Protein AF-A0A2R6DQL2-F1 (afdb_monomer)

pLDDT: mean 88.83, std 14.72, range [30.62, 98.75]

Foldseek 3Di:
DWDADPQKTKDKDKDFACDQAKDKKKKFKADPVRHTAWIDIDIDGHGDMDIDITMHRDDPVCQQHWDWMWIDIPVDIDIDIDGHHNPQQPDWAKDKDFPDKPAAAEAQAKIKTKMKIWGCGQAKDKKKKFKAWQVGDTQFIDIDIDGHGDMDMDITINNHNPVDAQVDFTKIKIDIPHYIDIDTHWHDWDKEFPDWDWAADPLGKIKIAFTKIFTEHQDWDKWKKFKAAQVRHTQFIDIPPTAGHGGMDTGHPDMTMDNPHDQAWGWMWTDTPHYIDIDIYAHQDAADPLLPDEFDADPVRATEDAEPNCLLNQQPHDNDVVGSQVSLQGHHEYPAAYEALNQCNYPVRQGRDAQFDDDPPDGRARFEEYHDVLHEHENGEGNAQVAQQWENHSHWPCQCVDPPAAQQPTYEHENYEYYAYAIHYAAQWAHHGSGDGHEYANYEAAHEIEYQAQQYDDHGSHYPRYDPVHNYYYPYDYYHHYHDDDPPPDDPDDDDDDDDDPDPDDDDDD

Mean predicted aligned error: 13.58 Å

Radius of gyration: 42.31 Å; Cα contacts (8 Å, |Δi|>4): 1375; chains: 1; bounding box: 76×93×131 Å

Sequence (510 aa):
SVDFEDDTATLNVDVENVGNASGTQDIGLFNFDGALVDVSEVTLDPGETDTVTLAWAPDEEYAGETDTVKVASADDSDPATVDVNDSIALESSFEMEITSVDDPVEEGEPLNVYARIENTGGIEDTQLIALYDVDGNVVDVREVTLEANETTTRNLIWSDPADLDPEADNEIAVRSEDDGDTQSVDIASQLLVRAFEAERDADGTVTVENVKVENVGDEELKQDIELLDYDGSKVDSFPTGKIEPGETKTFTNENLEWSDSPERTGNITVTSEDDALEQRILVERDGPECDTVSYDIDSDDYRKVETVDQLQCIEFADATHDTRKKSLQQDYRLYNDIDAYGTQFWNDGDGFVPIGAQEQNEEYEFAGDFDGQGNKIEGLHIDRMDESFVGIFASTNYFDAGQNGDVGAGSTVGSVRLVDIDVRGKTVVGGLVAAAGGTVENASVDGYVESEYQQVGGLVGHGHDADLNNRLVSRATVIGSYPACADNESSAGHRTTRARTYRCTGLPGS

Structure (mmCIF, N/CA/C/O backbone):
data_AF-A0A2R6DQL2-F1
#
_entry.id   AF-A0A2R6DQL2-F1
#
loop_
_atom_site.group_PDB
_atom_site.id
_atom_site.type_symbol
_atom_site.label_atom_id
_atom_site.label_alt_id
_atom_site.label_comp_id
_atom_site.label_asym_id
_atom_site.label_entity_id
_atom_site.label_seq_id
_atom_site.pdbx_PDB_ins_code
_atom_site.Cartn_x
_atom_site.Cartn_y
_atom_site.Cartn_z
_atom_site.occupancy
_atom_site.B_iso_or_equiv
_atom_site.auth_seq_id
_atom_site.auth_comp_id
_atom_site.auth_asym_id
_atom_site.auth_atom_id
_atom_site.pdbx_PDB_model_num
ATOM 1 N N . SER A 1 1 ? -26.541 -36.269 62.896 1.00 64.94 1 SER A N 1
ATOM 2 C CA . SER A 1 1 ? -26.450 -34.796 62.740 1.00 64.94 1 SER A CA 1
ATOM 3 C C . SER A 1 1 ? -26.695 -34.440 61.287 1.00 64.94 1 SER A C 1
ATOM 5 O O . SER A 1 1 ? -26.439 -35.291 60.444 1.00 64.94 1 SER A O 1
ATOM 7 N N . VAL A 1 2 ? -27.195 -33.234 61.012 1.00 74.19 2 VAL A N 1
ATOM 8 C CA . VAL A 1 2 ? -27.396 -32.714 59.649 1.00 74.19 2 VAL A CA 1
ATOM 9 C C . VAL A 1 2 ? -26.292 -31.702 59.359 1.00 74.19 2 VAL A C 1
ATOM 11 O O . VAL A 1 2 ? -26.009 -30.870 60.223 1.00 74.19 2 VAL A O 1
ATOM 14 N N . ASP A 1 3 ? -25.687 -31.802 58.184 1.00 72.69 3 ASP A N 1
ATOM 15 C CA . ASP A 1 3 ? -24.786 -30.806 57.606 1.00 72.69 3 ASP A CA 1
ATOM 16 C C . ASP A 1 3 ? -25.301 -30.427 56.214 1.00 72.69 3 ASP A C 1
ATOM 18 O O . ASP A 1 3 ? -25.855 -31.286 55.529 1.00 72.69 3 ASP A O 1
ATOM 22 N N . PHE A 1 4 ? -25.175 -29.165 55.818 1.00 69.56 4 PHE A N 1
ATOM 23 C CA . PHE A 1 4 ? -25.673 -28.680 54.529 1.00 69.56 4 PHE A CA 1
ATOM 24 C C . PHE A 1 4 ? -24.547 -27.911 53.839 1.00 69.56 4 PHE A C 1
ATOM 26 O O . PHE A 1 4 ? -24.203 -26.803 54.247 1.00 69.56 4 PHE A O 1
ATOM 33 N N . GLU A 1 5 ? -23.959 -28.532 52.820 1.00 65.00 5 GLU A N 1
ATOM 34 C CA . GLU A 1 5 ? -22.890 -27.982 51.983 1.00 65.00 5 GLU A CA 1
ATOM 35 C C . GLU A 1 5 ? -23.239 -28.287 50.518 1.00 65.00 5 GLU A C 1
ATOM 37 O O . GLU A 1 5 ? -23.815 -29.339 50.239 1.00 65.00 5 GLU A O 1
ATOM 42 N N . ASP A 1 6 ? -22.920 -27.367 49.601 1.00 64.94 6 ASP A N 1
ATOM 43 C CA . ASP A 1 6 ? -23.110 -27.523 48.147 1.00 64.94 6 ASP A CA 1
ATOM 44 C C . ASP A 1 6 ? -24.506 -28.066 47.756 1.00 64.94 6 ASP A C 1
ATOM 46 O O . ASP A 1 6 ? -24.636 -29.099 47.096 1.00 64.94 6 ASP A O 1
ATOM 50 N N . ASP A 1 7 ? -25.563 -27.406 48.246 1.00 70.44 7 ASP A N 1
ATOM 51 C CA . ASP A 1 7 ? -26.977 -27.744 47.995 1.00 70.44 7 ASP A CA 1
ATOM 52 C C . ASP A 1 7 ? -27.387 -29.184 48.358 1.00 70.44 7 ASP A C 1
ATOM 54 O O . ASP A 1 7 ? -28.417 -29.691 47.915 1.00 70.44 7 ASP A O 1
ATOM 58 N N . THR A 1 8 ? -26.604 -29.854 49.210 1.00 78.50 8 THR A N 1
ATOM 59 C CA . THR A 1 8 ? -26.847 -31.234 49.637 1.00 78.50 8 THR A CA 1
ATOM 60 C C . THR A 1 8 ? -26.937 -31.333 51.159 1.00 78.50 8 THR A C 1
ATOM 62 O O . THR A 1 8 ? -25.986 -31.056 51.893 1.00 78.50 8 THR A O 1
ATOM 65 N N . ALA A 1 9 ? -28.073 -31.827 51.654 1.00 83.00 9 ALA A N 1
ATOM 66 C CA . ALA A 1 9 ? -28.243 -32.198 53.052 1.00 83.00 9 ALA A CA 1
ATOM 67 C C . ALA A 1 9 ? -27.594 -33.562 53.318 1.00 83.00 9 ALA A C 1
ATOM 69 O O . ALA A 1 9 ? -28.063 -34.595 52.838 1.00 83.00 9 ALA A O 1
ATOM 70 N N . THR A 1 10 ? -26.549 -33.582 54.138 1.00 87.81 10 THR A N 1
ATOM 71 C CA . THR A 1 10 ? -25.862 -34.800 54.573 1.00 87.81 10 THR A CA 1
ATOM 72 C C . THR A 1 10 ? -26.253 -35.154 56.006 1.00 87.81 10 THR A C 1
ATOM 74 O O . THR A 1 10 ? -26.094 -34.362 56.936 1.00 87.81 10 THR A O 1
ATOM 77 N N . LEU A 1 11 ? -26.748 -36.375 56.210 1.00 90.12 11 LEU A N 1
ATOM 78 C CA . LEU A 1 11 ? -27.202 -36.886 57.498 1.00 90.12 11 LEU A CA 1
ATOM 79 C C . LEU A 1 11 ? -26.314 -38.029 57.974 1.00 90.12 11 LEU A C 1
ATOM 81 O O . LEU A 1 11 ? -26.286 -39.099 57.375 1.00 90.12 11 LEU A O 1
ATOM 85 N N . ASN A 1 12 ? -25.646 -37.821 59.109 1.00 90.25 12 ASN A N 1
ATOM 86 C CA . ASN A 1 12 ? -24.955 -38.889 59.830 1.00 90.25 12 ASN A CA 1
ATOM 87 C C . ASN A 1 12 ? -25.911 -39.527 60.845 1.00 90.25 12 ASN A C 1
ATOM 89 O O . ASN A 1 12 ? -26.375 -38.848 61.772 1.00 90.25 12 ASN A O 1
ATOM 93 N N . VAL A 1 13 ? -26.199 -40.812 60.645 1.00 91.81 13 VAL A N 1
ATOM 94 C CA . VAL A 1 13 ? -27.198 -41.612 61.358 1.00 91.81 13 VAL A CA 1
ATOM 95 C C . VAL A 1 13 ? -26.495 -42.709 62.144 1.00 91.81 13 VAL A C 1
ATOM 97 O O . VAL A 1 13 ? -25.896 -43.603 61.554 1.00 91.81 13 VAL A O 1
ATOM 100 N N . ASP A 1 14 ? -26.602 -42.664 63.468 1.00 92.44 14 ASP A N 1
ATOM 101 C CA . ASP A 1 14 ? -26.101 -43.726 64.339 1.00 92.44 14 ASP A CA 1
ATOM 102 C C . ASP A 1 14 ? -27.149 -44.842 64.462 1.00 92.44 14 ASP A C 1
ATOM 104 O O . ASP A 1 14 ? -28.300 -44.596 64.823 1.00 92.44 14 ASP A O 1
ATOM 108 N N . VAL A 1 15 ? -26.751 -46.079 64.174 1.00 91.81 15 VAL A N 1
ATOM 109 C CA . VAL A 1 15 ? -27.605 -47.272 64.169 1.00 91.81 15 VAL A CA 1
ATOM 110 C C . VAL A 1 15 ? -27.082 -48.263 65.206 1.00 91.81 15 VAL A C 1
ATOM 112 O O . VAL A 1 15 ? -25.906 -48.611 65.181 1.00 91.81 15 VAL A O 1
ATOM 115 N N . GLU A 1 16 ? -27.945 -48.747 66.104 1.00 92.50 16 GLU A N 1
ATOM 116 C CA . GLU A 1 16 ? -27.607 -49.739 67.140 1.00 92.50 16 GLU A CA 1
ATOM 117 C C . GLU A 1 16 ? -28.452 -51.011 66.994 1.00 92.50 16 GLU A C 1
ATOM 119 O O . GLU A 1 16 ? -29.683 -50.951 66.946 1.00 92.50 16 GLU A O 1
ATOM 124 N N . ASN A 1 17 ? -27.818 -52.189 67.025 1.00 91.44 17 ASN A N 1
ATOM 125 C CA . ASN A 1 17 ? -28.547 -53.451 67.153 1.00 91.44 17 ASN A CA 1
ATOM 126 C C . ASN A 1 17 ? -28.790 -53.802 68.628 1.00 91.44 17 ASN A C 1
ATOM 128 O O . ASN A 1 17 ? -27.975 -54.449 69.285 1.00 91.44 17 ASN A O 1
ATOM 132 N N . VAL A 1 18 ? -29.974 -53.455 69.132 1.00 90.00 18 VAL A N 1
ATOM 133 C CA . VAL A 1 18 ? -30.426 -53.782 70.501 1.00 90.00 18 VAL A CA 1
ATOM 134 C C . VAL A 1 18 ? -30.937 -55.226 70.667 1.00 90.00 18 VAL A C 1
ATOM 136 O O . VAL A 1 18 ? -31.420 -55.617 71.736 1.00 90.00 18 VAL A O 1
ATOM 139 N N . GLY A 1 19 ? -30.885 -56.029 69.603 1.00 85.75 19 GLY A N 1
ATOM 140 C CA . GLY A 1 19 ? -31.308 -57.422 69.572 1.00 85.75 19 GLY A CA 1
ATOM 141 C C . GLY A 1 19 ? -30.265 -58.398 70.126 1.00 85.75 19 GLY A C 1
ATOM 142 O O . GLY A 1 19 ? -29.132 -58.056 70.439 1.00 85.75 19 GLY A O 1
ATOM 143 N N . ASN A 1 20 ? -30.656 -59.673 70.233 1.00 89.06 20 ASN A N 1
ATOM 144 C CA . ASN A 1 20 ? -29.775 -60.760 70.697 1.00 89.06 20 ASN A CA 1
ATOM 145 C C . ASN A 1 20 ? -29.201 -61.612 69.547 1.00 89.06 20 ASN A C 1
ATOM 147 O O . ASN A 1 20 ? -28.631 -62.676 69.797 1.00 89.06 20 ASN A O 1
ATOM 151 N N . ALA A 1 21 ? -29.402 -61.198 68.295 1.00 88.44 21 ALA A N 1
ATOM 152 C CA . ALA A 1 21 ? -28.870 -61.853 67.103 1.00 88.44 21 ALA A CA 1
ATOM 153 C C . ALA A 1 21 ? -28.366 -60.804 66.103 1.00 88.44 21 ALA A C 1
ATOM 155 O O . ALA A 1 21 ? -28.844 -59.673 66.115 1.00 88.44 21 ALA A O 1
ATOM 156 N N . SER A 1 22 ? -27.413 -61.199 65.258 1.00 90.62 22 SER A N 1
ATOM 157 C CA . SER A 1 22 ? -26.947 -60.375 64.139 1.00 90.62 22 SER A CA 1
ATOM 158 C C . SER A 1 22 ? -28.109 -60.082 63.188 1.00 90.62 22 SER A C 1
ATOM 160 O O . SER A 1 22 ? -28.931 -60.974 62.936 1.00 90.62 22 SER A O 1
ATOM 162 N N . GLY A 1 23 ? -28.200 -58.847 62.704 1.00 90.31 23 GLY A N 1
ATOM 163 C CA . GLY A 1 23 ? -29.295 -58.376 61.861 1.00 90.31 23 GLY A CA 1
ATOM 164 C C . GLY A 1 23 ? -28.791 -57.480 60.740 1.00 90.31 23 GLY A C 1
ATOM 165 O O . GLY A 1 23 ? -27.868 -56.699 60.949 1.00 90.31 23 GLY A O 1
ATOM 166 N N . THR A 1 24 ? -29.416 -57.604 59.570 1.00 93.06 24 THR A N 1
ATOM 167 C CA . THR A 1 24 ? -29.177 -56.759 58.392 1.00 93.06 24 THR A CA 1
ATOM 168 C C . THR A 1 24 ? -30.452 -55.989 58.074 1.00 93.06 24 THR A C 1
ATOM 170 O O . THR A 1 24 ? -31.517 -56.612 58.002 1.00 93.06 24 THR A O 1
ATOM 173 N N . GLN A 1 25 ? -30.360 -54.667 57.914 1.00 92.00 25 GLN A N 1
ATOM 174 C CA . GLN A 1 25 ? -31.495 -53.800 57.585 1.00 92.00 25 GLN A CA 1
ATOM 175 C C . GLN A 1 25 ? -31.101 -52.641 56.671 1.00 92.00 25 GLN A C 1
ATOM 177 O O . GLN A 1 25 ? -30.009 -52.093 56.797 1.00 92.00 25 GLN A O 1
ATOM 182 N N . ASP A 1 26 ? -32.041 -52.241 55.817 1.00 95.38 26 ASP A N 1
ATOM 183 C CA . ASP A 1 26 ? -31.976 -50.995 55.059 1.00 95.38 26 ASP A CA 1
ATOM 184 C C . ASP A 1 26 ? -32.360 -49.811 55.953 1.00 95.38 26 ASP A C 1
ATOM 186 O O . ASP A 1 26 ? -33.381 -49.843 56.649 1.00 95.38 26 ASP A O 1
ATOM 190 N N . ILE A 1 27 ? -31.552 -48.758 55.894 1.00 95.25 27 ILE A N 1
ATOM 191 C CA . ILE A 1 27 ? -31.772 -47.465 56.532 1.00 95.25 27 ILE A CA 1
ATOM 192 C C . ILE A 1 27 ? -32.086 -46.468 55.421 1.00 95.25 27 ILE A C 1
ATOM 194 O O . ILE A 1 27 ? -31.217 -46.138 54.617 1.00 95.25 27 ILE A O 1
ATOM 198 N N . GLY A 1 28 ? -33.343 -46.036 55.342 1.00 94.31 28 GLY A N 1
ATOM 199 C CA . GLY A 1 28 ? -33.826 -45.108 54.321 1.00 94.31 28 GLY A CA 1
ATOM 200 C C . GLY A 1 28 ? -33.950 -43.679 54.840 1.00 94.31 28 GLY A C 1
ATOM 201 O O . GLY A 1 28 ? -34.434 -43.471 55.954 1.00 94.31 28 GLY A O 1
ATOM 202 N N . LEU A 1 29 ? -33.572 -42.707 54.011 1.00 95.31 29 LEU A N 1
ATOM 203 C CA . LEU A 1 29 ? -33.836 -41.281 54.185 1.00 95.31 29 LEU A CA 1
ATOM 204 C C . LEU A 1 29 ? -35.049 -40.881 53.340 1.00 95.31 29 LEU A C 1
ATOM 206 O O . LEU A 1 29 ? -35.104 -41.168 52.144 1.00 95.31 29 LEU A O 1
ATOM 210 N N . PHE A 1 30 ? -36.011 -40.208 53.962 1.00 94.19 30 PHE A N 1
ATOM 211 C CA . PHE A 1 30 ? -37.232 -39.726 53.329 1.00 94.19 30 PHE A CA 1
ATOM 212 C C . PHE A 1 30 ? -37.318 -38.199 53.423 1.00 94.19 30 PHE A C 1
ATOM 214 O O . PHE A 1 30 ? -37.118 -37.649 54.510 1.00 94.19 30 PHE A O 1
ATOM 221 N N . ASN A 1 31 ? -37.628 -37.539 52.303 1.00 91.56 31 ASN A N 1
ATOM 222 C CA . ASN A 1 31 ? -37.746 -36.078 52.201 1.00 91.56 31 ASN A CA 1
ATOM 223 C C . ASN A 1 31 ? -39.050 -35.531 52.828 1.00 91.56 31 ASN A C 1
ATOM 225 O O . ASN A 1 31 ? -39.802 -36.279 53.458 1.00 91.56 31 ASN A O 1
ATOM 229 N N . PHE A 1 32 ? -39.325 -34.234 52.643 1.00 91.62 32 PHE A N 1
ATOM 230 C CA . PHE A 1 32 ? -40.487 -33.532 53.214 1.00 91.62 32 PHE A CA 1
ATOM 231 C C . PHE A 1 32 ? -41.841 -34.113 52.772 1.00 91.62 32 PHE A C 1
ATOM 233 O O . PHE A 1 32 ? -42.763 -34.224 53.581 1.00 91.62 32 PHE A O 1
ATOM 240 N N . ASP A 1 33 ? -41.937 -34.619 51.541 1.00 90.81 33 ASP A N 1
ATOM 241 C CA . ASP A 1 33 ? -43.136 -35.311 51.042 1.00 90.81 33 ASP A CA 1
ATOM 242 C C . ASP A 1 33 ? -43.205 -36.798 51.426 1.00 90.81 33 ASP A C 1
ATOM 244 O O . ASP A 1 33 ? -44.161 -37.511 51.096 1.00 90.81 33 ASP A O 1
ATOM 248 N N . GLY A 1 34 ? -42.196 -37.298 52.142 1.00 89.69 34 GLY A N 1
ATOM 249 C CA . GLY A 1 34 ? -42.084 -38.698 52.531 1.00 89.69 34 GLY A CA 1
ATOM 250 C C . GLY A 1 34 ? -41.673 -39.627 51.386 1.00 89.69 34 GLY A C 1
ATOM 251 O O . GLY A 1 34 ? -41.903 -40.837 51.477 1.00 89.69 34 GLY A O 1
ATOM 252 N N . ALA A 1 35 ? -41.079 -39.097 50.315 1.00 91.88 35 ALA A N 1
ATOM 253 C CA . ALA A 1 35 ? -40.453 -39.887 49.262 1.00 91.88 35 ALA A CA 1
ATOM 254 C C . ALA A 1 35 ? -39.075 -40.384 49.721 1.00 91.88 35 ALA A C 1
ATOM 256 O O . ALA A 1 35 ? -38.335 -39.656 50.375 1.00 91.88 35 ALA A O 1
ATOM 257 N N . LEU A 1 36 ? -38.732 -41.632 49.388 1.00 93.69 36 LEU A N 1
ATOM 258 C CA 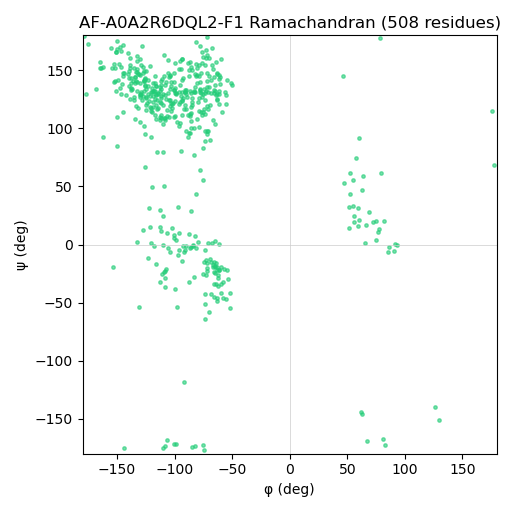. LEU A 1 36 ? -37.410 -42.199 49.667 1.00 93.69 36 LEU A CA 1
ATOM 259 C C . LEU A 1 36 ? -36.379 -41.555 48.730 1.00 93.69 36 LEU A C 1
ATOM 261 O O . LEU A 1 36 ? -36.504 -41.706 47.514 1.00 93.69 36 LEU A O 1
ATOM 265 N N . VAL A 1 37 ? -35.378 -40.881 49.294 1.00 92.69 37 VAL A N 1
ATOM 266 C CA . VAL 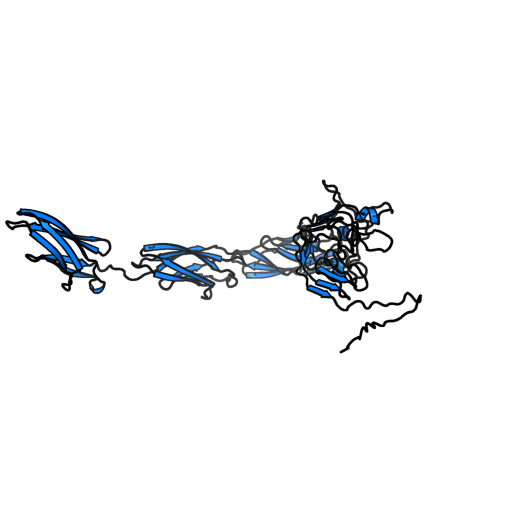A 1 37 ? -34.347 -40.139 48.544 1.00 92.69 37 VAL A CA 1
ATOM 267 C C . VAL A 1 37 ? -32.962 -40.772 48.629 1.00 92.69 37 VAL A C 1
ATOM 269 O O . VAL A 1 37 ? -32.184 -40.631 47.694 1.00 92.69 37 VAL A O 1
ATOM 272 N N . ASP A 1 38 ? -32.684 -41.535 49.688 1.00 95.44 38 ASP A N 1
ATOM 273 C CA . ASP A 1 38 ? -31.446 -42.307 49.822 1.00 95.44 38 ASP A CA 1
ATOM 274 C C . ASP A 1 38 ? -31.657 -43.545 50.706 1.00 95.44 38 ASP A C 1
ATOM 276 O O . ASP A 1 38 ? -32.581 -43.586 51.524 1.00 95.44 38 ASP A O 1
ATOM 280 N N . VAL A 1 39 ? -30.835 -44.581 50.534 1.00 95.44 39 VAL A N 1
ATOM 281 C CA . VAL A 1 39 ? -30.914 -45.829 51.302 1.00 95.44 39 VAL A CA 1
ATOM 282 C C . VAL A 1 39 ? -29.557 -46.517 51.414 1.00 95.44 39 VAL A C 1
ATOM 284 O O . VAL A 1 39 ? -28.809 -46.615 50.444 1.00 95.44 39 VAL A O 1
ATOM 287 N N . SER A 1 40 ? -29.270 -47.075 52.589 1.00 94.44 40 SER A N 1
ATOM 288 C CA . SER A 1 40 ? -28.049 -47.843 52.842 1.00 94.44 40 SER A CA 1
ATOM 289 C C . SER A 1 40 ? -28.329 -49.081 53.696 1.00 94.44 40 SER A C 1
ATOM 291 O O . SER A 1 40 ? -29.074 -49.007 54.671 1.00 94.44 40 SER A O 1
ATOM 293 N N . GLU A 1 41 ? -27.741 -50.225 53.341 1.00 94.31 41 GLU A N 1
ATOM 294 C CA . GLU A 1 41 ? -27.888 -51.488 54.077 1.00 94.31 41 GLU A CA 1
ATOM 295 C C . GLU A 1 41 ? -26.794 -51.615 55.148 1.00 94.31 41 GLU A C 1
ATOM 297 O O . GLU A 1 41 ? -25.602 -51.501 54.854 1.00 94.31 41 GLU A O 1
ATOM 302 N N . VAL A 1 42 ? -27.184 -51.917 56.387 1.00 93.50 42 VAL A N 1
ATOM 303 C CA . VAL A 1 42 ? -26.268 -52.088 57.524 1.00 93.50 42 VAL A CA 1
ATOM 304 C C . VAL A 1 42 ? -26.452 -53.467 58.136 1.00 93.50 42 VAL A C 1
ATOM 306 O O . VAL A 1 42 ? -27.578 -53.917 58.345 1.00 93.50 42 VAL A O 1
ATOM 309 N N . THR A 1 43 ? -25.346 -54.142 58.457 1.00 93.56 43 THR A N 1
ATOM 310 C CA . THR A 1 43 ? -25.345 -55.404 59.212 1.00 93.56 43 THR A CA 1
ATOM 311 C C . THR A 1 43 ? -24.585 -55.232 60.517 1.00 93.56 43 THR A C 1
ATOM 313 O O . THR A 1 43 ? -23.405 -54.904 60.479 1.00 93.56 43 THR A O 1
ATOM 316 N N . LEU A 1 44 ? -25.240 -55.501 61.648 1.00 93.62 44 LEU A N 1
ATOM 317 C CA . LEU A 1 44 ? -24.670 -55.325 62.989 1.00 93.62 44 LEU A CA 1
ATOM 318 C C . LEU A 1 44 ? -24.860 -56.575 63.846 1.00 93.62 44 LEU A C 1
ATOM 320 O O . LEU A 1 44 ? -25.943 -57.173 63.865 1.00 93.62 44 LEU A O 1
ATOM 324 N N . ASP A 1 45 ? -23.836 -56.938 64.614 1.00 93.62 45 ASP A N 1
ATOM 325 C CA . ASP A 1 45 ? -23.927 -57.967 65.650 1.00 93.62 45 ASP A CA 1
ATOM 326 C C . ASP A 1 45 ? -24.653 -57.456 66.920 1.00 93.62 45 ASP A C 1
ATOM 328 O O . ASP A 1 45 ? -24.871 -56.255 67.084 1.00 93.62 45 ASP A O 1
ATOM 332 N N . PRO A 1 46 ? -25.079 -58.347 67.843 1.00 93.81 46 PRO A N 1
ATOM 333 C CA . PRO A 1 46 ? -25.786 -57.948 69.065 1.00 93.81 46 PRO A CA 1
ATOM 334 C C . PRO A 1 46 ? -25.014 -56.923 69.907 1.00 93.81 46 PRO A C 1
ATOM 336 O O . PRO A 1 46 ? -23.927 -57.224 70.407 1.00 93.81 46 PRO A O 1
ATOM 339 N N . GLY A 1 47 ? -25.613 -55.753 70.132 1.00 88.75 47 GLY A N 1
ATOM 340 C CA . GLY A 1 47 ? -25.033 -54.646 70.895 1.00 88.75 47 GLY A CA 1
ATOM 341 C C . GLY A 1 47 ? -23.975 -53.827 70.147 1.00 88.75 47 GLY A C 1
ATOM 342 O O . GLY A 1 47 ? -23.271 -53.048 70.787 1.00 88.75 47 GLY A O 1
ATOM 343 N N . GLU A 1 48 ? -23.817 -54.028 68.837 1.00 94.62 48 GLU A N 1
ATOM 344 C CA . GLU A 1 48 ? -22.946 -53.221 67.981 1.00 94.62 48 GLU A CA 1
ATOM 345 C C . GLU A 1 48 ? -23.663 -51.953 67.492 1.00 94.62 48 GLU A C 1
ATOM 347 O O . GLU A 1 48 ? -24.886 -51.936 67.327 1.00 94.62 48 GLU A O 1
ATOM 352 N N . THR A 1 49 ? -22.877 -50.900 67.263 1.00 92.62 49 THR A N 1
ATOM 353 C CA . THR A 1 49 ? -23.316 -49.608 66.728 1.00 92.62 49 THR A CA 1
ATOM 354 C C . THR A 1 49 ? -22.473 -49.233 65.515 1.00 92.62 49 THR A C 1
ATOM 356 O O . THR A 1 49 ? -21.254 -49.402 65.576 1.00 92.62 49 THR A O 1
ATOM 359 N N . ASP A 1 50 ? -23.079 -48.654 64.486 1.00 93.94 50 ASP A N 1
ATOM 360 C CA . ASP A 1 50 ? -22.377 -48.090 63.326 1.00 93.94 50 ASP A CA 1
ATOM 361 C C . ASP A 1 50 ? -23.010 -46.761 62.900 1.00 93.94 50 ASP A C 1
ATOM 363 O O . ASP A 1 50 ? -24.154 -46.479 63.256 1.00 93.94 50 ASP A O 1
ATOM 367 N N . THR A 1 51 ? -22.272 -45.943 62.155 1.00 92.38 51 THR A N 1
ATOM 368 C CA . THR A 1 51 ? -22.750 -44.650 61.654 1.00 92.38 51 THR A CA 1
ATOM 369 C C . THR A 1 51 ? -22.822 -44.691 60.135 1.00 92.38 51 THR A C 1
ATOM 371 O O . THR A 1 51 ? -21.821 -44.932 59.462 1.00 92.38 51 THR A O 1
ATOM 374 N N . VAL A 1 52 ? -23.997 -44.401 59.586 1.00 92.50 52 VAL A N 1
ATOM 375 C CA . VAL A 1 52 ? -24.228 -44.306 58.143 1.00 92.50 52 VAL A CA 1
ATOM 376 C C . VAL A 1 52 ? -24.411 -42.856 57.740 1.00 92.50 52 VAL A C 1
ATOM 378 O O . VAL A 1 52 ? -25.091 -42.097 58.427 1.00 92.50 52 VAL A O 1
ATOM 381 N N . THR A 1 53 ? -23.844 -42.486 56.599 1.00 91.94 53 THR A N 1
ATOM 382 C CA . THR A 1 53 ? -24.082 -41.192 55.966 1.00 91.94 53 THR A CA 1
ATOM 383 C C . THR A 1 53 ? -25.100 -41.362 54.842 1.00 91.94 53 THR A C 1
ATOM 385 O O . THR A 1 53 ? -24.885 -42.183 53.953 1.00 91.94 53 THR A O 1
ATOM 388 N N . LEU A 1 54 ? -26.194 -40.606 54.901 1.00 91.94 54 LEU A N 1
ATOM 389 C CA . LEU A 1 54 ? -27.217 -40.519 53.856 1.00 91.94 54 LEU A CA 1
ATOM 390 C C . LEU A 1 54 ? -27.258 -39.088 53.318 1.00 91.94 54 LEU A C 1
ATOM 392 O O . LEU A 1 54 ? -27.055 -38.149 54.090 1.00 91.94 54 LEU A O 1
ATOM 396 N N . ALA A 1 55 ? -27.519 -38.913 52.027 1.00 90.62 55 ALA A N 1
ATOM 397 C CA . ALA A 1 55 ? -27.512 -37.607 51.374 1.00 90.62 55 ALA A CA 1
ATOM 398 C C . ALA A 1 55 ? -28.827 -37.323 50.643 1.00 90.62 55 ALA A C 1
ATOM 400 O O . ALA A 1 55 ? -29.415 -38.203 50.020 1.00 90.62 55 ALA A O 1
ATOM 401 N N . TRP A 1 56 ? -29.281 -36.075 50.693 1.00 89.50 56 TRP A N 1
ATOM 402 C CA . TRP A 1 56 ? -30.437 -35.603 49.940 1.00 89.50 56 TRP A CA 1
ATOM 403 C C . TRP A 1 56 ? -30.140 -34.249 49.301 1.00 89.50 56 TRP A C 1
ATOM 405 O O . TRP A 1 56 ? -29.801 -33.301 50.004 1.00 89.50 56 TRP A O 1
ATOM 415 N N . ALA A 1 57 ? -30.300 -34.168 47.981 1.00 86.06 57 ALA A N 1
ATOM 416 C CA . ALA A 1 57 ? -30.332 -32.913 47.238 1.00 86.06 57 ALA A CA 1
ATOM 417 C C . ALA A 1 57 ? -31.809 -32.494 47.058 1.00 86.06 57 ALA A C 1
ATOM 419 O O . ALA A 1 57 ? -32.522 -33.172 46.309 1.00 86.06 57 ALA A O 1
ATOM 420 N N . PRO A 1 58 ? -32.316 -31.492 47.805 1.00 79.62 58 PRO A N 1
ATOM 421 C CA . PRO A 1 58 ? -33.689 -31.005 47.676 1.00 79.62 58 PRO A CA 1
ATOM 422 C C . PRO A 1 58 ? -33.946 -30.351 46.313 1.00 79.62 58 PRO A C 1
ATOM 424 O O . PRO A 1 58 ? -33.088 -29.659 45.776 1.00 79.62 58 PRO A O 1
ATOM 427 N N . ASP A 1 59 ? -35.155 -30.547 45.785 1.00 73.25 59 ASP A N 1
ATOM 428 C CA 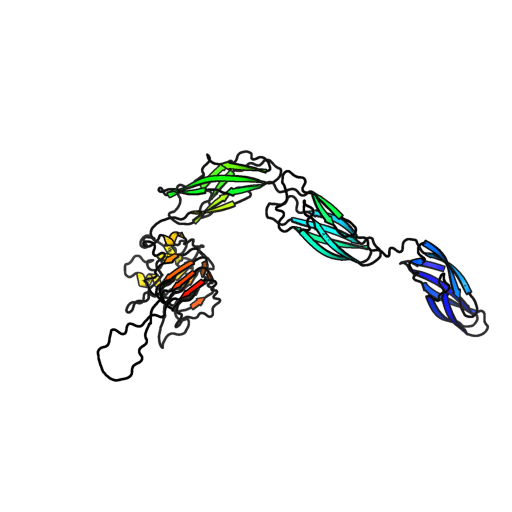. ASP A 1 59 ? -35.651 -29.836 44.603 1.00 73.25 59 ASP A CA 1
ATOM 429 C C . ASP A 1 59 ? -36.048 -28.378 44.948 1.00 73.25 59 ASP A C 1
ATOM 431 O O . ASP A 1 59 ? -36.311 -28.054 46.109 1.00 73.25 59 ASP A O 1
ATOM 435 N N . GLU A 1 60 ? -36.146 -27.506 43.933 1.00 66.81 60 GLU A N 1
ATOM 436 C CA . GLU A 1 60 ? -36.459 -26.061 44.054 1.00 66.81 60 GLU A CA 1
ATOM 437 C C . GLU A 1 60 ? -37.749 -25.766 44.835 1.00 66.81 60 GLU A C 1
ATOM 439 O O . GLU A 1 60 ? -37.863 -24.737 45.496 1.00 66.81 60 GLU A O 1
ATOM 444 N N . GLU A 1 61 ? -38.725 -26.678 44.799 1.00 73.81 61 GLU A N 1
ATOM 445 C CA . GLU A 1 61 ? -39.994 -26.495 45.511 1.00 73.81 61 GLU A CA 1
ATOM 446 C C . GLU A 1 61 ? -39.832 -26.413 47.034 1.00 73.81 61 GLU A C 1
ATOM 448 O O . GLU A 1 61 ? -40.715 -25.882 47.701 1.00 73.81 61 GLU A O 1
ATOM 453 N N . TYR A 1 62 ? -38.701 -26.888 47.561 1.00 76.50 62 TYR A N 1
ATOM 454 C CA . TYR A 1 62 ? -38.369 -26.831 48.979 1.00 76.50 62 TYR A CA 1
ATOM 455 C C . TYR A 1 62 ? -37.434 -25.659 49.331 1.00 76.50 62 TYR A C 1
ATOM 457 O O . TYR A 1 62 ? -37.006 -25.563 50.480 1.00 76.50 62 TYR A O 1
ATOM 465 N N . ALA A 1 63 ? -37.082 -24.773 48.388 1.00 72.75 63 ALA A N 1
ATOM 466 C CA . ALA A 1 63 ? -36.220 -23.620 48.659 1.00 72.75 63 ALA A CA 1
ATOM 467 C C . ALA A 1 63 ? -36.860 -22.676 49.694 1.00 72.75 63 ALA A C 1
ATOM 469 O O . ALA A 1 63 ? -38.027 -22.296 49.577 1.00 72.75 63 ALA A O 1
ATOM 470 N N . GLY A 1 64 ? -36.101 -22.320 50.734 1.00 72.81 64 GLY A N 1
ATOM 471 C CA . GLY A 1 64 ? -36.601 -21.512 51.850 1.00 72.81 64 GLY A CA 1
ATOM 472 C C . GLY A 1 64 ? -37.512 -22.265 52.822 1.00 72.81 64 GLY A C 1
ATOM 473 O O . GLY A 1 64 ? -38.052 -21.662 53.758 1.00 72.81 64 GLY A O 1
ATOM 474 N N . GLU A 1 65 ? -37.713 -23.571 52.624 1.00 81.50 65 GLU A N 1
ATOM 475 C CA . GLU A 1 65 ? -38.518 -24.396 53.512 1.00 81.50 65 GLU A CA 1
ATOM 476 C C . GLU A 1 65 ? -37.669 -25.026 54.622 1.00 81.50 65 GLU A C 1
ATOM 478 O O . GLU A 1 65 ? -36.642 -25.671 54.401 1.00 81.50 65 GLU A O 1
ATOM 483 N N . THR A 1 66 ? -38.162 -24.900 55.853 1.00 85.88 66 THR A N 1
ATOM 484 C CA . THR A 1 66 ? -37.673 -25.672 56.993 1.00 85.88 66 THR A CA 1
ATOM 4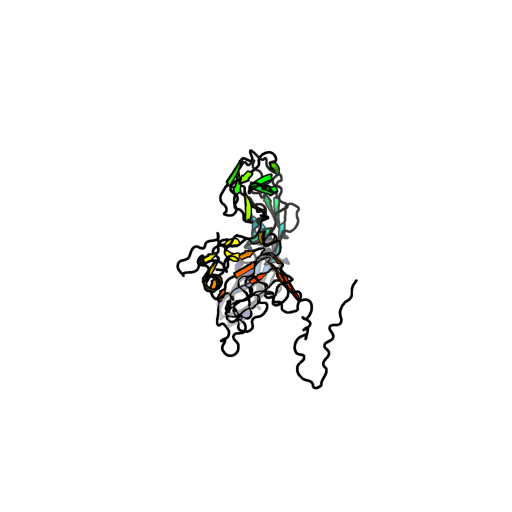85 C C . THR A 1 66 ? -38.711 -26.731 57.348 1.00 85.88 66 THR A C 1
ATOM 487 O O . THR A 1 66 ? -39.773 -26.401 57.890 1.00 85.88 66 THR A O 1
ATOM 490 N N . ASP A 1 67 ? -38.404 -28.006 57.117 1.00 89.25 67 ASP A N 1
ATOM 491 C CA . ASP A 1 67 ? -39.279 -29.110 57.520 1.00 89.25 67 ASP A CA 1
ATOM 492 C C . ASP A 1 67 ? -38.479 -30.344 57.982 1.00 89.25 67 ASP A C 1
ATOM 494 O O . ASP A 1 67 ? -37.266 -30.314 58.210 1.00 89.25 67 ASP A O 1
ATOM 498 N N . THR A 1 68 ? -39.187 -31.431 58.265 1.00 89.88 68 THR A N 1
ATOM 499 C CA . THR A 1 68 ? -38.666 -32.621 58.922 1.00 89.88 68 THR A CA 1
ATOM 500 C C . THR A 1 68 ? -38.434 -33.720 57.899 1.00 89.88 68 THR A C 1
ATOM 502 O O . THR A 1 68 ? -39.385 -34.280 57.357 1.00 89.88 68 THR A O 1
ATOM 505 N N . VAL A 1 69 ? -37.174 -34.100 57.700 1.00 91.06 69 VAL A N 1
ATOM 506 C CA . VAL A 1 69 ? -36.837 -35.359 57.030 1.00 91.06 69 VAL A CA 1
ATOM 507 C C . VAL A 1 69 ? -36.930 -36.511 58.020 1.00 91.06 69 VAL A C 1
ATOM 509 O O . VAL A 1 69 ? -36.801 -36.344 59.239 1.00 91.06 69 VAL A O 1
ATOM 512 N N . LYS A 1 70 ? -37.150 -37.713 57.501 1.00 93.81 70 LYS A N 1
ATOM 513 C CA . LYS A 1 70 ? -37.272 -38.916 58.320 1.00 93.81 70 LYS A CA 1
ATOM 514 C C . LYS A 1 70 ? -36.221 -39.930 57.915 1.00 93.81 70 LYS A C 1
ATOM 516 O O . LYS A 1 70 ? -36.165 -40.317 56.755 1.00 93.81 70 LYS A O 1
ATOM 521 N N . VAL A 1 71 ? -35.466 -40.431 58.886 1.00 93.62 71 VAL A N 1
ATOM 522 C CA . VAL A 1 71 ? -34.645 -41.629 58.707 1.00 93.62 71 VAL A CA 1
ATOM 523 C C . VAL A 1 71 ? -35.383 -42.813 59.319 1.00 93.62 71 VAL A C 1
ATOM 525 O O . VAL A 1 71 ? -35.931 -42.708 60.417 1.00 93.62 71 VAL A O 1
ATOM 528 N N . ALA A 1 72 ? -35.466 -43.936 58.610 1.00 93.31 72 ALA A N 1
ATOM 529 C CA . ALA A 1 72 ? -36.193 -45.104 59.094 1.00 93.31 72 ALA A CA 1
ATOM 530 C C . ALA A 1 72 ? -35.550 -46.425 58.678 1.00 93.31 72 ALA A C 1
ATOM 532 O O . ALA A 1 72 ? -35.059 -46.566 57.560 1.00 93.31 72 ALA A O 1
ATOM 533 N N . SER A 1 73 ? -35.649 -47.409 59.567 1.00 92.81 73 SER A N 1
ATOM 534 C CA . SER A 1 73 ? -35.467 -48.824 59.261 1.00 92.81 73 SER A CA 1
ATOM 535 C C . SER A 1 73 ? -36.817 -49.553 59.304 1.00 92.81 73 SER A C 1
ATOM 537 O O . SER A 1 73 ? -37.881 -48.946 59.457 1.00 92.81 73 SER A O 1
ATOM 539 N N . ALA A 1 74 ? -36.796 -50.882 59.175 1.00 88.88 74 ALA A N 1
ATOM 540 C CA . ALA A 1 74 ? -37.991 -51.700 59.375 1.00 88.88 74 ALA A CA 1
ATOM 541 C C . ALA A 1 74 ? -38.512 -51.670 60.828 1.00 88.88 74 ALA A C 1
ATOM 543 O O . ALA A 1 74 ? -39.698 -51.935 61.047 1.00 88.88 74 ALA A O 1
ATOM 544 N N . ASP A 1 75 ? -37.643 -51.363 61.796 1.00 90.00 75 ASP A N 1
ATOM 545 C CA . ASP A 1 75 ? -37.929 -51.494 63.228 1.00 90.00 75 ASP A CA 1
ATOM 546 C C . ASP A 1 75 ? -38.111 -50.154 63.951 1.00 90.00 75 ASP A C 1
ATOM 548 O O . ASP A 1 75 ? -38.856 -50.101 64.933 1.00 90.00 75 ASP A O 1
ATOM 552 N N . ASP A 1 76 ? -37.466 -49.083 63.483 1.00 92.44 76 ASP A N 1
ATOM 553 C CA . ASP A 1 76 ? -37.520 -47.769 64.128 1.00 92.44 76 ASP A CA 1
ATOM 554 C C . ASP A 1 76 ? -37.452 -46.620 63.114 1.00 92.44 76 ASP A C 1
ATOM 556 O O . ASP A 1 76 ? -37.127 -46.805 61.939 1.00 92.44 76 ASP A O 1
ATOM 560 N N . SER A 1 77 ? -37.776 -45.411 63.562 1.00 92.31 77 SER A N 1
ATOM 561 C CA . SER A 1 77 ? -37.575 -44.204 62.776 1.00 92.31 77 SER A CA 1
ATOM 562 C C . SER A 1 77 ? -37.300 -42.988 63.638 1.00 92.31 77 SER A C 1
ATOM 564 O O . SER A 1 77 ? -38.002 -42.778 64.628 1.00 92.31 77 SER A O 1
ATOM 566 N N . ASP A 1 78 ? -36.394 -42.136 63.174 1.00 92.94 78 ASP A N 1
ATOM 567 C CA . ASP A 1 78 ? -36.000 -40.907 63.850 1.00 92.94 78 ASP A CA 1
ATOM 568 C C . ASP A 1 78 ? -36.167 -39.697 62.908 1.00 92.94 78 ASP A C 1
ATOM 570 O O . ASP A 1 78 ? -35.696 -39.730 61.763 1.00 92.94 78 ASP A O 1
ATOM 574 N N . PRO A 1 79 ? -36.898 -38.647 63.322 1.00 92.12 79 PRO A N 1
ATOM 575 C CA . PRO A 1 79 ? -37.012 -37.415 62.553 1.00 92.12 79 PRO A CA 1
ATOM 576 C C . PRO A 1 79 ? -35.817 -36.475 62.772 1.00 92.12 79 PRO A C 1
ATOM 578 O O . PRO A 1 79 ? -35.313 -36.338 63.886 1.00 92.12 79 PRO A O 1
ATOM 581 N N . ALA A 1 80 ? -35.441 -35.730 61.734 1.00 88.62 80 ALA A N 1
ATOM 582 C CA . ALA A 1 80 ? -34.483 -34.631 61.813 1.00 88.62 80 ALA A CA 1
ATOM 583 C C . ALA A 1 80 ? -35.028 -33.401 61.079 1.00 88.62 80 ALA A C 1
ATOM 585 O O . ALA A 1 80 ? -35.631 -33.522 60.019 1.00 88.62 80 ALA A O 1
ATOM 586 N N . THR A 1 81 ? -34.829 -32.208 61.636 1.00 85.69 81 THR A N 1
ATOM 587 C CA . THR A 1 81 ? -35.184 -30.957 60.950 1.00 85.69 81 THR A CA 1
ATOM 588 C C . THR A 1 81 ? -34.061 -30.560 60.000 1.00 85.69 81 THR A C 1
ATOM 590 O O . THR A 1 81 ? -32.900 -30.535 60.413 1.00 85.69 81 THR A O 1
ATOM 593 N N . VAL A 1 82 ? -34.419 -30.246 58.757 1.00 83.94 82 VAL A N 1
ATOM 594 C CA . VAL A 1 82 ? -33.525 -29.721 57.720 1.00 83.94 82 VAL A CA 1
ATOM 595 C C . VAL A 1 82 ? -34.054 -28.352 57.309 1.00 83.94 82 VAL A C 1
ATOM 597 O O . VAL A 1 82 ? -35.260 -28.175 57.151 1.00 83.94 82 VAL A O 1
ATOM 600 N N . ASP A 1 83 ? -33.149 -27.387 57.191 1.00 81.19 83 ASP A N 1
ATOM 601 C CA . ASP A 1 83 ? -33.439 -26.037 56.714 1.00 81.19 83 ASP A CA 1
ATOM 602 C C . ASP A 1 83 ? -32.838 -25.902 55.315 1.00 81.19 83 ASP A C 1
ATOM 604 O O . ASP A 1 83 ? -31.613 -25.940 55.175 1.00 81.19 83 ASP A O 1
ATOM 608 N N . VAL A 1 84 ? -33.686 -25.847 54.288 1.00 76.81 84 VAL A N 1
ATOM 609 C CA . VAL A 1 84 ? -33.245 -25.691 52.900 1.00 76.81 84 VAL A CA 1
ATOM 610 C C . VAL A 1 84 ? -33.109 -24.197 52.640 1.00 76.81 84 VAL A C 1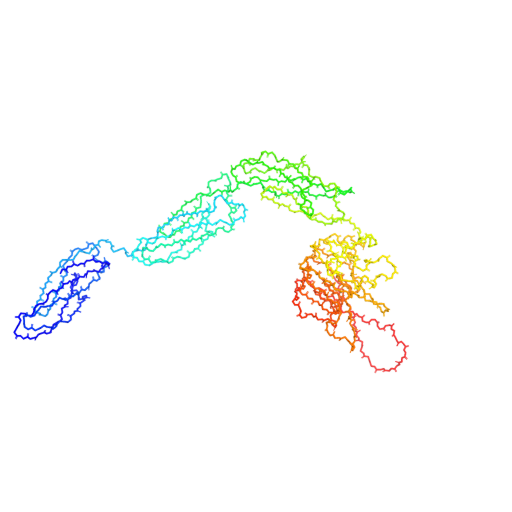
ATOM 612 O O . VAL A 1 84 ? -34.091 -23.458 52.635 1.00 76.81 84 VAL A O 1
ATOM 615 N N . ASN A 1 85 ? -31.872 -23.733 52.476 1.00 65.19 85 ASN A N 1
ATOM 616 C CA . ASN A 1 85 ? -31.580 -22.310 52.337 1.00 65.19 85 ASN A CA 1
ATOM 617 C C . ASN A 1 85 ? -32.292 -21.705 51.105 1.00 65.19 85 ASN A C 1
ATOM 619 O O . ASN A 1 85 ? -32.357 -22.336 50.054 1.00 65.19 85 ASN A O 1
ATOM 623 N N . ASP A 1 86 ? -32.746 -20.452 51.210 1.00 55.41 86 ASP A N 1
ATOM 624 C CA . ASP A 1 86 ? -33.403 -19.654 50.147 1.00 55.41 86 ASP A CA 1
ATOM 625 C C . ASP A 1 86 ? -32.499 -19.400 48.912 1.00 55.41 86 ASP A C 1
ATOM 627 O O . ASP A 1 86 ? -32.876 -18.681 47.992 1.00 55.41 86 ASP A O 1
ATOM 631 N N . SER A 1 87 ? -31.261 -19.904 48.910 1.00 53.72 87 SER A N 1
ATOM 632 C CA . SER A 1 87 ? -30.187 -19.527 47.980 1.00 53.72 87 SER A CA 1
ATOM 633 C C . SER A 1 87 ? -29.773 -20.634 47.010 1.00 53.72 87 SER A C 1
ATOM 635 O O . SER A 1 87 ? -28.619 -20.648 46.591 1.00 53.72 87 SER A O 1
ATOM 637 N N . ILE A 1 88 ? -30.681 -21.535 46.623 1.00 54.41 88 ILE A N 1
ATOM 638 C CA . ILE A 1 88 ? -30.436 -22.375 45.442 1.00 54.41 88 ILE A CA 1
ATOM 639 C C . ILE A 1 88 ? -30.603 -21.465 44.212 1.00 54.41 88 ILE A C 1
ATOM 641 O O . ILE A 1 88 ? -31.708 -21.273 43.709 1.00 54.41 88 ILE A O 1
ATOM 645 N N . ALA A 1 89 ? -29.523 -20.812 43.776 1.00 54.09 89 ALA A N 1
ATOM 646 C CA . ALA A 1 89 ? -29.531 -19.942 42.602 1.00 54.09 89 ALA A CA 1
ATOM 647 C C . ALA A 1 89 ? -29.560 -20.799 41.323 1.00 54.09 89 ALA A C 1
ATOM 649 O O . ALA A 1 89 ? -28.528 -21.074 40.730 1.00 54.09 89 ALA A O 1
ATOM 650 N N . LEU A 1 90 ? -30.739 -21.256 40.896 1.00 61.78 90 LEU A N 1
ATOM 651 C CA . LEU A 1 90 ? -30.891 -22.064 39.672 1.00 61.78 90 LEU A CA 1
ATOM 652 C C . LEU A 1 90 ? -30.946 -21.239 38.380 1.00 61.78 90 LEU A C 1
ATOM 654 O O . LEU A 1 90 ? -31.225 -21.788 37.318 1.00 61.78 90 LEU A O 1
ATOM 658 N N . GLU A 1 91 ? -30.712 -19.933 38.459 1.00 78.00 91 GLU A N 1
ATOM 659 C CA . GLU A 1 91 ? -30.621 -19.060 37.291 1.00 78.00 91 GLU A CA 1
ATOM 660 C C . GLU A 1 91 ? -29.153 -18.710 37.036 1.00 78.00 91 GLU A C 1
ATOM 662 O O . GLU A 1 91 ? -28.358 -18.574 37.973 1.00 78.00 91 GLU A O 1
ATOM 667 N N . SER A 1 92 ? -28.791 -18.602 35.762 1.00 87.62 92 SER A N 1
ATOM 668 C CA . SER A 1 92 ? -27.605 -17.872 35.335 1.00 87.62 92 SER A CA 1
ATOM 669 C C . SER A 1 92 ? -27.859 -16.374 35.496 1.00 87.62 92 SER A C 1
ATOM 671 O O . SER A 1 92 ? -28.992 -15.908 35.387 1.00 87.62 92 SER A O 1
ATOM 673 N N . SER A 1 93 ? -26.807 -15.622 35.802 1.00 90.94 93 SER A N 1
ATOM 674 C CA . SER A 1 93 ? -26.866 -14.162 35.878 1.00 90.94 93 SER A CA 1
ATOM 675 C C . SER A 1 93 ? -25.499 -13.620 35.505 1.00 90.94 93 SER A C 1
ATOM 677 O O . SER A 1 93 ? -24.538 -13.804 36.249 1.00 90.94 93 SER A O 1
ATOM 679 N N . PHE A 1 94 ? -25.390 -12.994 34.342 1.00 94.75 94 PHE A N 1
ATOM 680 C CA . PHE A 1 94 ? -24.130 -12.477 33.826 1.00 94.75 94 PHE A CA 1
ATOM 681 C C . PHE A 1 94 ? -23.958 -11.021 34.255 1.00 94.75 94 PHE A C 1
ATOM 683 O O . PHE A 1 94 ? -24.720 -10.166 33.826 1.00 94.75 94 PHE A O 1
ATOM 690 N N . GLU A 1 95 ? -22.937 -10.736 35.059 1.00 96.44 95 GLU A N 1
ATOM 691 C CA . GLU A 1 95 ? -22.459 -9.374 35.317 1.00 96.44 95 GLU A CA 1
ATOM 692 C C . GLU A 1 95 ? -21.316 -9.037 34.357 1.00 96.44 95 GLU A C 1
ATOM 694 O O . GLU A 1 95 ? -20.462 -9.887 34.055 1.00 96.44 95 GLU A O 1
ATOM 699 N N . MET A 1 96 ? -21.281 -7.793 33.879 1.00 96.19 96 MET A N 1
ATOM 700 C CA . MET A 1 96 ? -20.276 -7.343 32.921 1.00 96.19 96 MET A CA 1
ATOM 701 C C . MET A 1 96 ? -19.608 -6.030 33.314 1.00 96.19 96 MET A C 1
ATOM 703 O O . MET A 1 96 ? -20.221 -5.136 33.880 1.00 96.19 96 MET A O 1
ATOM 707 N N . GLU A 1 97 ? -18.332 -5.906 32.955 1.00 97.62 97 GLU A N 1
ATOM 708 C CA . GLU A 1 97 ? -17.533 -4.702 33.187 1.00 97.62 97 GLU A CA 1
ATOM 709 C C . GLU A 1 97 ? -16.531 -4.517 32.041 1.00 97.62 97 GLU A C 1
ATOM 711 O O . GLU A 1 97 ? -15.779 -5.439 31.699 1.00 97.62 97 GLU A O 1
ATOM 716 N N . ILE A 1 98 ? -16.481 -3.327 31.450 1.00 97.88 98 ILE A N 1
ATOM 717 C CA . ILE A 1 98 ? -15.432 -2.938 30.511 1.00 97.88 98 ILE A CA 1
ATOM 718 C C . ILE A 1 98 ? -14.157 -2.686 31.321 1.00 97.88 98 ILE A C 1
ATOM 720 O O . ILE A 1 98 ? -14.045 -1.754 32.109 1.00 97.88 98 ILE A O 1
ATOM 724 N N . THR A 1 99 ? -13.160 -3.543 31.121 1.00 97.44 99 THR A N 1
ATOM 725 C CA . THR A 1 99 ? -11.887 -3.482 31.857 1.00 97.44 99 THR A CA 1
ATOM 726 C C . THR A 1 99 ? -10.856 -2.566 31.211 1.00 97.44 99 THR A C 1
ATOM 728 O O . THR A 1 99 ? -10.032 -1.979 31.914 1.00 97.44 99 THR A O 1
ATOM 731 N N . SER A 1 100 ? -10.867 -2.464 29.881 1.00 96.19 100 SER A N 1
ATOM 732 C CA . SER A 1 100 ? -10.013 -1.549 29.125 1.00 96.19 100 SER A CA 1
ATOM 733 C C . SER A 1 100 ? -10.515 -1.375 27.697 1.00 96.19 100 SER A C 1
ATOM 735 O O . SER A 1 100 ? -11.080 -2.307 27.120 1.00 96.19 100 SER A O 1
ATOM 737 N N . VAL A 1 101 ? -10.220 -0.216 27.121 1.00 96.38 101 VAL A N 1
ATOM 738 C CA . VAL A 1 101 ? -10.474 0.136 25.722 1.00 96.38 101 VAL A CA 1
ATOM 739 C C . VAL A 1 101 ? -9.200 0.759 25.149 1.00 96.38 101 VAL A C 1
ATOM 741 O O . VAL A 1 101 ? -8.434 1.366 25.904 1.00 96.38 101 VAL A O 1
ATOM 744 N N . ASP A 1 102 ? -8.949 0.574 23.855 1.00 93.88 102 ASP A N 1
ATOM 745 C CA . ASP A 1 102 ? -7.895 1.307 23.147 1.00 93.88 102 ASP A CA 1
ATOM 746 C C . ASP A 1 102 ? -8.335 2.771 22.981 1.00 93.88 102 ASP A C 1
ATOM 748 O O . ASP A 1 102 ? -9.140 3.090 22.115 1.00 93.88 102 ASP A O 1
ATOM 752 N N . ASP A 1 103 ? -7.859 3.640 23.871 1.00 92.19 103 ASP A N 1
ATOM 753 C CA . ASP A 1 103 ? -8.317 5.025 24.003 1.00 92.19 103 ASP A CA 1
ATOM 754 C C . ASP A 1 103 ? -7.115 5.968 24.243 1.00 92.19 103 ASP A C 1
ATOM 756 O O . ASP A 1 103 ? -6.328 5.723 25.175 1.00 92.19 103 ASP A O 1
ATOM 760 N N . PRO A 1 104 ? -6.921 7.023 23.427 1.00 92.31 104 PRO A N 1
ATOM 761 C CA . PRO A 1 104 ? -7.728 7.386 22.257 1.00 92.31 104 PRO A CA 1
ATOM 762 C C . PRO A 1 104 ? -7.450 6.502 21.028 1.00 92.31 104 PRO A C 1
ATOM 764 O O . PRO A 1 104 ? -6.362 5.933 20.903 1.00 92.31 104 PRO A O 1
ATOM 767 N N . VAL A 1 105 ? -8.419 6.411 20.109 1.00 93.31 105 VAL A N 1
ATOM 768 C CA . VAL A 1 105 ? -8.320 5.626 18.860 1.00 93.31 105 VAL A CA 1
ATOM 769 C C . VAL A 1 105 ? -7.988 6.507 17.652 1.00 93.31 105 VAL A C 1
ATOM 771 O O . VAL A 1 105 ? -8.567 7.577 17.479 1.00 93.31 105 VAL A O 1
ATOM 774 N N . GLU A 1 106 ? -7.045 6.070 16.817 1.00 90.19 106 GLU A N 1
ATOM 775 C CA . GLU A 1 106 ? -6.686 6.753 15.565 1.00 90.19 106 GLU A CA 1
ATOM 776 C C . GLU A 1 106 ? -7.732 6.487 14.470 1.00 90.19 106 GLU A C 1
ATOM 778 O O . GLU A 1 106 ? -8.343 5.415 14.418 1.00 90.19 106 GLU A O 1
ATOM 783 N N . GLU A 1 107 ? -7.954 7.454 13.575 1.00 84.88 107 GLU A N 1
ATOM 784 C CA . GLU A 1 107 ? -8.934 7.279 12.498 1.00 84.88 107 GLU A CA 1
ATOM 785 C C . GLU A 1 107 ? -8.523 6.135 11.558 1.00 84.88 107 GLU A C 1
ATOM 787 O O . GLU A 1 107 ? -7.408 6.091 11.043 1.00 84.88 107 GLU A O 1
ATOM 792 N N . GLY A 1 108 ? -9.455 5.217 11.291 1.00 83.81 108 GLY A N 1
ATOM 793 C CA . GLY A 1 108 ? -9.233 4.068 10.411 1.00 83.81 108 GLY A CA 1
ATOM 794 C C . GLY A 1 108 ? -8.593 2.856 11.095 1.00 83.81 108 GLY A C 1
ATOM 795 O O . GLY A 1 108 ? -8.542 1.786 10.484 1.00 83.81 108 GLY A O 1
ATOM 796 N N . GLU A 1 109 ? -8.171 2.980 12.357 1.00 90.88 109 GLU A N 1
ATOM 797 C CA . GLU A 1 109 ? -7.711 1.850 13.161 1.00 90.88 109 GLU A CA 1
ATOM 798 C C . GLU A 1 109 ? -8.885 1.163 13.888 1.00 90.88 109 GLU A C 1
ATOM 800 O O . GLU A 1 109 ? -9.851 1.811 14.302 1.00 90.88 109 GLU A O 1
ATOM 805 N N . PRO A 1 110 ? -8.844 -0.171 14.054 1.00 94.75 110 PRO A N 1
ATOM 806 C CA . PRO A 1 110 ? -9.883 -0.895 14.770 1.00 94.75 110 PRO A CA 1
ATOM 807 C C . PRO A 1 110 ? -9.814 -0.630 16.281 1.00 94.75 110 PRO A C 1
ATOM 809 O O . PRO A 1 110 ? -8.741 -0.661 16.883 1.00 94.75 110 PRO A O 1
ATOM 812 N N . LEU A 1 111 ? -10.975 -0.494 16.920 1.00 96.19 111 LEU A N 1
ATOM 813 C CA . LEU A 1 111 ? -11.098 -0.301 18.366 1.00 96.19 111 LEU A CA 1
ATOM 814 C C . LEU A 1 111 ? -11.231 -1.650 19.093 1.00 96.19 111 LEU A C 1
ATOM 816 O O . LEU A 1 111 ? -12.192 -2.392 18.852 1.00 96.19 111 LEU A O 1
ATOM 820 N N . ASN A 1 112 ? -10.306 -1.966 20.009 1.00 97.06 112 ASN A N 1
ATOM 821 C CA . ASN A 1 112 ? -10.411 -3.144 20.881 1.00 97.06 112 ASN A CA 1
ATOM 822 C C . ASN A 1 112 ? -11.060 -2.789 22.226 1.00 97.06 112 ASN A C 1
ATOM 824 O O . ASN A 1 112 ? -10.636 -1.862 22.916 1.00 97.06 112 ASN A O 1
ATOM 828 N N . VAL A 1 113 ? -12.052 -3.585 22.630 1.00 97.94 113 VAL A N 1
ATOM 829 C CA . VAL A 1 113 ? -12.809 -3.421 23.877 1.00 97.94 113 VAL A CA 1
ATOM 830 C C . VAL A 1 113 ? -12.734 -4.715 24.680 1.00 97.94 113 VAL A C 1
ATOM 832 O O . VAL A 1 113 ? -13.240 -5.760 24.265 1.00 97.94 113 VAL A O 1
ATOM 835 N N . TYR A 1 114 ? -12.113 -4.654 25.856 1.00 97.88 114 TYR A N 1
ATOM 836 C CA . TYR A 1 114 ? -11.934 -5.808 26.732 1.00 97.88 114 TYR A CA 1
ATOM 837 C C . TYR A 1 114 ? -12.977 -5.801 27.844 1.00 97.88 114 TYR A C 1
ATOM 839 O O . TYR A 1 114 ? -12.892 -4.999 28.774 1.00 97.88 114 TYR A O 1
ATOM 847 N N . ALA A 1 115 ? -13.917 -6.742 27.791 1.00 97.81 115 ALA A N 1
ATOM 848 C CA . ALA A 1 115 ? -14.959 -6.903 28.800 1.00 97.81 115 ALA A CA 1
ATOM 849 C C . ALA A 1 115 ? -14.686 -8.122 29.690 1.00 97.81 115 ALA A C 1
ATOM 851 O O . ALA A 1 115 ? -14.421 -9.224 29.192 1.00 97.81 115 ALA A O 1
ATOM 852 N N . ARG A 1 116 ? -14.751 -7.930 31.010 1.00 97.88 116 ARG A N 1
ATOM 853 C CA . ARG A 1 116 ? -14.854 -8.999 32.005 1.00 97.88 116 ARG A CA 1
ATOM 854 C C . ARG A 1 116 ? -16.319 -9.406 32.111 1.00 97.88 116 ARG A C 1
ATOM 856 O O . ARG A 1 116 ? -17.186 -8.554 32.248 1.00 97.88 116 ARG A O 1
ATOM 863 N N . ILE A 1 117 ? -16.564 -10.707 32.049 1.00 97.94 117 ILE A N 1
ATOM 864 C CA . ILE A 1 117 ? -17.885 -11.323 32.141 1.00 97.94 117 ILE A CA 1
ATOM 865 C C . ILE A 1 117 ? -17.833 -12.351 33.269 1.00 97.94 117 ILE A C 1
ATOM 867 O O . ILE A 1 117 ? -16.942 -13.206 33.272 1.00 97.94 117 ILE A O 1
ATOM 871 N N . GLU A 1 118 ? -18.755 -12.268 34.220 1.00 96.56 118 GLU A N 1
ATOM 872 C CA . GLU A 1 118 ? -18.869 -13.180 35.360 1.00 96.56 118 GLU A CA 1
ATOM 873 C C . GLU A 1 118 ? -20.290 -13.731 35.456 1.00 96.56 118 GLU A C 1
ATOM 875 O O . GLU A 1 118 ? -21.243 -12.963 35.479 1.00 96.56 118 GLU A O 1
ATOM 880 N N . ASN A 1 119 ? -20.436 -15.054 35.538 1.00 93.94 119 ASN A N 1
ATOM 881 C CA . ASN A 1 119 ? -21.718 -15.671 35.863 1.00 93.94 119 ASN A CA 1
ATOM 882 C C . ASN A 1 119 ? -21.857 -15.737 37.390 1.00 93.94 119 ASN A C 1
ATOM 884 O O . ASN A 1 119 ? -21.282 -16.617 38.025 1.00 93.94 119 ASN A O 1
ATOM 888 N N . THR A 1 120 ? -22.599 -14.806 37.984 1.00 91.00 120 THR A N 1
ATOM 889 C CA . THR A 1 120 ? -22.896 -14.769 39.427 1.00 91.00 120 THR A CA 1
ATOM 890 C C . THR A 1 120 ? -24.052 -15.698 39.819 1.00 91.00 120 THR A C 1
ATOM 892 O O . THR A 1 120 ? -24.364 -15.839 41.004 1.00 91.00 120 THR A O 1
ATOM 895 N N . GLY A 1 121 ? -24.671 -16.349 38.829 1.00 83.69 121 GLY A N 1
ATOM 896 C CA . GLY A 1 121 ? -25.685 -17.383 38.990 1.00 83.69 121 GLY A CA 1
ATOM 897 C C . GLY A 1 121 ? -25.118 -18.753 39.376 1.00 83.69 121 GLY A C 1
ATOM 898 O O . GLY A 1 121 ? -23.906 -18.985 39.372 1.00 83.69 121 GLY A O 1
ATOM 899 N N . GLY A 1 122 ? -26.007 -19.684 39.729 1.00 79.31 122 GLY A N 1
ATOM 900 C CA . GLY A 1 122 ? -25.632 -21.013 40.231 1.00 79.31 122 GLY A CA 1
ATOM 901 C C . GLY A 1 122 ? -25.709 -22.145 39.202 1.00 79.31 122 GLY A C 1
ATOM 902 O O . GLY A 1 122 ? -25.472 -23.296 39.566 1.00 79.31 122 GLY A O 1
ATOM 903 N N . ILE A 1 123 ? -25.984 -21.850 37.925 1.00 83.31 123 ILE A N 1
ATOM 904 C CA . ILE A 1 123 ? -25.965 -22.835 36.826 1.00 83.31 123 ILE A CA 1
ATOM 905 C C . ILE A 1 123 ? -25.122 -22.364 35.634 1.00 83.31 123 ILE A C 1
ATOM 907 O O . ILE A 1 123 ? -24.956 -21.164 35.422 1.00 83.31 123 ILE A O 1
ATOM 911 N N . GLU A 1 124 ? -24.608 -23.317 34.849 1.00 90.56 124 GLU A N 1
ATOM 912 C CA . GLU A 1 124 ? -23.970 -23.049 33.553 1.00 90.56 124 GLU A CA 1
ATOM 913 C C . GLU A 1 124 ? -24.985 -22.483 32.557 1.00 90.56 124 GLU A C 1
ATOM 915 O O . GLU A 1 124 ? -26.097 -23.003 32.430 1.00 90.56 124 GLU A O 1
ATOM 920 N N . ASP A 1 125 ? -24.578 -21.465 31.805 1.00 93.62 125 ASP A N 1
ATOM 921 C CA . ASP A 1 125 ? -25.365 -20.939 30.695 1.00 93.62 125 ASP A CA 1
ATOM 922 C C . ASP A 1 125 ? -24.468 -20.328 29.611 1.00 93.62 125 ASP A C 1
ATOM 924 O O . ASP A 1 125 ? -23.263 -20.128 29.792 1.00 93.62 125 ASP A O 1
ATOM 928 N N . THR A 1 126 ? -25.052 -20.084 28.441 1.00 95.88 126 THR A N 1
ATOM 929 C CA . THR A 1 126 ? -24.392 -19.507 27.274 1.00 95.88 126 THR A CA 1
ATOM 930 C C . THR A 1 126 ? -25.133 -18.267 26.804 1.00 95.88 126 THR A C 1
ATOM 932 O O . THR A 1 126 ? -26.275 -18.365 26.364 1.00 95.88 126 THR A O 1
ATOM 935 N N . GLN A 1 127 ? -24.451 -17.121 26.801 1.00 96.44 127 GLN A N 1
ATOM 936 C CA . GLN A 1 127 ? -25.025 -15.852 26.355 1.00 96.44 127 GLN A CA 1
ATOM 937 C C . GLN A 1 127 ? -24.249 -15.223 25.200 1.00 96.44 127 GLN A C 1
ATOM 939 O O . GLN A 1 127 ? -23.045 -15.439 25.019 1.00 96.44 127 GLN A O 1
ATOM 944 N N . LEU A 1 128 ? -24.963 -14.422 24.404 1.00 97.44 128 LEU A N 1
ATOM 945 C CA . LEU A 1 128 ? -24.366 -13.561 23.391 1.00 97.44 128 LEU A CA 1
ATOM 946 C C . LEU A 1 128 ? -23.939 -12.243 24.032 1.00 97.44 128 LEU A C 1
ATOM 948 O O . LEU A 1 128 ? -24.761 -11.510 24.573 1.00 97.44 128 LEU A O 1
ATOM 952 N N . ILE A 1 129 ? -22.656 -11.932 23.911 1.00 97.50 129 ILE A N 1
ATOM 953 C CA . ILE A 1 129 ? -22.054 -10.677 24.340 1.00 97.50 129 ILE A CA 1
ATOM 954 C C . ILE A 1 129 ? -21.843 -9.823 23.097 1.00 97.50 129 ILE A C 1
ATOM 956 O O . ILE A 1 129 ? -21.107 -10.225 22.193 1.00 97.50 129 ILE A O 1
ATOM 960 N N . ALA A 1 130 ? -22.501 -8.673 23.032 1.00 98.06 130 ALA A N 1
ATOM 961 C CA . ALA A 1 130 ? -22.467 -7.782 21.880 1.00 98.06 130 ALA A CA 1
ATOM 962 C C . ALA A 1 130 ? -21.830 -6.435 22.235 1.00 98.06 130 ALA A C 1
ATOM 964 O O . ALA A 1 130 ? -22.145 -5.851 23.271 1.00 98.06 130 ALA A O 1
ATOM 965 N N . LEU A 1 131 ? -20.962 -5.946 21.350 1.00 98.06 131 LEU A N 1
ATOM 966 C CA . LEU A 1 131 ? -20.458 -4.575 21.348 1.00 98.06 131 LEU A CA 1
ATOM 967 C C . LEU A 1 131 ? -21.378 -3.718 20.477 1.00 98.06 131 LEU A C 1
ATOM 969 O O . LEU A 1 131 ? -21.691 -4.097 19.345 1.00 98.06 131 LEU A O 1
ATOM 973 N N . TYR A 1 132 ? -21.789 -2.577 21.013 1.00 97.06 132 TYR A N 1
ATOM 974 C CA . TYR A 1 132 ? -22.640 -1.596 20.359 1.00 97.06 132 TYR A CA 1
ATOM 975 C C . TYR A 1 132 ? -21.850 -0.318 20.076 1.00 97.06 132 TYR A C 1
ATOM 977 O O . TYR A 1 132 ? -21.101 0.141 20.942 1.00 97.06 132 TYR A O 1
ATOM 985 N N . ASP A 1 133 ? -22.041 0.238 18.881 1.00 95.75 133 ASP A N 1
ATOM 986 C CA . ASP A 1 133 ? -21.541 1.561 18.503 1.00 95.75 133 ASP A CA 1
ATOM 987 C C . ASP A 1 133 ? -22.313 2.698 19.204 1.00 95.75 133 ASP A C 1
ATOM 989 O O . ASP A 1 133 ? -23.279 2.468 19.942 1.00 95.75 133 ASP A O 1
ATOM 993 N N . VAL A 1 134 ? -21.890 3.936 18.932 1.00 93.88 134 VAL A N 1
ATOM 994 C CA . VAL A 1 134 ? -22.475 5.175 19.475 1.00 93.88 134 VAL A CA 1
ATOM 995 C C . VAL A 1 134 ? -23.936 5.406 19.055 1.00 93.88 134 VAL A C 1
ATOM 997 O O . VAL A 1 134 ? -24.686 6.094 19.750 1.00 93.88 134 VAL A O 1
ATOM 1000 N N . ASP A 1 135 ? -24.375 4.794 17.952 1.00 93.00 135 ASP A N 1
ATOM 1001 C CA . ASP A 1 135 ? -25.753 4.843 17.449 1.00 93.00 135 ASP A CA 1
ATOM 1002 C C . ASP A 1 135 ? -26.623 3.684 17.986 1.00 93.00 135 ASP A C 1
ATOM 1004 O O . ASP A 1 135 ? -27.845 3.647 17.777 1.00 93.00 135 ASP A O 1
ATOM 1008 N N . GLY A 1 136 ? -26.021 2.738 18.712 1.00 93.25 136 GLY A N 1
ATOM 1009 C CA . GLY A 1 136 ? -26.669 1.556 19.265 1.00 93.25 136 GLY A CA 1
ATOM 1010 C C . GLY A 1 136 ? -26.831 0.394 18.281 1.00 93.25 136 GLY A C 1
ATOM 1011 O O . GLY A 1 136 ? -27.677 -0.478 18.518 1.00 93.25 136 GLY A O 1
ATOM 1012 N N . ASN A 1 137 ? -26.061 0.342 17.192 1.00 94.88 137 ASN A N 1
ATOM 1013 C CA . ASN A 1 137 ? -25.970 -0.834 16.327 1.00 94.88 137 ASN A CA 1
ATOM 1014 C C . ASN A 1 137 ? -24.900 -1.805 16.835 1.00 94.88 137 ASN A C 1
ATOM 1016 O O . ASN A 1 137 ? -23.906 -1.413 17.432 1.00 94.88 137 ASN A O 1
ATOM 1020 N N . VAL A 1 138 ? -25.099 -3.098 16.578 1.00 96.81 138 VAL A N 1
ATOM 1021 C CA . VAL A 1 138 ? -24.140 -4.141 16.967 1.00 96.81 138 VAL A CA 1
ATOM 1022 C C . VAL A 1 138 ? -22.987 -4.191 15.965 1.00 96.81 138 VAL A C 1
ATOM 1024 O O . VAL A 1 138 ? -23.225 -4.449 14.783 1.00 96.81 138 VAL A O 1
ATOM 1027 N N . VAL A 1 139 ? -21.757 -4.025 16.452 1.00 96.94 139 VAL A N 1
ATOM 1028 C CA . VAL A 1 139 ? -20.524 -4.026 15.640 1.00 96.94 139 VAL A CA 1
ATOM 1029 C C . VAL A 1 139 ? -19.648 -5.266 15.848 1.00 96.94 139 VAL A C 1
ATOM 1031 O O . VAL A 1 139 ? -18.925 -5.655 14.934 1.00 96.94 139 VAL A O 1
ATOM 1034 N N . ASP A 1 140 ? -19.763 -5.949 16.992 1.00 98.06 140 ASP A N 1
ATOM 1035 C CA . ASP A 1 140 ? -19.188 -7.286 17.224 1.00 98.06 140 ASP A CA 1
ATOM 1036 C C . ASP A 1 140 ? -20.101 -8.102 18.149 1.00 98.06 140 ASP A C 1
ATOM 1038 O O . ASP A 1 140 ? -20.831 -7.550 18.973 1.00 98.06 140 ASP A O 1
ATOM 1042 N N . VAL A 1 141 ? -20.068 -9.429 18.023 1.00 97.69 141 VAL A N 1
ATOM 1043 C CA . VAL A 1 141 ? -20.829 -10.347 18.875 1.00 97.69 141 VAL A CA 1
ATOM 1044 C C . VAL A 1 141 ? -20.067 -11.645 19.114 1.00 97.69 141 VAL A C 1
ATOM 1046 O O . VAL A 1 141 ? -19.479 -12.233 18.202 1.00 97.69 141 VAL A O 1
ATOM 1049 N N . ARG A 1 142 ? -20.101 -12.133 20.355 1.00 96.62 142 ARG A N 1
ATOM 1050 C CA . ARG A 1 142 ? -19.437 -13.368 20.784 1.00 96.62 142 ARG A CA 1
ATOM 1051 C C . ARG A 1 142 ? -20.367 -14.213 21.634 1.00 96.62 142 ARG A C 1
ATOM 1053 O O . ARG A 1 142 ? -21.044 -13.701 22.510 1.00 96.62 142 ARG A O 1
ATOM 1060 N N . GLU A 1 143 ? -20.347 -15.517 21.409 1.00 97.06 143 GLU A N 1
ATOM 1061 C CA . GLU A 1 143 ? -20.996 -16.483 22.294 1.00 97.06 143 GLU A CA 1
ATOM 1062 C C . GLU A 1 143 ? -20.036 -16.848 23.435 1.00 97.06 143 GLU A C 1
ATOM 1064 O O . GLU A 1 143 ? -18.858 -17.145 23.196 1.00 97.06 143 GLU A O 1
ATOM 1069 N N . VAL A 1 144 ? -20.519 -16.781 24.675 1.00 97.00 144 VAL A N 1
ATOM 1070 C CA . VAL A 1 144 ? -19.739 -17.055 25.884 1.00 97.00 144 VAL A CA 1
ATOM 1071 C C . VAL A 1 144 ? -20.523 -18.008 26.780 1.00 97.00 144 VAL A C 1
ATOM 1073 O O . VAL A 1 144 ? -21.599 -17.665 27.254 1.00 97.00 144 VAL A O 1
ATOM 1076 N N . THR A 1 145 ? -19.956 -19.190 27.018 1.00 96.75 145 THR A N 1
ATOM 1077 C CA . THR A 1 145 ? -20.443 -20.175 27.994 1.00 96.75 145 THR A CA 1
ATOM 1078 C C . THR A 1 145 ? -19.621 -20.060 29.271 1.00 96.75 145 THR A C 1
ATOM 1080 O O . THR A 1 145 ? -18.389 -20.039 29.180 1.00 96.75 145 THR A O 1
ATOM 1083 N N . LEU A 1 146 ? -20.286 -19.969 30.423 1.00 95.12 146 LEU A N 1
ATOM 1084 C CA . LEU A 1 146 ? -19.651 -19.911 31.741 1.00 95.12 146 LEU A CA 1
ATOM 1085 C C . LEU A 1 146 ? -20.394 -20.804 32.729 1.00 95.12 146 LEU A C 1
ATOM 1087 O O . LEU A 1 146 ? -21.618 -20.727 32.844 1.00 95.12 146 LEU A O 1
ATOM 1091 N N . GLU A 1 147 ? -19.633 -21.594 33.480 1.00 93.38 147 GLU A N 1
ATOM 1092 C CA . GLU A 1 147 ? -20.131 -22.336 34.638 1.00 93.38 147 GLU A CA 1
ATOM 1093 C C . GLU A 1 147 ? -20.529 -21.375 35.775 1.00 93.38 147 GLU A C 1
ATOM 1095 O O . GLU A 1 147 ? -20.210 -20.181 35.758 1.00 93.38 147 GLU A O 1
ATOM 1100 N N . ALA A 1 148 ? -21.208 -21.897 36.797 1.00 86.94 148 ALA A N 1
ATOM 1101 C CA . ALA A 1 148 ? -21.567 -21.129 37.987 1.00 86.94 148 ALA A CA 1
ATOM 1102 C C . ALA A 1 148 ? -20.332 -20.498 38.659 1.00 86.94 148 ALA A C 1
ATOM 1104 O O . ALA A 1 148 ? -19.351 -21.190 38.951 1.00 86.94 148 ALA A O 1
ATOM 1105 N N . ASN A 1 149 ? -20.397 -19.200 38.968 1.00 85.31 149 ASN A N 1
ATOM 1106 C CA . ASN A 1 149 ? -19.300 -18.405 39.540 1.00 85.31 149 ASN A CA 1
ATOM 1107 C C . ASN A 1 149 ? -18.022 -18.347 38.673 1.00 85.31 149 ASN A C 1
ATOM 1109 O O . ASN A 1 149 ? -16.947 -17.995 39.172 1.00 85.31 149 ASN A O 1
ATOM 1113 N N . GLU A 1 150 ? -18.089 -18.706 37.386 1.00 93.69 150 GLU A N 1
ATOM 1114 C CA . GLU A 1 150 ? -16.955 -18.571 36.472 1.00 93.69 150 GLU A CA 1
ATOM 1115 C C . GLU A 1 150 ? -16.843 -17.134 35.942 1.00 93.69 150 GLU A C 1
ATOM 1117 O O . GLU A 1 150 ? -17.828 -16.441 35.695 1.00 93.69 150 GLU A O 1
ATOM 1122 N N . THR A 1 151 ? -15.607 -16.673 35.746 1.00 95.19 151 THR A N 1
ATOM 1123 C CA . THR A 1 151 ? -15.292 -15.376 35.142 1.00 95.19 151 THR A CA 1
ATOM 1124 C C . THR A 1 151 ? -14.400 -15.572 33.925 1.00 95.19 151 THR A C 1
ATOM 1126 O O . THR A 1 151 ? -13.439 -16.345 33.958 1.00 95.19 151 THR A O 1
ATOM 1129 N N . THR A 1 152 ? -14.622 -14.786 32.876 1.00 97.56 152 THR A N 1
ATOM 1130 C CA . THR A 1 152 ? -13.722 -14.709 31.728 1.00 97.56 152 THR A CA 1
ATOM 1131 C C . THR A 1 152 ? -13.575 -13.280 31.208 1.00 97.56 152 THR A C 1
ATOM 1133 O O . THR A 1 152 ? -14.367 -12.405 31.535 1.00 97.56 152 THR A O 1
ATOM 1136 N N . THR A 1 153 ? -12.563 -13.034 30.376 1.00 97.31 153 THR A N 1
ATOM 1137 C CA . THR A 1 153 ? -12.402 -11.763 29.652 1.00 97.31 153 THR A CA 1
ATOM 1138 C C . THR A 1 153 ? -12.483 -12.028 28.155 1.00 97.31 153 THR A C 1
ATOM 1140 O O . THR A 1 153 ? -11.941 -13.027 27.660 1.00 97.31 153 THR A O 1
ATOM 1143 N N . ARG A 1 154 ? -13.165 -11.155 27.416 1.00 97.00 154 ARG A N 1
ATOM 1144 C CA . ARG A 1 154 ? -13.264 -11.219 25.954 1.00 97.00 154 ARG A CA 1
ATOM 1145 C C . ARG A 1 154 ? -12.854 -9.890 25.340 1.00 97.00 154 ARG A C 1
ATOM 1147 O O . ARG A 1 154 ? -13.168 -8.843 25.886 1.00 97.00 154 ARG A O 1
ATOM 1154 N N . ASN A 1 155 ? -12.150 -9.977 24.214 1.00 97.75 155 ASN A N 1
ATOM 1155 C CA . ASN A 1 155 ? -11.888 -8.837 23.346 1.00 97.75 155 ASN A CA 1
ATOM 1156 C C . ASN A 1 155 ? -12.972 -8.793 22.263 1.00 97.75 155 ASN A C 1
ATOM 1158 O O . ASN A 1 155 ? -13.163 -9.789 21.556 1.00 97.75 155 ASN A O 1
ATOM 1162 N N . LEU A 1 156 ? -13.659 -7.663 22.165 1.00 97.75 156 LEU A N 1
ATOM 1163 C CA . LEU A 1 156 ? -14.618 -7.327 21.121 1.00 97.75 156 LEU A CA 1
ATOM 1164 C C . LEU A 1 156 ? -13.987 -6.255 20.232 1.00 97.75 156 LEU A C 1
ATOM 1166 O O . LEU A 1 156 ? -13.352 -5.337 20.745 1.00 97.75 156 LEU A O 1
ATOM 1170 N N . ILE A 1 157 ? -14.133 -6.388 18.914 1.00 97.38 157 ILE A N 1
ATOM 1171 C CA . ILE A 1 157 ? -13.418 -5.536 17.955 1.00 97.38 157 ILE A CA 1
ATOM 1172 C C . ILE A 1 157 ? -14.413 -4.786 17.080 1.00 97.38 157 ILE A C 1
ATOM 1174 O O . ILE A 1 157 ? -15.079 -5.392 16.238 1.00 97.38 157 ILE A O 1
ATOM 1178 N N . TRP A 1 158 ? -14.447 -3.462 17.205 1.00 96.06 158 TRP A N 1
ATOM 1179 C CA . TRP A 1 158 ? -15.102 -2.614 16.215 1.00 96.06 158 TRP A CA 1
ATOM 1180 C C . TRP A 1 158 ? -14.105 -2.326 15.090 1.00 96.06 158 TRP A C 1
ATOM 1182 O O . TRP A 1 158 ? -13.126 -1.611 15.270 1.00 96.06 158 TRP A O 1
ATOM 1192 N N . SER A 1 159 ? -14.317 -2.958 13.931 1.00 93.25 159 SER A N 1
ATOM 1193 C CA . SER A 1 159 ? -13.330 -2.965 12.837 1.00 93.25 159 SER A CA 1
ATOM 1194 C C . SER A 1 159 ? -13.182 -1.635 12.093 1.00 93.25 159 SER A C 1
ATOM 1196 O O . SER A 1 159 ? -12.171 -1.448 11.430 1.00 93.25 159 SER A O 1
ATOM 1198 N N . ASP A 1 160 ? -14.197 -0.773 12.145 1.00 91.06 160 ASP A N 1
ATOM 1199 C CA . ASP A 1 160 ? -14.255 0.492 11.407 1.00 91.06 160 ASP A CA 1
ATOM 1200 C C . ASP A 1 160 ? -15.088 1.508 12.208 1.00 91.06 160 ASP A C 1
ATOM 1202 O O . ASP A 1 160 ? -16.308 1.582 12.021 1.00 91.06 160 ASP A O 1
ATOM 1206 N N . PRO A 1 161 ? -14.474 2.219 13.172 1.00 89.31 161 PRO A N 1
ATOM 1207 C CA . PRO A 1 161 ? -15.155 3.177 14.036 1.00 89.31 161 PRO A CA 1
ATOM 1208 C C . PRO A 1 161 ? -15.350 4.553 13.372 1.00 89.31 161 PRO A C 1
ATOM 1210 O O . PRO A 1 161 ? -15.150 5.590 13.995 1.00 89.31 161 PRO A O 1
ATOM 1213 N N . ALA A 1 162 ? -15.766 4.579 12.102 1.00 85.31 162 ALA A N 1
ATOM 1214 C CA . ALA A 1 162 ? -15.956 5.812 11.331 1.00 85.31 162 ALA A CA 1
ATOM 1215 C C . ALA A 1 162 ? -17.089 6.728 11.843 1.00 85.31 162 ALA A C 1
ATOM 1217 O O . ALA A 1 162 ? -17.161 7.887 11.439 1.00 85.31 162 ALA A O 1
ATOM 1218 N N . ASP A 1 163 ? -17.975 6.215 12.702 1.00 84.56 163 ASP A N 1
ATOM 1219 C CA . ASP A 1 163 ? -19.098 6.969 13.278 1.00 84.56 163 ASP A CA 1
ATOM 1220 C C . ASP A 1 163 ? -18.716 7.740 14.555 1.00 84.56 163 ASP A C 1
ATOM 1222 O O . ASP A 1 163 ? -19.552 8.455 15.111 1.00 84.56 163 ASP A O 1
ATOM 1226 N N . LEU A 1 164 ? -17.473 7.603 15.035 1.00 86.81 164 LEU A N 1
ATOM 1227 C CA . LEU A 1 164 ? -16.977 8.405 16.148 1.00 86.81 164 LEU A CA 1
ATOM 1228 C C . LEU A 1 164 ? -16.921 9.885 15.744 1.00 86.81 164 LEU A C 1
ATOM 1230 O O . LEU A 1 164 ? -16.382 10.241 14.696 1.00 86.81 164 LEU A O 1
ATOM 1234 N N . ASP A 1 165 ? -17.449 10.755 16.601 1.00 84.56 165 ASP A N 1
ATOM 1235 C CA . ASP A 1 165 ? -17.440 12.202 16.396 1.00 84.56 165 ASP A CA 1
ATOM 1236 C C . ASP A 1 165 ? -16.480 12.855 17.404 1.00 84.56 165 ASP A C 1
ATOM 1238 O O . ASP A 1 165 ? -16.686 12.722 18.614 1.00 84.56 165 ASP A O 1
ATOM 1242 N N . PRO A 1 166 ? -15.431 13.567 16.951 1.00 79.88 166 PRO A N 1
ATOM 1243 C CA . PRO A 1 166 ? -14.459 14.191 17.847 1.00 79.88 166 PRO A CA 1
ATOM 1244 C C . PRO A 1 166 ? -15.053 15.304 18.724 1.00 79.88 166 PRO A C 1
ATOM 1246 O O . PRO A 1 166 ? -14.452 15.683 19.727 1.00 79.88 166 PRO A O 1
ATOM 1249 N N . GLU A 1 167 ? -16.215 15.856 18.361 1.00 78.75 167 GLU A N 1
ATOM 1250 C CA . GLU A 1 167 ? -16.903 16.888 19.143 1.00 78.75 167 GLU A CA 1
ATOM 1251 C C . GLU A 1 167 ? -17.998 16.318 20.067 1.00 78.75 167 GLU A C 1
ATOM 1253 O O . GLU A 1 167 ? -18.611 17.076 20.835 1.00 78.75 167 GLU A O 1
ATOM 1258 N N . ALA A 1 168 ? -18.270 15.010 20.001 1.00 84.12 168 ALA A N 1
ATOM 1259 C CA . ALA A 1 168 ? -19.320 14.346 20.766 1.00 84.12 168 ALA A CA 1
ATOM 1260 C C . ALA A 1 168 ? -18.768 13.439 21.874 1.00 84.12 168 ALA A C 1
ATOM 1262 O O . ALA A 1 168 ? -17.606 13.056 21.898 1.00 84.12 168 ALA A O 1
ATOM 1263 N N . ASP A 1 169 ? -19.648 13.086 22.811 1.00 86.25 169 ASP A N 1
ATOM 1264 C CA . ASP A 1 169 ? -19.372 12.046 23.800 1.00 86.25 169 ASP A CA 1
ATOM 1265 C C . ASP A 1 169 ? -19.670 10.685 23.160 1.00 86.25 169 ASP A C 1
ATOM 1267 O O . ASP A 1 169 ? -20.836 10.306 23.003 1.00 86.25 169 ASP A O 1
ATOM 1271 N N . ASN A 1 170 ? -18.619 9.995 22.721 1.00 91.75 170 ASN A N 1
ATOM 1272 C CA . ASN A 1 170 ? -18.726 8.720 22.022 1.00 91.75 170 ASN A CA 1
ATOM 1273 C C . ASN A 1 170 ? -18.868 7.559 23.015 1.00 91.75 170 ASN A C 1
ATOM 1275 O O . ASN A 1 170 ? -17.917 6.826 23.291 1.00 91.75 170 ASN A O 1
ATOM 1279 N N . GLU A 1 171 ? -20.066 7.399 23.573 1.00 95.88 171 GLU A N 1
ATOM 1280 C CA . GLU A 1 171 ? -20.378 6.296 24.484 1.00 95.88 171 GLU A CA 1
ATOM 1281 C C . GLU A 1 171 ? -20.596 4.988 23.704 1.00 95.88 171 GLU A C 1
ATOM 1283 O O . GLU A 1 171 ? -21.579 4.836 22.977 1.00 95.88 171 GLU A O 1
ATOM 1288 N N . ILE A 1 172 ? -19.702 4.016 23.895 1.00 96.88 172 ILE A N 1
ATOM 1289 C CA . ILE A 1 172 ? -19.893 2.632 23.444 1.00 96.88 172 ILE A CA 1
ATOM 1290 C C . ILE A 1 172 ? -20.499 1.785 24.564 1.00 96.88 172 ILE A C 1
ATOM 1292 O O . ILE A 1 172 ? -20.391 2.117 25.748 1.00 96.88 172 ILE A O 1
ATOM 1296 N N . ALA A 1 173 ? -21.103 0.651 24.207 1.00 97.38 173 ALA A N 1
ATOM 1297 C CA . ALA A 1 173 ? -21.667 -0.272 25.189 1.00 97.38 173 ALA A CA 1
ATOM 1298 C C . ALA A 1 173 ? -21.329 -1.728 24.881 1.00 97.38 173 ALA A C 1
ATOM 1300 O O . ALA A 1 173 ? -21.429 -2.171 23.739 1.00 97.38 173 ALA A O 1
ATOM 1301 N N . VAL A 1 174 ? -21.034 -2.512 25.914 1.00 97.94 174 VAL A N 1
ATOM 1302 C CA . VAL A 1 174 ? -21.008 -3.976 25.826 1.00 97.94 174 VAL A CA 1
ATOM 1303 C C . VAL A 1 174 ? -22.217 -4.503 26.587 1.00 97.94 174 VAL A C 1
ATOM 1305 O O . VAL A 1 174 ? -22.437 -4.100 27.726 1.00 97.94 174 VAL A O 1
ATOM 1308 N N . ARG A 1 175 ? -23.033 -5.372 25.974 1.00 97.81 175 ARG A N 1
ATOM 1309 C CA . ARG A 1 175 ? -24.247 -5.926 26.615 1.00 97.81 175 ARG A CA 1
ATOM 1310 C C . ARG A 1 175 ? -24.385 -7.435 26.435 1.00 97.81 175 ARG A C 1
ATOM 1312 O O . ARG A 1 175 ? -24.062 -7.957 25.366 1.00 97.81 175 ARG A O 1
ATOM 1319 N N . SER A 1 176 ? -24.907 -8.091 27.465 1.00 96.00 176 SER A N 1
ATOM 1320 C CA . SER A 1 176 ? -25.473 -9.439 27.435 1.00 96.00 176 SER A CA 1
ATOM 1321 C C . SER A 1 176 ? -27.006 -9.367 27.533 1.00 96.00 176 SER A C 1
ATOM 1323 O O . SER A 1 176 ? -27.598 -8.296 27.361 1.00 96.00 176 SER A O 1
ATOM 1325 N N . GLU A 1 177 ? -27.670 -10.505 27.758 1.00 93.94 177 GLU A N 1
ATOM 1326 C CA . GLU A 1 177 ? -29.110 -10.523 28.048 1.00 93.94 177 GLU A CA 1
ATOM 1327 C C . GLU A 1 177 ? -29.424 -9.998 29.462 1.00 93.94 177 GLU A C 1
ATOM 1329 O O . GLU A 1 177 ? -30.504 -9.438 29.671 1.00 93.94 177 GLU A O 1
ATOM 1334 N N . ASP A 1 178 ? -28.466 -10.114 30.388 1.00 93.81 178 ASP A N 1
ATOM 1335 C CA . ASP A 1 178 ? -28.648 -9.813 31.813 1.00 93.81 178 ASP A CA 1
ATOM 1336 C C . ASP A 1 178 ? -28.126 -8.432 32.222 1.00 93.81 178 ASP A C 1
ATOM 1338 O O . ASP A 1 178 ? -28.753 -7.752 33.038 1.00 93.81 178 ASP A O 1
ATOM 1342 N N . ASP A 1 179 ? -26.995 -8.004 31.656 1.00 97.12 179 ASP A N 1
ATOM 1343 C CA . ASP A 1 179 ? -26.270 -6.815 32.101 1.00 97.12 179 ASP A CA 1
ATOM 1344 C C . ASP A 1 179 ? -25.556 -6.100 30.946 1.00 97.12 179 ASP A C 1
ATOM 1346 O O . ASP A 1 179 ? -25.471 -6.580 29.810 1.00 97.12 179 ASP A O 1
ATOM 1350 N N . GLY A 1 180 ? -25.045 -4.906 31.218 1.00 95.69 180 GLY A N 1
ATOM 1351 C CA . GLY A 1 180 ? -24.263 -4.149 30.263 1.00 95.69 180 GLY A CA 1
ATOM 1352 C C . GLY A 1 180 ? -23.493 -3.022 30.915 1.00 95.69 180 GLY A C 1
ATOM 1353 O O . GLY A 1 180 ? -23.936 -2.434 31.896 1.00 95.69 180 GLY A O 1
ATOM 1354 N N . ASP A 1 181 ? -22.371 -2.685 30.301 1.00 98.25 181 ASP A N 1
ATOM 1355 C CA . ASP A 1 181 ? -21.509 -1.601 30.746 1.00 98.25 181 ASP A CA 1
ATOM 1356 C C . ASP A 1 181 ? -21.228 -0.644 29.586 1.00 98.25 181 ASP A C 1
ATOM 1358 O O . ASP A 1 181 ? -21.299 -1.036 28.412 1.00 98.25 181 ASP A O 1
ATOM 1362 N N . THR A 1 182 ? -20.965 0.619 29.910 1.00 97.31 182 THR A N 1
ATOM 1363 C CA . THR A 1 182 ? -20.700 1.677 28.931 1.00 97.31 182 THR A CA 1
ATOM 1364 C C . THR A 1 182 ? -19.391 2.387 29.230 1.00 97.31 182 THR A C 1
ATOM 1366 O O . THR A 1 182 ? -18.962 2.488 30.376 1.00 97.31 182 THR A O 1
ATOM 1369 N N . GLN A 1 183 ? -18.734 2.869 28.182 1.00 96.56 183 GLN A N 1
ATOM 1370 C CA . GLN A 1 183 ? -17.463 3.578 28.281 1.00 96.56 183 GLN A CA 1
ATOM 1371 C C . GLN A 1 183 ? -17.410 4.627 27.168 1.00 96.56 183 GLN A C 1
ATOM 1373 O O . GLN A 1 183 ? -17.744 4.320 26.026 1.00 96.56 183 GLN A O 1
ATOM 1378 N N . SER A 1 184 ? -16.995 5.851 27.491 1.00 94.56 184 SER A N 1
ATOM 1379 C CA . SER A 1 184 ? -16.685 6.866 26.476 1.00 94.56 184 SER A CA 1
ATOM 1380 C C . SER A 1 184 ? -15.302 6.608 25.881 1.00 94.56 184 SER A C 1
ATOM 1382 O O . SER A 1 184 ? -14.403 6.158 26.600 1.00 94.56 184 SER A O 1
ATOM 1384 N N . VAL A 1 185 ? -15.151 6.886 24.588 1.00 94.19 185 VAL A N 1
ATOM 1385 C CA . VAL A 1 185 ? -13.905 6.694 23.832 1.00 94.19 185 VAL A CA 1
ATOM 1386 C C . VAL A 1 185 ? -13.561 7.974 23.084 1.00 94.19 185 VAL A C 1
ATOM 1388 O O . VAL A 1 185 ? -14.408 8.524 22.381 1.00 94.19 185 VAL A O 1
ATOM 1391 N N . ASP A 1 186 ? -12.321 8.432 23.199 1.00 90.69 186 ASP A N 1
ATOM 1392 C CA . ASP A 1 186 ? -11.851 9.627 22.511 1.00 90.69 186 ASP A CA 1
ATOM 1393 C C . ASP A 1 186 ? -11.175 9.259 21.176 1.00 90.69 186 ASP A C 1
ATOM 1395 O O . ASP A 1 186 ? -10.604 8.177 21.002 1.00 90.69 186 ASP A O 1
ATOM 1399 N N . ILE A 1 187 ? -11.234 10.175 20.205 1.00 90.38 187 ILE A N 1
ATOM 1400 C CA . ILE A 1 187 ? -10.497 10.053 18.939 1.00 90.38 187 ILE A CA 1
ATOM 1401 C C . ILE A 1 187 ? -9.144 10.734 19.113 1.00 90.38 187 ILE A C 1
ATOM 1403 O O . ILE A 1 187 ? -9.066 11.861 19.607 1.00 90.38 187 ILE A O 1
ATOM 1407 N N . ALA A 1 188 ? -8.074 10.067 18.691 1.00 91.69 188 ALA A N 1
ATOM 1408 C CA . ALA A 1 188 ? -6.732 10.614 18.775 1.00 91.69 188 ALA A CA 1
ATOM 1409 C C . ALA A 1 188 ? -6.644 11.890 17.934 1.00 91.69 188 ALA A C 1
ATOM 1411 O O . ALA A 1 188 ? -7.065 11.921 16.778 1.00 91.69 188 ALA A O 1
ATOM 1412 N N . SER A 1 189 ? -6.087 12.951 18.521 1.00 93.25 189 SER A N 1
ATOM 1413 C CA . SER A 1 189 ? -5.919 14.202 17.793 1.00 93.25 189 SER A CA 1
ATOM 1414 C C . SER A 1 189 ? -4.828 14.063 16.730 1.00 93.25 189 SER A C 1
ATOM 1416 O O . SER A 1 189 ? -3.670 13.846 17.090 1.00 93.25 189 SER A O 1
ATOM 1418 N N . GLN A 1 190 ? -5.183 14.200 15.447 1.00 94.00 190 GLN A N 1
ATOM 1419 C CA . GLN A 1 190 ? -4.277 14.024 14.299 1.00 94.00 190 GLN A CA 1
ATOM 1420 C C . GLN A 1 190 ? -4.545 15.063 13.199 1.00 94.00 190 GLN A C 1
ATOM 1422 O O . GLN A 1 190 ? -5.687 15.455 12.955 1.00 94.00 190 GLN A O 1
ATOM 1427 N N . LEU A 1 191 ? -3.498 15.493 12.486 1.00 95.75 191 LEU A N 1
ATOM 1428 C CA . LEU A 1 191 ? -3.637 16.303 11.272 1.00 95.75 191 LEU A CA 1
ATOM 1429 C C . LEU A 1 191 ? -3.551 15.433 10.019 1.00 95.75 191 LEU A C 1
ATOM 1431 O O . LEU A 1 191 ? -2.465 15.051 9.596 1.00 95.75 191 LEU A O 1
ATOM 1435 N N . LEU A 1 192 ? -4.688 15.187 9.377 1.00 95.25 192 LEU A N 1
ATOM 1436 C CA . LEU A 1 192 ? -4.789 14.316 8.207 1.00 95.25 192 LEU A CA 1
ATOM 1437 C C . LEU A 1 192 ? -4.739 15.122 6.902 1.00 95.25 192 LEU A C 1
ATOM 1439 O O . LEU A 1 192 ? -5.464 16.110 6.730 1.00 95.25 192 LEU A O 1
ATOM 1443 N N . VAL A 1 193 ? -3.899 14.705 5.954 1.00 97.00 193 VAL A N 1
ATOM 1444 C CA . VAL A 1 193 ? -3.754 15.321 4.629 1.00 97.00 193 VAL A CA 1
ATOM 1445 C C . VAL A 1 193 ? -4.781 14.695 3.689 1.00 97.00 193 VAL A C 1
ATOM 1447 O O . VAL A 1 193 ? -4.573 13.654 3.077 1.00 97.00 193 VAL A O 1
ATOM 1450 N N . ARG A 1 194 ? -5.926 15.358 3.529 1.00 96.00 194 ARG A N 1
ATOM 1451 C CA . ARG A 1 194 ? -7.074 14.797 2.799 1.00 96.00 194 ARG A CA 1
ATOM 1452 C C . ARG A 1 194 ? -7.002 14.957 1.288 1.00 96.00 194 ARG A C 1
ATOM 1454 O O . ARG A 1 194 ? -7.648 14.204 0.564 1.00 96.00 194 ARG A O 1
ATOM 1461 N N . ALA A 1 195 ? -6.321 15.991 0.808 1.00 97.62 195 ALA A N 1
ATOM 1462 C CA . ALA A 1 195 ? -6.155 16.241 -0.618 1.00 97.62 195 ALA A CA 1
ATOM 1463 C C . ALA A 1 195 ? -5.041 17.253 -0.868 1.00 97.62 195 ALA A C 1
ATOM 1465 O O . ALA A 1 195 ? -4.763 18.102 -0.026 1.00 97.62 195 ALA A O 1
ATOM 1466 N N . PHE A 1 196 ? -4.483 17.221 -2.067 1.00 97.56 196 PHE A N 1
ATOM 1467 C CA . PHE A 1 196 ? -3.711 18.307 -2.650 1.00 97.56 196 PHE A CA 1
ATOM 1468 C C . PHE A 1 196 ? -3.776 18.183 -4.172 1.00 97.56 196 PHE A C 1
ATOM 1470 O O . PHE A 1 196 ? -4.258 17.180 -4.703 1.00 97.56 196 PHE A O 1
ATOM 1477 N N . GLU A 1 197 ? -3.311 19.210 -4.868 1.00 96.62 197 GLU A N 1
ATOM 1478 C CA . GLU A 1 197 ? -3.187 19.211 -6.319 1.00 96.62 197 GLU A CA 1
ATOM 1479 C C . GLU A 1 197 ? -1.727 19.463 -6.668 1.00 96.62 197 GLU A C 1
ATOM 1481 O O . GLU A 1 197 ? -1.176 20.503 -6.315 1.00 96.62 197 GLU A O 1
ATOM 1486 N N . ALA A 1 198 ? -1.092 18.503 -7.333 1.00 96.06 198 ALA A N 1
ATOM 1487 C CA . ALA A 1 198 ? 0.281 18.651 -7.787 1.00 96.06 198 ALA A CA 1
ATOM 1488 C C . ALA A 1 198 ? 0.396 18.632 -9.308 1.00 96.06 198 ALA A C 1
ATOM 1490 O O . ALA A 1 198 ? -0.183 17.770 -9.976 1.00 96.06 198 ALA A O 1
ATOM 1491 N N . GLU A 1 199 ? 1.198 19.551 -9.836 1.00 94.25 199 GLU A N 1
ATOM 1492 C CA . GLU A 1 199 ? 1.503 19.673 -11.258 1.00 94.25 199 GLU A CA 1
ATOM 1493 C C . GLU A 1 199 ? 3.005 19.886 -11.462 1.00 94.25 199 GLU A C 1
ATOM 1495 O O . GLU A 1 199 ? 3.699 20.434 -10.605 1.00 94.25 199 GLU A O 1
ATOM 1500 N N . ARG A 1 200 ? 3.521 19.445 -12.614 1.00 93.62 200 ARG A N 1
ATOM 1501 C CA . ARG A 1 200 ? 4.898 19.727 -13.026 1.00 93.62 200 ARG A CA 1
ATOM 1502 C C . ARG A 1 200 ? 4.904 20.802 -14.098 1.00 93.62 200 ARG A C 1
ATOM 1504 O O . ARG A 1 200 ? 4.379 20.606 -15.193 1.00 93.62 200 ARG A O 1
ATOM 1511 N N . ASP A 1 201 ? 5.552 21.910 -13.788 1.00 91.31 201 ASP A N 1
ATOM 1512 C CA . ASP A 1 201 ? 5.732 23.037 -14.679 1.00 91.31 201 ASP A CA 1
ATOM 1513 C C . ASP A 1 201 ? 6.697 22.720 -15.827 1.00 91.31 201 ASP A C 1
ATOM 1515 O O . ASP A 1 201 ? 7.534 21.812 -15.782 1.00 91.31 201 ASP A O 1
ATOM 1519 N N . ALA A 1 202 ? 6.609 23.523 -16.889 1.00 88.25 202 ALA A N 1
ATOM 1520 C CA . ALA A 1 202 ? 7.445 23.369 -18.080 1.00 88.25 202 ALA A CA 1
ATOM 1521 C C . ALA A 1 202 ? 8.944 23.606 -17.819 1.00 88.25 202 ALA A C 1
ATOM 1523 O O . ALA A 1 202 ? 9.773 23.203 -18.634 1.00 88.25 202 ALA A O 1
ATOM 1524 N N . ASP A 1 203 ? 9.298 24.286 -16.727 1.00 89.44 203 ASP A N 1
ATOM 1525 C CA . ASP A 1 203 ? 10.688 24.469 -16.300 1.00 89.44 203 ASP A CA 1
ATOM 1526 C C . ASP A 1 203 ? 11.218 23.310 -15.443 1.00 89.44 203 ASP A C 1
ATOM 1528 O O . ASP A 1 203 ? 12.403 23.287 -15.116 1.00 89.44 203 ASP A O 1
ATOM 1532 N N . GLY A 1 204 ? 10.363 22.328 -15.152 1.00 89.88 204 GLY A N 1
ATOM 1533 C CA . GLY A 1 204 ? 10.679 21.148 -14.368 1.00 89.88 204 GLY A CA 1
ATOM 1534 C C . GLY A 1 204 ? 10.377 21.271 -12.881 1.00 89.88 204 GLY A C 1
ATOM 1535 O O . GLY A 1 204 ? 10.570 20.291 -12.170 1.00 89.88 204 GLY A O 1
ATOM 1536 N N . THR A 1 205 ? 9.869 22.405 -12.409 1.00 94.44 205 THR A N 1
ATOM 1537 C CA . THR A 1 205 ? 9.422 22.548 -11.020 1.00 94.44 205 THR A CA 1
ATOM 1538 C C . THR A 1 205 ? 8.153 21.733 -10.791 1.00 94.44 205 THR A C 1
ATOM 1540 O O . THR A 1 205 ? 7.246 21.759 -11.617 1.00 94.44 205 THR A O 1
ATOM 1543 N N . VAL A 1 206 ? 8.072 20.995 -9.686 1.00 96.38 206 VAL A N 1
ATOM 1544 C CA . VAL A 1 206 ? 6.798 20.440 -9.212 1.00 96.38 206 VAL A CA 1
ATOM 1545 C C . VAL A 1 206 ? 6.197 21.418 -8.215 1.00 96.38 206 VAL A C 1
ATOM 1547 O O . VAL A 1 206 ? 6.842 21.744 -7.219 1.00 96.38 206 VAL A O 1
ATOM 1550 N N . THR A 1 207 ? 4.976 21.864 -8.489 1.00 96.06 207 THR A N 1
ATOM 1551 C CA . THR A 1 207 ? 4.213 22.771 -7.633 1.00 96.06 207 THR A CA 1
ATOM 1552 C C . THR A 1 207 ? 3.044 22.009 -7.024 1.00 96.06 207 THR A C 1
ATOM 1554 O O . THR A 1 207 ? 2.295 21.342 -7.738 1.00 96.06 207 THR A O 1
ATOM 1557 N N . VAL A 1 208 ? 2.888 22.111 -5.705 1.00 97.31 208 VAL A N 1
ATOM 1558 C CA . VAL A 1 208 ? 1.750 21.565 -4.962 1.00 97.31 208 VAL A CA 1
ATOM 1559 C C . VAL A 1 208 ? 0.912 22.707 -4.408 1.00 97.31 208 VAL A C 1
ATOM 1561 O O . VAL A 1 208 ? 1.414 23.565 -3.678 1.00 97.31 208 VAL A O 1
ATOM 1564 N N . GLU A 1 209 ? -0.377 22.681 -4.723 1.00 96.50 209 GLU A N 1
ATOM 1565 C CA . GLU A 1 209 ? -1.365 23.675 -4.322 1.00 96.50 209 GLU A CA 1
ATOM 1566 C C . GLU A 1 209 ? -2.588 23.014 -3.671 1.00 96.50 209 GLU A C 1
ATOM 1568 O O . GLU A 1 209 ? -2.769 21.794 -3.685 1.00 96.50 209 GLU A O 1
ATOM 1573 N N . ASN A 1 210 ? -3.461 23.847 -3.097 1.00 95.94 210 ASN A N 1
ATOM 1574 C CA . ASN A 1 210 ? -4.762 23.441 -2.559 1.00 95.94 210 ASN A CA 1
ATOM 1575 C C . ASN A 1 210 ? -4.681 22.302 -1.527 1.00 95.94 210 ASN A C 1
ATOM 1577 O O . ASN A 1 210 ? -5.614 21.503 -1.408 1.00 95.94 210 ASN A O 1
ATOM 1581 N N . VAL A 1 211 ? -3.596 22.256 -0.743 1.00 97.81 211 VAL A N 1
ATOM 1582 C CA . VAL A 1 211 ? -3.409 21.244 0.301 1.00 97.81 211 VAL A CA 1
ATOM 1583 C C . VAL A 1 211 ? -4.524 21.378 1.333 1.00 97.81 211 VAL A C 1
ATOM 1585 O O . VAL A 1 211 ? -4.708 22.434 1.940 1.00 97.81 211 VAL A O 1
ATOM 1588 N N . LYS A 1 212 ? -5.298 20.316 1.519 1.00 97.94 212 LYS A N 1
ATOM 1589 C CA . LYS A 1 212 ? -6.426 20.233 2.440 1.00 97.94 212 LYS A CA 1
ATOM 1590 C C . LYS A 1 212 ? -6.026 19.378 3.636 1.00 97.94 212 LYS A C 1
ATOM 1592 O O . LYS A 1 212 ? -5.802 18.183 3.480 1.00 97.94 212 LYS A O 1
ATOM 1597 N N . VAL A 1 213 ? -5.986 19.993 4.812 1.00 97.44 213 VAL A N 1
ATOM 1598 C CA . VAL A 1 213 ? -5.627 19.348 6.079 1.00 97.44 213 VAL A CA 1
ATOM 1599 C C . VAL A 1 213 ? -6.815 19.411 7.023 1.00 97.44 213 VAL A C 1
ATOM 1601 O O . VAL A 1 213 ? -7.430 20.469 7.180 1.00 97.44 213 VAL A O 1
ATOM 1604 N N . GLU A 1 214 ? -7.144 18.285 7.632 1.00 95.38 214 GLU A N 1
ATOM 1605 C CA . GLU A 1 214 ? -8.206 18.142 8.621 1.00 95.38 214 GLU A CA 1
ATOM 1606 C C . GLU A 1 214 ? -7.605 17.835 9.986 1.00 95.38 214 GLU A C 1
ATOM 1608 O O . GLU A 1 214 ? -6.713 17.001 10.077 1.00 95.38 214 GLU A O 1
ATOM 1613 N N . ASN A 1 215 ? -8.079 18.517 11.027 1.00 94.56 215 ASN A N 1
ATOM 1614 C CA . ASN A 1 215 ? -7.776 18.144 12.399 1.00 94.56 215 ASN A CA 1
ATOM 1615 C C . ASN A 1 215 ? -8.881 17.240 12.933 1.00 94.56 215 ASN A C 1
ATOM 1617 O O . ASN A 1 215 ? -10.012 17.695 13.125 1.00 94.56 215 ASN A O 1
ATOM 1621 N N . VAL A 1 216 ? -8.543 15.979 13.152 1.00 90.94 216 VAL A N 1
ATOM 1622 C CA . VAL A 1 216 ? -9.415 15.018 13.827 1.00 90.94 216 VAL A CA 1
ATOM 1623 C C . VAL A 1 216 ? -9.045 14.960 15.301 1.00 90.94 216 VAL A C 1
ATOM 1625 O O . VAL A 1 216 ? -7.948 15.370 15.663 1.00 90.94 216 VAL A O 1
ATOM 1628 N N . GLY A 1 217 ? -9.968 14.507 16.146 1.00 87.88 217 GLY A N 1
ATOM 1629 C CA . GLY A 1 217 ? -9.835 14.558 17.604 1.00 87.88 217 GLY A CA 1
ATOM 1630 C C . GLY A 1 217 ? -10.228 15.902 18.224 1.00 87.88 217 GLY A C 1
ATOM 1631 O O . GLY A 1 217 ? -10.790 16.781 17.567 1.00 87.88 217 GLY A O 1
ATOM 1632 N N . ASP A 1 218 ? -9.978 16.031 19.523 1.00 87.38 218 ASP A N 1
ATOM 1633 C CA . ASP A 1 218 ? -10.538 17.054 20.410 1.00 87.38 218 ASP A CA 1
ATOM 1634 C C . ASP A 1 218 ? -9.544 18.165 20.816 1.00 87.38 218 ASP A C 1
ATOM 1636 O O . ASP A 1 218 ? -9.925 19.143 21.474 1.00 87.38 218 ASP A O 1
ATOM 1640 N N . GLU A 1 219 ? -8.278 18.072 20.397 1.00 91.81 219 GLU A N 1
ATOM 1641 C CA . GLU A 1 219 ? -7.242 19.066 20.678 1.00 91.81 219 GLU A CA 1
ATOM 1642 C C . GLU A 1 219 ? -6.979 20.021 19.500 1.00 91.81 219 GLU A C 1
ATOM 1644 O O . GLU A 1 219 ? -7.053 19.676 18.324 1.00 91.81 219 GLU A O 1
ATOM 1649 N N . GLU A 1 220 ? -6.619 21.272 19.809 1.00 94.38 220 GLU A N 1
ATOM 1650 C CA . GLU A 1 220 ? -6.142 22.234 18.807 1.00 94.38 220 GLU A CA 1
ATOM 1651 C C . GLU A 1 220 ? -4.704 21.884 18.390 1.00 94.38 220 GLU A C 1
ATOM 1653 O O . GLU A 1 220 ? -3.768 22.010 19.191 1.00 94.38 220 GLU A O 1
ATOM 1658 N N . LEU A 1 221 ? -4.506 21.531 17.118 1.00 95.88 221 LEU A N 1
ATOM 1659 C CA . LEU A 1 221 ? -3.207 21.113 16.592 1.00 95.88 221 LEU A CA 1
ATOM 1660 C C . LEU A 1 221 ? -2.533 22.169 15.713 1.00 95.88 221 LEU A C 1
ATOM 1662 O O . LEU A 1 221 ? -3.142 23.099 15.180 1.00 95.88 221 LEU A O 1
ATOM 1666 N N . LYS A 1 222 ? -1.213 22.032 15.577 1.00 95.94 222 LYS A N 1
ATOM 1667 C CA . LYS A 1 222 ? -0.385 22.771 14.618 1.00 95.94 222 LYS A CA 1
ATOM 1668 C C . LYS A 1 222 ? 0.811 21.904 14.236 1.00 95.94 222 LYS A C 1
ATOM 1670 O O . LYS A 1 222 ? 1.495 21.407 15.131 1.00 95.94 222 LYS A O 1
ATOM 1675 N N . GLN A 1 223 ? 1.099 21.784 12.949 1.00 96.12 223 GLN A N 1
ATOM 1676 C CA . GLN A 1 223 ? 2.272 21.062 12.453 1.00 96.12 223 GLN A CA 1
ATOM 1677 C C . GLN A 1 223 ? 2.830 21.758 11.211 1.00 96.12 223 GLN A C 1
ATOM 1679 O O . GLN A 1 223 ? 2.236 22.711 10.693 1.00 96.12 223 GLN A O 1
ATOM 1684 N N . ASP A 1 224 ? 3.994 21.306 10.765 1.00 96.62 224 ASP A N 1
ATOM 1685 C CA . ASP A 1 224 ? 4.499 21.645 9.442 1.00 96.62 224 ASP A CA 1
ATOM 1686 C C . ASP A 1 224 ? 3.994 20.587 8.457 1.00 96.62 224 ASP A C 1
ATOM 1688 O O . ASP A 1 224 ? 4.076 19.393 8.732 1.00 96.62 224 ASP A O 1
ATOM 1692 N N . ILE A 1 225 ? 3.472 21.033 7.317 1.00 97.94 225 ILE A N 1
ATOM 1693 C CA . ILE A 1 225 ? 3.211 20.159 6.178 1.00 97.94 225 ILE A CA 1
ATOM 1694 C C . ILE A 1 225 ? 4.466 20.130 5.330 1.00 97.94 225 ILE A C 1
ATOM 1696 O O . ILE A 1 225 ? 4.981 21.187 4.955 1.00 97.94 225 ILE A O 1
ATOM 1700 N N . GLU A 1 226 ? 4.953 18.935 5.032 1.00 98.19 226 GLU A N 1
ATOM 1701 C CA . GLU A 1 226 ? 6.178 18.717 4.276 1.00 98.19 226 GLU A CA 1
ATOM 1702 C C . GLU A 1 226 ? 5.870 18.114 2.905 1.00 98.19 226 GLU A C 1
ATOM 1704 O O . GLU A 1 226 ? 5.011 17.244 2.769 1.00 98.19 226 GLU A O 1
ATOM 1709 N N . LEU A 1 227 ? 6.598 18.574 1.887 1.00 98.06 227 LEU A N 1
ATOM 1710 C CA . LEU A 1 227 ? 6.689 17.912 0.592 1.00 98.06 227 LEU A CA 1
ATOM 1711 C C . LEU A 1 227 ? 7.943 17.041 0.591 1.00 98.06 227 LEU A C 1
ATOM 1713 O O . LEU A 1 227 ? 9.054 17.550 0.790 1.00 98.06 227 LEU A O 1
ATOM 1717 N N . LEU A 1 228 ? 7.763 15.748 0.347 1.00 97.94 228 LEU A N 1
ATOM 1718 C CA . LEU A 1 228 ? 8.834 14.787 0.131 1.00 97.94 228 LEU A CA 1
ATOM 1719 C C . LEU A 1 228 ? 8.953 14.469 -1.363 1.00 97.94 228 LEU A C 1
ATOM 1721 O O . LEU A 1 228 ? 7.950 14.335 -2.071 1.00 97.94 228 LEU A O 1
ATOM 1725 N N . ASP A 1 229 ? 10.192 14.358 -1.832 1.00 95.31 229 ASP A N 1
ATOM 1726 C CA . ASP A 1 229 ? 10.500 13.921 -3.189 1.00 95.31 229 ASP A CA 1
ATOM 1727 C C . ASP A 1 229 ? 10.293 12.410 -3.388 1.00 95.31 229 ASP A C 1
ATOM 1729 O O . ASP A 1 229 ? 9.886 11.678 -2.487 1.00 95.31 229 ASP A O 1
ATOM 1733 N N . TYR A 1 230 ? 10.615 11.936 -4.593 1.00 92.06 230 TYR A N 1
ATOM 1734 C CA . TYR A 1 230 ? 10.474 10.534 -4.996 1.00 92.06 230 TYR A CA 1
ATOM 1735 C C . TYR A 1 230 ? 11.280 9.539 -4.151 1.00 92.06 230 TYR A C 1
ATOM 1737 O O . TYR A 1 230 ? 11.003 8.343 -4.204 1.00 92.06 230 TYR A O 1
ATOM 1745 N N . ASP A 1 231 ? 12.295 10.011 -3.426 1.00 89.25 231 ASP A N 1
ATOM 1746 C CA . ASP A 1 231 ? 13.169 9.186 -2.594 1.00 89.25 231 ASP A CA 1
ATOM 1747 C C . ASP A 1 231 ? 12.862 9.392 -1.092 1.00 89.25 231 ASP A C 1
ATOM 1749 O O . ASP A 1 231 ? 13.605 8.922 -0.225 1.00 89.25 231 ASP A O 1
ATOM 1753 N N . GLY A 1 232 ? 11.766 10.096 -0.772 1.00 93.69 232 GLY A N 1
ATOM 1754 C CA . GLY A 1 232 ? 11.311 10.383 0.589 1.00 93.69 232 GLY A CA 1
ATOM 1755 C C . GLY A 1 232 ? 12.093 11.498 1.287 1.00 93.69 232 GLY A C 1
ATOM 1756 O O . GLY A 1 232 ? 12.001 11.650 2.506 1.00 93.69 232 GLY A O 1
ATOM 1757 N N . SER A 1 233 ? 12.894 12.274 0.554 1.00 95.88 233 SER A N 1
ATOM 1758 C CA . SER A 1 233 ? 13.641 13.395 1.120 1.00 95.88 233 SER A CA 1
ATOM 1759 C C . SER A 1 233 ? 12.787 14.656 1.128 1.00 95.88 233 SER A C 1
ATOM 1761 O O . SER A 1 233 ? 12.192 15.033 0.123 1.00 95.88 233 SER A O 1
ATOM 1763 N N . LYS A 1 234 ? 12.763 15.355 2.265 1.00 97.31 234 LYS A N 1
ATOM 1764 C CA . LYS A 1 234 ? 12.070 16.640 2.393 1.00 97.31 234 LYS A CA 1
ATOM 1765 C C . LYS A 1 234 ? 12.681 17.695 1.469 1.00 97.31 234 LYS A C 1
ATOM 1767 O O . LYS A 1 234 ? 13.871 18.001 1.590 1.00 97.31 234 LYS A O 1
ATOM 1772 N N . VAL A 1 235 ? 11.845 18.308 0.633 1.00 97.38 235 VAL A N 1
ATOM 1773 C CA . VAL A 1 235 ? 12.237 19.372 -0.309 1.00 97.38 235 VAL A CA 1
ATOM 1774 C C . VAL A 1 235 ? 11.634 20.731 0.029 1.00 97.38 235 VAL A C 1
ATOM 1776 O O . VAL A 1 235 ? 12.308 21.743 -0.161 1.00 97.38 235 VAL A O 1
ATOM 1779 N N . ASP A 1 236 ? 10.430 20.766 0.604 1.00 97.88 236 ASP A N 1
ATOM 1780 C CA . ASP A 1 236 ? 9.784 22.005 1.044 1.00 97.88 236 ASP A CA 1
ATOM 1781 C C . ASP A 1 236 ? 8.839 21.761 2.233 1.00 97.88 236 ASP A C 1
ATOM 1783 O O . ASP A 1 236 ? 8.520 20.617 2.564 1.00 97.88 236 ASP A O 1
ATOM 1787 N N . SER A 1 237 ? 8.420 22.825 2.919 1.00 97.50 237 SER A N 1
ATOM 1788 C CA . SER A 1 237 ? 7.388 22.754 3.959 1.00 97.50 237 SER A CA 1
ATOM 1789 C C . SER A 1 237 ? 6.783 24.110 4.298 1.00 97.50 237 SER A C 1
ATOM 1791 O O . SER A 1 237 ? 7.495 25.117 4.293 1.00 97.50 237 SER A O 1
ATOM 1793 N N . PHE A 1 238 ? 5.535 24.118 4.766 1.00 97.19 238 PHE A N 1
ATOM 1794 C CA . PHE A 1 238 ? 4.917 25.290 5.389 1.00 97.19 238 PHE A CA 1
ATOM 1795 C C . PHE A 1 238 ? 4.210 24.927 6.710 1.00 97.19 238 PHE A C 1
ATOM 1797 O O . PHE A 1 238 ? 3.710 23.814 6.857 1.00 97.19 238 PHE A O 1
ATOM 1804 N N . PRO A 1 239 ? 4.119 25.856 7.679 1.00 96.69 239 PRO A N 1
ATOM 1805 C CA . PRO A 1 239 ? 3.377 25.630 8.917 1.00 96.69 239 PRO A CA 1
ATOM 1806 C C . PRO A 1 239 ? 1.866 25.789 8.708 1.00 96.69 239 PRO A C 1
ATOM 1808 O O . PRO A 1 239 ? 1.415 26.816 8.196 1.00 96.69 239 PRO A O 1
ATOM 1811 N N . THR A 1 240 ? 1.053 24.863 9.221 1.00 95.06 240 THR A N 1
ATOM 1812 C CA . THR A 1 240 ? -0.421 24.953 9.154 1.00 95.06 240 THR A CA 1
ATOM 1813 C C . THR A 1 240 ? -0.997 26.136 9.938 1.00 95.06 240 THR A C 1
ATOM 1815 O O . THR A 1 240 ? -2.118 26.591 9.698 1.00 95.06 240 THR A O 1
ATOM 1818 N N . GLY A 1 241 ? -0.258 26.617 10.942 1.00 93.94 241 GLY A N 1
ATOM 1819 C CA . GLY A 1 241 ? -0.848 27.381 12.038 1.00 93.94 241 GLY A CA 1
ATOM 1820 C C . GLY A 1 241 ? -1.761 26.501 12.901 1.00 93.94 241 GLY A C 1
ATOM 1821 O O . GLY A 1 241 ? -1.744 25.281 12.794 1.00 93.94 241 GLY A O 1
ATOM 1822 N N . LYS A 1 242 ? -2.538 27.122 13.791 1.00 95.44 242 LYS A N 1
ATOM 1823 C CA . LYS A 1 242 ? -3.507 26.405 14.634 1.00 95.44 242 LYS A CA 1
ATOM 1824 C C . LYS A 1 242 ? -4.696 25.956 13.793 1.00 95.44 242 LYS A C 1
ATOM 1826 O O . LYS A 1 242 ? -5.239 26.789 13.061 1.00 95.44 242 LYS A O 1
ATOM 1831 N N . ILE A 1 243 ? -5.095 24.701 13.913 1.00 95.50 243 ILE A N 1
ATOM 1832 C CA . ILE A 1 243 ? -6.331 24.141 13.367 1.00 95.50 243 ILE A CA 1
ATOM 1833 C C . ILE A 1 243 ? -7.163 23.686 14.568 1.00 95.50 243 ILE A C 1
ATOM 1835 O O . ILE A 1 243 ? -6.650 22.990 15.440 1.00 95.50 243 ILE A O 1
ATOM 1839 N N . GLU A 1 244 ? -8.398 24.170 14.669 1.00 94.69 244 GLU A N 1
ATOM 1840 C CA . GLU A 1 244 ? -9.292 23.807 15.777 1.00 94.69 244 GLU A CA 1
ATOM 1841 C C . GLU A 1 244 ? -9.786 22.352 15.614 1.00 94.69 244 GLU A C 1
ATOM 1843 O O . GLU A 1 244 ? -9.713 21.819 14.504 1.00 94.69 244 GLU A O 1
ATOM 1848 N N . PRO A 1 245 ? -10.268 21.691 16.679 1.00 91.31 245 PRO A N 1
ATOM 1849 C CA . PRO A 1 245 ? -10.911 20.374 16.584 1.00 91.31 245 PRO A CA 1
ATOM 1850 C C . PRO A 1 245 ? -12.009 20.338 15.511 1.00 91.31 245 PRO A C 1
ATOM 1852 O O . PRO A 1 245 ? -12.755 21.310 15.368 1.00 91.31 245 PRO A O 1
ATOM 1855 N N . GLY A 1 246 ? -12.066 19.265 14.717 1.00 87.94 246 GLY A N 1
ATOM 1856 C CA . GLY A 1 246 ? -13.041 19.084 13.631 1.00 87.94 246 GLY A CA 1
ATOM 1857 C C . GLY A 1 246 ? -12.916 20.076 12.461 1.00 87.94 246 GLY A C 1
ATOM 1858 O O . GLY A 1 246 ? -13.715 20.053 11.520 1.00 87.94 246 GLY A O 1
ATOM 1859 N N . GLU A 1 247 ? -11.938 20.989 12.486 1.00 93.94 247 GLU A N 1
ATOM 1860 C CA . GLU A 1 247 ? -11.749 21.982 11.434 1.00 93.94 247 GLU A CA 1
ATOM 1861 C C . GLU A 1 247 ? -10.948 21.396 10.266 1.00 93.94 247 GLU A C 1
ATOM 1863 O O . GLU A 1 247 ? -9.856 20.850 10.421 1.00 93.94 247 GLU A O 1
ATOM 1868 N N . THR A 1 248 ? -11.445 21.615 9.048 1.00 95.38 248 THR A N 1
ATOM 1869 C CA . THR A 1 248 ? -10.683 21.366 7.823 1.00 95.38 248 THR A CA 1
ATOM 1870 C C . THR A 1 248 ? -10.248 22.673 7.167 1.00 95.38 248 THR A C 1
ATOM 1872 O O . THR A 1 248 ? -11.083 23.518 6.828 1.00 95.38 248 THR A O 1
ATOM 1875 N N . LYS A 1 249 ? -8.945 22.831 6.910 1.00 96.38 249 LYS A N 1
ATOM 1876 C CA . LYS A 1 249 ? -8.375 23.983 6.193 1.00 96.38 249 LYS A CA 1
ATOM 1877 C C . LYS A 1 249 ? -7.847 23.590 4.830 1.00 96.38 249 LYS A C 1
ATOM 1879 O O . LYS A 1 249 ? -7.235 22.545 4.667 1.00 96.38 249 LYS A O 1
ATOM 1884 N N . THR A 1 250 ? -8.031 24.482 3.862 1.00 97.00 250 THR A N 1
ATOM 1885 C CA . THR A 1 250 ? -7.371 24.399 2.557 1.00 97.00 250 THR A CA 1
ATOM 1886 C C . THR A 1 250 ? -6.374 25.541 2.428 1.00 97.00 250 THR A C 1
ATOM 1888 O O . THR A 1 250 ? -6.742 26.716 2.516 1.00 97.00 250 THR A O 1
ATOM 1891 N N . PHE A 1 251 ? -5.113 25.192 2.210 1.00 94.25 251 PHE A N 1
ATOM 1892 C CA . PHE A 1 251 ? -4.007 26.115 2.019 1.00 94.25 251 PHE A CA 1
ATOM 1893 C C . PHE A 1 251 ? -3.879 26.435 0.526 1.00 94.25 251 PHE A C 1
ATOM 1895 O O . PHE A 1 251 ? -3.335 25.660 -0.249 1.00 94.25 251 PHE A O 1
ATOM 1902 N N . THR A 1 252 ? -4.447 27.573 0.111 1.00 88.88 252 THR A N 1
ATOM 1903 C CA . THR A 1 252 ? -4.464 28.014 -1.302 1.00 88.88 252 THR A CA 1
ATOM 1904 C C . THR A 1 252 ? -3.461 29.128 -1.614 1.00 88.88 252 THR A C 1
ATOM 1906 O O . THR A 1 252 ? -3.395 29.591 -2.745 1.00 88.88 252 THR A O 1
ATOM 1909 N N . ASN A 1 253 ? -2.792 29.678 -0.596 1.00 81.25 253 ASN A N 1
ATOM 1910 C CA . ASN A 1 253 ? -1.781 30.736 -0.754 1.00 81.25 253 ASN A CA 1
ATOM 1911 C C . ASN A 1 253 ? -0.395 30.288 -0.271 1.00 81.25 253 ASN A C 1
ATOM 1913 O O . ASN A 1 253 ? 0.537 31.088 -0.306 1.00 81.25 253 ASN A O 1
ATOM 1917 N N . GLU A 1 254 ? -0.296 29.058 0.227 1.00 83.50 254 GLU A N 1
ATOM 1918 C CA . GLU A 1 254 ? 0.946 28.418 0.636 1.00 83.50 254 GLU A CA 1
ATOM 1919 C C . GLU A 1 254 ? 1.146 27.278 -0.361 1.00 83.50 254 GLU A C 1
ATOM 1921 O O . GLU A 1 254 ? 0.358 26.332 -0.374 1.00 83.50 254 GLU A O 1
ATOM 1926 N N . ASN A 1 255 ? 2.135 27.426 -1.234 1.00 87.50 255 ASN A N 1
ATOM 1927 C CA . ASN A 1 255 ? 2.486 26.416 -2.222 1.00 87.50 255 ASN A CA 1
ATOM 1928 C C . ASN A 1 255 ? 3.756 25.717 -1.746 1.00 87.50 255 ASN A C 1
ATOM 1930 O O . ASN A 1 255 ? 4.622 26.369 -1.159 1.00 87.50 255 ASN A O 1
ATOM 1934 N N . LEU A 1 256 ? 3.861 24.419 -2.016 1.00 94.38 256 LEU A N 1
ATOM 1935 C CA . LEU A 1 256 ? 5.115 23.686 -1.857 1.00 94.38 256 LEU A CA 1
ATOM 1936 C C . LEU A 1 256 ? 5.756 23.538 -3.233 1.00 94.38 256 LEU A C 1
ATOM 1938 O O . LEU A 1 256 ? 5.075 23.172 -4.193 1.00 94.38 256 LEU A O 1
ATOM 1942 N N . GLU A 1 257 ? 7.050 23.820 -3.331 1.00 95.56 257 GLU A N 1
ATOM 1943 C CA . GLU A 1 257 ? 7.773 23.791 -4.600 1.00 95.56 257 GLU A CA 1
ATOM 1944 C C . GLU A 1 257 ? 8.992 22.871 -4.539 1.00 95.56 257 GLU A C 1
ATOM 1946 O O . GLU A 1 257 ? 9.845 22.958 -3.655 1.00 95.56 257 GLU A O 1
ATOM 1951 N N . TRP A 1 258 ? 9.137 22.039 -5.566 1.00 96.38 258 TRP A N 1
ATOM 1952 C CA . TRP A 1 258 ? 10.330 21.241 -5.799 1.00 96.38 258 TRP A CA 1
ATOM 1953 C C . TRP A 1 258 ? 10.940 21.578 -7.157 1.00 96.38 258 TRP A C 1
ATOM 1955 O O . TRP A 1 258 ? 10.578 21.027 -8.196 1.00 96.38 258 TRP A O 1
ATOM 1965 N N . SER A 1 259 ? 11.876 22.524 -7.137 1.00 92.56 259 SER A N 1
ATOM 1966 C CA . SER A 1 259 ? 12.512 23.082 -8.342 1.00 92.56 259 SER A CA 1
ATOM 1967 C C . SER A 1 259 ? 13.553 22.168 -8.993 1.00 92.56 259 SER A C 1
ATOM 1969 O O . SER A 1 259 ? 13.767 22.251 -10.198 1.00 92.56 259 SER A O 1
ATOM 1971 N N . ASP A 1 260 ? 14.173 21.271 -8.226 1.00 90.12 260 ASP A N 1
ATOM 1972 C CA . ASP A 1 260 ? 15.208 20.348 -8.709 1.00 90.12 260 ASP A CA 1
ATOM 1973 C C . ASP A 1 260 ? 14.627 18.957 -9.051 1.00 90.12 260 ASP A C 1
ATOM 1975 O O . ASP A 1 260 ? 15.300 17.937 -8.873 1.00 90.12 260 ASP A O 1
ATOM 1979 N N . SER A 1 261 ? 13.370 18.886 -9.515 1.00 91.56 261 SER A N 1
ATOM 1980 C CA . SER A 1 261 ? 12.748 17.595 -9.834 1.00 91.56 261 SER A CA 1
ATOM 1981 C C . SER A 1 261 ? 13.445 16.911 -11.022 1.00 91.56 261 SER A C 1
ATOM 1983 O O . SER A 1 261 ? 13.657 17.534 -12.073 1.00 91.56 261 SER A O 1
ATOM 1985 N N . PRO A 1 262 ? 13.820 15.623 -10.902 1.00 89.56 262 PRO A N 1
ATOM 1986 C CA . PRO A 1 262 ? 14.449 14.895 -11.987 1.00 89.56 262 PRO A CA 1
ATOM 1987 C C . PRO A 1 262 ? 13.456 14.689 -13.134 1.00 89.56 262 PRO A C 1
ATOM 1989 O O . PRO A 1 262 ? 12.244 14.606 -12.940 1.00 89.56 262 PRO A O 1
ATOM 1992 N N . GLU A 1 263 ? 13.973 14.528 -14.351 1.00 88.62 263 GLU A N 1
ATOM 1993 C CA . GLU A 1 263 ? 13.174 14.199 -15.537 1.00 88.62 263 GLU A CA 1
ATOM 1994 C C . GLU A 1 263 ? 12.748 12.716 -15.533 1.00 88.62 263 GLU A C 1
ATOM 1996 O O . GLU A 1 263 ? 13.019 11.957 -16.463 1.00 88.62 263 GLU A O 1
ATOM 2001 N N . ARG A 1 264 ? 12.085 12.268 -14.464 1.00 89.25 264 ARG A N 1
ATOM 2002 C CA . ARG A 1 264 ? 11.475 10.939 -14.353 1.00 89.25 264 ARG A CA 1
ATOM 2003 C C . ARG A 1 264 ? 10.109 11.029 -13.687 1.00 89.25 264 ARG A C 1
ATOM 2005 O O . ARG A 1 264 ? 9.864 11.918 -12.878 1.00 89.25 264 ARG A O 1
ATOM 2012 N N . THR A 1 265 ? 9.245 10.083 -14.033 1.00 93.25 265 THR A N 1
ATOM 2013 C CA . THR A 1 265 ? 7.969 9.890 -13.338 1.00 93.25 265 THR A CA 1
ATOM 2014 C C . THR A 1 265 ? 8.225 9.332 -11.937 1.00 93.25 265 THR A C 1
ATOM 2016 O O . THR A 1 265 ? 9.174 8.566 -11.745 1.00 93.25 265 THR A O 1
ATOM 2019 N N . GLY A 1 266 ? 7.408 9.735 -10.966 1.00 93.25 266 GLY A N 1
ATOM 2020 C CA . GLY A 1 266 ? 7.473 9.229 -9.597 1.00 93.25 266 GLY A CA 1
ATOM 2021 C C . GLY A 1 266 ? 6.356 9.779 -8.717 1.00 93.25 266 GLY A C 1
ATOM 2022 O O . GLY A 1 266 ? 5.606 10.665 -9.133 1.00 93.25 266 GLY A O 1
ATOM 2023 N N . ASN A 1 267 ? 6.248 9.247 -7.502 1.00 94.62 267 ASN A N 1
ATOM 2024 C CA . ASN A 1 267 ? 5.296 9.718 -6.501 1.00 94.62 267 ASN A CA 1
ATOM 2025 C C . ASN A 1 267 ? 5.951 10.770 -5.617 1.00 94.62 267 ASN A C 1
ATOM 2027 O O . ASN A 1 267 ? 6.997 10.507 -5.034 1.00 94.62 267 ASN A O 1
ATOM 2031 N N . ILE A 1 268 ? 5.325 11.935 -5.502 1.00 96.81 268 ILE A N 1
ATOM 2032 C CA . ILE A 1 268 ? 5.608 12.845 -4.394 1.00 96.81 268 ILE A CA 1
ATOM 2033 C C . ILE A 1 268 ? 4.703 12.497 -3.215 1.00 96.81 268 ILE A C 1
ATOM 2035 O O . ILE A 1 268 ? 3.601 11.972 -3.410 1.00 96.81 268 ILE A O 1
ATOM 2039 N N . THR A 1 269 ? 5.135 12.868 -2.015 1.00 98.25 269 THR A N 1
ATOM 2040 C CA . THR A 1 269 ? 4.343 12.702 -0.795 1.00 98.25 269 THR A CA 1
ATOM 2041 C C . THR A 1 269 ? 4.166 14.050 -0.117 1.00 98.25 269 THR A C 1
ATOM 2043 O O . THR A 1 269 ? 5.140 14.762 0.117 1.00 98.25 269 THR A O 1
ATOM 2046 N N . VAL A 1 270 ? 2.929 14.397 0.221 1.00 98.25 270 VAL A N 1
ATOM 2047 C CA . VAL A 1 270 ? 2.621 15.514 1.118 1.00 98.25 270 VAL A CA 1
ATOM 2048 C C . VAL A 1 270 ? 2.256 14.920 2.468 1.00 98.25 270 VAL A C 1
ATOM 2050 O O . VAL A 1 270 ? 1.337 14.107 2.549 1.00 98.25 270 VAL A O 1
ATOM 2053 N N . THR A 1 271 ? 2.984 15.299 3.514 1.00 98.25 271 THR A N 1
ATOM 2054 C CA . THR A 1 271 ? 2.896 14.658 4.832 1.00 98.25 271 THR A CA 1
ATOM 2055 C C . THR A 1 271 ? 2.721 15.677 5.948 1.00 98.25 271 THR A C 1
ATOM 2057 O O . THR A 1 271 ? 3.264 16.783 5.893 1.00 98.25 271 THR A O 1
ATOM 2060 N N . SER A 1 272 ? 1.964 15.287 6.964 1.00 96.94 272 SER A N 1
ATOM 2061 C CA . SER A 1 272 ? 1.998 15.843 8.315 1.00 96.94 272 SER A CA 1
ATOM 2062 C C . SER A 1 272 ? 2.850 14.927 9.214 1.00 96.94 272 SER A C 1
ATOM 2064 O O . SER A 1 272 ? 3.506 14.009 8.710 1.00 96.94 272 SER A O 1
ATOM 2066 N N . GLU A 1 273 ? 2.877 15.161 10.531 1.00 95.50 273 GLU A N 1
ATOM 2067 C CA . GLU A 1 273 ? 3.495 14.206 11.467 1.00 95.50 273 GLU A CA 1
ATOM 2068 C C . GLU A 1 273 ? 2.650 12.927 11.639 1.00 95.50 273 GLU A C 1
ATOM 2070 O O . GLU A 1 273 ? 3.201 11.898 12.031 1.00 95.50 273 GLU A O 1
ATOM 2075 N N . ASP A 1 274 ? 1.351 12.987 11.315 1.00 94.81 274 ASP A N 1
ATOM 2076 C CA . ASP A 1 274 ? 0.370 11.924 11.581 1.00 94.81 274 ASP A CA 1
ATOM 2077 C C . ASP A 1 274 ? -0.092 11.177 10.319 1.00 94.81 274 ASP A C 1
ATOM 2079 O O . ASP A 1 274 ? -0.560 10.047 10.412 1.00 94.81 274 ASP A O 1
ATOM 2083 N N . ASP A 1 275 ? 0.020 11.793 9.141 1.00 96.31 275 ASP A N 1
ATOM 2084 C CA . ASP A 1 275 ? -0.546 11.275 7.895 1.00 96.31 275 ASP A CA 1
ATOM 2085 C C . ASP A 1 275 ? 0.295 11.656 6.675 1.00 96.31 275 ASP A C 1
ATOM 2087 O O . ASP A 1 275 ? 0.998 12.668 6.661 1.00 96.31 275 ASP A O 1
ATOM 2091 N N . ALA A 1 276 ? 0.185 10.856 5.619 1.00 96.44 276 ALA A N 1
ATOM 2092 C CA . ALA A 1 276 ? 0.899 11.046 4.371 1.00 96.44 276 ALA A CA 1
ATOM 2093 C C . ALA A 1 276 ? 0.010 10.686 3.180 1.00 96.44 276 ALA A C 1
ATOM 2095 O O . ALA A 1 276 ? -0.519 9.579 3.083 1.00 96.44 276 ALA A O 1
ATOM 2096 N N . LEU A 1 277 ? -0.079 11.601 2.217 1.00 97.50 277 LEU A N 1
ATOM 2097 C CA . LEU A 1 277 ? -0.800 11.385 0.971 1.00 97.50 277 LEU A CA 1
ATOM 2098 C C . LEU A 1 277 ? 0.164 11.452 -0.216 1.00 97.50 277 LEU A C 1
ATOM 2100 O O . LEU A 1 277 ? 0.959 12.385 -0.340 1.00 97.50 277 LEU A O 1
ATOM 2104 N N . GLU A 1 278 ? 0.079 10.470 -1.112 1.00 97.19 278 GLU A N 1
ATOM 2105 C CA . GLU A 1 278 ? 0.913 10.397 -2.313 1.00 97.19 278 GLU A CA 1
ATOM 2106 C C . GLU A 1 278 ? 0.152 10.800 -3.579 1.00 97.19 278 GLU A C 1
ATOM 2108 O O . GLU A 1 278 ? -1.027 10.485 -3.753 1.00 97.19 278 GLU A O 1
ATOM 2113 N N . GLN A 1 279 ? 0.861 11.431 -4.516 1.00 96.19 279 GLN A N 1
ATOM 2114 C CA . GLN A 1 279 ? 0.377 11.662 -5.876 1.00 96.19 279 GLN A CA 1
ATOM 2115 C C . GLN A 1 279 ? 1.503 11.396 -6.876 1.00 96.19 279 GLN A C 1
ATOM 2117 O O . GLN A 1 279 ? 2.628 11.873 -6.718 1.00 96.19 279 GLN A O 1
ATOM 2122 N N . ARG A 1 280 ? 1.185 10.670 -7.952 1.00 95.06 280 ARG A N 1
ATOM 2123 C CA . ARG A 1 280 ? 2.119 10.452 -9.060 1.00 95.06 280 ARG A CA 1
ATOM 2124 C C . ARG A 1 280 ? 2.220 11.688 -9.950 1.00 95.06 280 ARG A C 1
ATOM 2126 O O . ARG A 1 280 ? 1.210 12.183 -10.453 1.00 95.06 280 ARG A O 1
ATOM 2133 N N . ILE A 1 281 ? 3.448 12.105 -10.229 1.00 95.75 281 ILE A N 1
ATOM 2134 C CA . ILE A 1 281 ? 3.789 13.118 -11.227 1.00 95.75 281 ILE A CA 1
ATOM 2135 C C . ILE A 1 281 ? 4.276 12.416 -12.493 1.00 95.75 281 ILE A C 1
ATOM 2137 O O . ILE A 1 281 ? 5.362 11.835 -12.519 1.00 95.75 281 ILE A O 1
ATOM 2141 N N . LEU A 1 282 ? 3.471 12.469 -13.557 1.00 93.56 282 LEU A N 1
ATOM 2142 C CA . LEU A 1 282 ? 3.857 11.970 -14.877 1.00 93.56 282 LEU A CA 1
ATOM 2143 C C . LEU A 1 282 ? 4.773 12.973 -15.581 1.00 93.56 282 LEU A C 1
ATOM 2145 O O . LEU A 1 282 ? 4.457 14.157 -15.679 1.00 93.56 282 LEU A O 1
ATOM 2149 N N . VAL A 1 283 ? 5.891 12.483 -16.114 1.00 92.56 283 VAL A N 1
ATOM 2150 C CA . VAL A 1 283 ? 6.809 13.292 -16.926 1.00 92.56 283 VAL A CA 1
ATOM 2151 C C . VAL A 1 283 ? 6.654 12.923 -18.395 1.00 92.56 283 VAL A C 1
ATOM 2153 O O . VAL A 1 283 ? 7.070 11.846 -18.822 1.00 92.56 283 VAL A O 1
ATOM 2156 N N . GLU A 1 284 ? 6.084 13.845 -19.170 1.00 92.75 284 GLU A N 1
ATOM 2157 C CA . GLU A 1 284 ? 5.955 13.729 -20.623 1.00 92.75 284 GLU A CA 1
ATOM 2158 C C . GLU A 1 284 ? 7.285 14.067 -21.307 1.00 92.75 284 GLU A C 1
ATOM 2160 O O . GLU A 1 284 ? 7.651 15.234 -21.466 1.00 92.75 284 GLU A O 1
ATOM 2165 N N . ARG A 1 285 ? 8.026 13.035 -21.714 1.00 93.12 285 ARG A N 1
ATOM 2166 C CA . ARG A 1 285 ? 9.255 13.165 -22.505 1.00 93.12 285 ARG A CA 1
ATOM 2167 C C . ARG A 1 285 ? 9.458 11.959 -23.408 1.00 93.12 285 ARG A C 1
ATOM 2169 O O . ARG A 1 285 ? 8.812 10.933 -23.224 1.00 93.12 285 ARG A O 1
ATOM 2176 N N . ASP A 1 286 ? 10.399 12.084 -24.334 1.00 94.38 286 ASP A N 1
ATOM 2177 C CA . ASP A 1 286 ? 10.874 10.945 -25.113 1.00 94.38 286 ASP A CA 1
ATOM 2178 C C . ASP A 1 286 ? 11.756 10.003 -24.260 1.00 94.38 286 ASP A C 1
ATOM 2180 O O . ASP A 1 286 ? 12.186 10.341 -23.145 1.00 94.38 286 ASP A O 1
ATOM 2184 N N . GLY A 1 287 ? 12.022 8.809 -24.792 1.00 92.00 287 GLY A N 1
ATOM 2185 C CA . GLY A 1 287 ? 12.917 7.833 -24.180 1.00 92.00 287 GLY A CA 1
ATOM 2186 C C . GLY A 1 287 ? 14.345 8.371 -23.996 1.00 92.00 287 GLY A C 1
ATOM 2187 O O . GLY A 1 287 ? 14.742 9.339 -24.647 1.00 92.00 287 GLY A O 1
ATOM 2188 N N . PRO A 1 288 ? 15.140 7.768 -23.095 1.00 94.19 288 PRO A N 1
ATOM 2189 C CA . PRO A 1 288 ? 16.509 8.203 -22.831 1.00 94.19 288 PRO A CA 1
ATOM 2190 C C . PRO A 1 288 ? 17.427 8.101 -24.056 1.00 94.19 288 PRO A C 1
ATOM 2192 O O . PRO A 1 288 ? 17.387 7.133 -24.818 1.00 94.19 288 PRO A O 1
ATOM 2195 N N . GLU A 1 289 ? 18.365 9.042 -24.166 1.00 91.56 289 GLU A N 1
ATOM 2196 C CA . GLU A 1 289 ? 19.530 8.905 -25.044 1.00 91.56 289 GLU A CA 1
ATOM 2197 C C . GLU A 1 289 ? 20.518 7.905 -24.421 1.00 91.56 289 GLU A C 1
ATOM 2199 O O . GLU A 1 289 ? 21.293 8.234 -23.519 1.00 91.56 289 GLU A O 1
ATOM 2204 N N . CYS A 1 290 ? 20.472 6.648 -24.869 1.00 91.00 290 CYS A N 1
ATOM 2205 C CA . CYS A 1 290 ? 21.177 5.549 -24.204 1.00 91.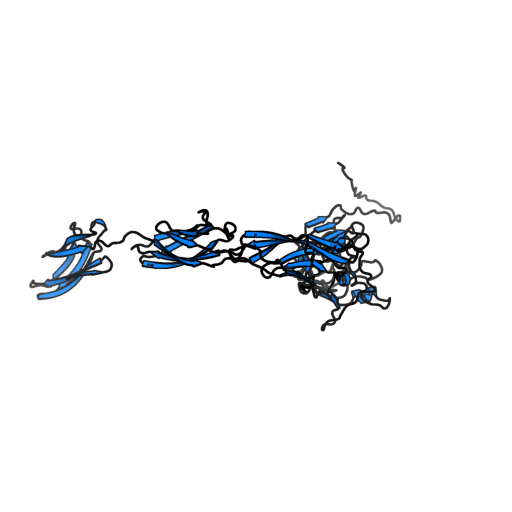00 290 CYS A CA 1
ATOM 2206 C C . CYS A 1 290 ? 22.709 5.641 -24.176 1.00 91.00 290 CYS A C 1
ATOM 2208 O O . CYS A 1 290 ? 23.336 4.948 -23.379 1.00 91.00 290 CYS A O 1
ATOM 2210 N N . ASP A 1 291 ? 23.333 6.485 -24.996 1.00 86.38 291 ASP A N 1
ATOM 2211 C CA . ASP A 1 291 ? 24.773 6.758 -24.933 1.00 86.38 291 ASP A CA 1
ATOM 2212 C C . ASP A 1 291 ? 25.170 7.648 -23.741 1.00 86.38 291 ASP A C 1
ATOM 2214 O O . ASP A 1 291 ? 26.349 7.704 -23.377 1.00 86.38 291 ASP A O 1
ATOM 2218 N N . THR A 1 292 ? 24.195 8.309 -23.112 1.00 88.81 292 THR A N 1
ATOM 2219 C CA . THR A 1 292 ? 24.374 9.100 -21.886 1.00 88.81 292 THR A CA 1
ATOM 2220 C C . THR A 1 292 ? 24.092 8.304 -20.608 1.00 88.81 292 THR A C 1
ATOM 2222 O O . THR A 1 292 ? 24.495 8.723 -19.520 1.00 88.81 292 THR A O 1
ATOM 2225 N N . VAL A 1 293 ? 23.451 7.138 -20.729 1.00 91.62 293 VAL A N 1
ATOM 2226 C CA . VAL A 1 293 ? 23.083 6.278 -19.600 1.00 91.62 293 VAL A CA 1
ATOM 2227 C C . VAL A 1 293 ? 24.274 5.425 -19.170 1.00 91.62 293 VAL A C 1
ATOM 2229 O O . VAL A 1 293 ? 24.989 4.842 -19.984 1.00 91.62 293 VAL A O 1
ATOM 2232 N N . SER A 1 294 ? 24.496 5.340 -17.859 1.00 92.06 294 SER A N 1
ATOM 2233 C CA . SER A 1 294 ? 25.602 4.579 -17.274 1.00 92.06 294 SER A CA 1
ATOM 2234 C C . SER A 1 294 ? 25.121 3.659 -16.158 1.00 92.06 294 SER A C 1
ATOM 2236 O O . SER A 1 294 ? 24.042 3.856 -15.601 1.00 92.06 294 SER A O 1
ATOM 2238 N N . TYR A 1 295 ? 25.936 2.648 -15.858 1.00 94.12 295 TYR A N 1
ATOM 2239 C CA . TYR A 1 295 ? 25.626 1.593 -14.901 1.00 94.12 295 TYR A CA 1
ATOM 2240 C C . TYR A 1 295 ? 26.791 1.437 -13.939 1.00 94.12 295 TYR A C 1
ATOM 2242 O O . TYR A 1 295 ? 27.933 1.241 -14.373 1.00 94.12 295 TYR A O 1
ATOM 2250 N N . ASP A 1 296 ? 26.485 1.452 -12.649 1.00 96.00 296 ASP A N 1
ATOM 2251 C CA . ASP A 1 296 ? 27.395 0.935 -11.641 1.00 96.00 296 ASP A CA 1
ATOM 2252 C C . ASP A 1 296 ? 27.415 -0.594 -11.694 1.00 96.00 296 ASP A C 1
ATOM 2254 O O . ASP A 1 296 ? 26.461 -1.233 -12.136 1.00 96.00 296 ASP A O 1
ATOM 2258 N N . ILE A 1 297 ? 28.521 -1.185 -11.248 1.00 95.50 297 ILE A N 1
ATOM 2259 C CA . ILE A 1 297 ? 28.689 -2.637 -11.171 1.00 95.50 297 ILE A CA 1
ATOM 2260 C C . ILE A 1 297 ? 28.756 -3.027 -9.695 1.00 95.50 297 ILE A C 1
ATOM 2262 O O . ILE A 1 297 ? 29.458 -2.382 -8.909 1.00 95.50 297 ILE A O 1
ATOM 2266 N N . ASP A 1 298 ? 27.992 -4.043 -9.307 1.00 95.69 298 ASP A N 1
ATOM 2267 C CA . ASP A 1 298 ? 27.971 -4.558 -7.944 1.00 95.69 298 ASP A CA 1
ATOM 2268 C C . ASP A 1 298 ? 29.121 -5.544 -7.655 1.00 95.69 298 ASP A C 1
ATOM 2270 O O . ASP A 1 298 ? 30.062 -5.700 -8.433 1.00 95.69 298 ASP A O 1
ATOM 2274 N N . SER A 1 299 ? 29.101 -6.172 -6.477 1.00 95.94 299 SER A N 1
ATOM 2275 C CA . SER A 1 299 ? 30.155 -7.103 -6.061 1.00 95.94 299 SER A CA 1
ATOM 2276 C C . SER A 1 299 ? 30.147 -8.448 -6.790 1.00 95.94 299 SER A C 1
ATOM 2278 O O . SER A 1 299 ? 31.144 -9.164 -6.694 1.00 95.94 299 SER A O 1
ATOM 2280 N N . ASP A 1 300 ? 29.050 -8.786 -7.467 1.00 96.25 300 ASP A N 1
ATOM 2281 C CA . ASP A 1 300 ? 28.865 -10.026 -8.224 1.00 96.25 300 ASP A CA 1
ATOM 2282 C C . ASP A 1 300 ? 29.032 -9.795 -9.736 1.00 96.25 300 ASP A C 1
ATOM 2284 O O . ASP A 1 300 ? 28.677 -10.659 -10.532 1.00 96.25 300 ASP A O 1
ATOM 2288 N N . ASP A 1 301 ? 29.584 -8.639 -10.121 1.00 95.81 301 ASP A N 1
ATOM 2289 C CA . ASP A 1 301 ? 29.769 -8.181 -11.499 1.00 95.81 301 ASP A CA 1
ATOM 2290 C C . ASP A 1 301 ? 28.454 -7.889 -12.264 1.00 95.81 301 ASP A C 1
ATOM 2292 O O . ASP A 1 301 ? 28.476 -7.708 -13.484 1.00 95.81 301 ASP A O 1
ATOM 2296 N N . TYR A 1 302 ? 27.323 -7.736 -11.560 1.00 97.31 302 TYR A N 1
ATOM 2297 C CA . TYR A 1 302 ? 26.055 -7.311 -12.163 1.00 97.31 302 TYR A CA 1
ATOM 2298 C C . TYR A 1 302 ? 26.015 -5.795 -12.343 1.00 97.31 302 TYR A C 1
ATOM 2300 O O . TYR A 1 302 ? 26.381 -5.022 -11.453 1.00 97.31 302 TYR A O 1
ATOM 2308 N N . ARG A 1 303 ? 25.493 -5.346 -13.483 1.00 97.06 303 ARG A N 1
ATOM 2309 C CA . ARG A 1 303 ? 25.170 -3.938 -13.728 1.00 97.06 303 ARG A CA 1
ATOM 2310 C C . ARG A 1 303 ? 23.889 -3.567 -12.999 1.00 97.06 303 ARG A C 1
ATOM 2312 O O . ARG A 1 303 ? 22.855 -4.210 -13.174 1.00 97.06 303 ARG A O 1
ATOM 2319 N N . LYS A 1 304 ? 23.944 -2.506 -12.205 1.00 97.94 304 LYS A N 1
ATOM 2320 C CA . LYS A 1 304 ? 22.799 -2.026 -11.437 1.00 97.94 304 LYS A CA 1
ATOM 2321 C C . LYS A 1 304 ? 21.807 -1.303 -12.332 1.00 97.94 304 LYS A C 1
ATOM 2323 O O . LYS A 1 304 ? 22.185 -0.392 -13.065 1.00 97.94 304 LYS A O 1
ATOM 2328 N N . VAL A 1 305 ? 20.546 -1.696 -12.229 1.00 97.94 305 VAL A N 1
ATOM 2329 C CA . VAL A 1 305 ? 19.409 -1.021 -12.846 1.00 97.94 305 VAL A CA 1
ATOM 2330 C C . VAL A 1 305 ? 18.571 -0.420 -11.721 1.00 97.94 305 VAL A C 1
ATOM 2332 O O . VAL A 1 305 ? 17.954 -1.129 -10.927 1.00 97.94 305 VAL A O 1
ATOM 2335 N N . GLU A 1 306 ? 18.609 0.900 -11.626 1.00 95.06 306 GLU A N 1
ATOM 2336 C CA . GLU A 1 306 ? 17.974 1.715 -10.586 1.00 95.06 306 GLU A CA 1
ATOM 2337 C C . GLU A 1 306 ? 16.894 2.636 -11.164 1.00 95.06 306 GLU A C 1
ATOM 2339 O O . GLU A 1 306 ? 16.059 3.134 -10.414 1.00 95.06 306 GLU A O 1
ATOM 2344 N N . THR A 1 307 ? 16.890 2.860 -12.484 1.00 94.69 307 THR A N 1
ATOM 2345 C CA . THR A 1 307 ? 15.917 3.716 -13.176 1.00 94.69 307 THR A CA 1
ATOM 2346 C C . THR A 1 307 ? 15.338 3.048 -14.423 1.00 94.69 307 THR A C 1
ATOM 2348 O O . THR A 1 307 ? 15.947 2.162 -15.027 1.00 94.69 307 THR A O 1
ATOM 2351 N N . VAL A 1 308 ? 14.160 3.512 -14.855 1.00 96.44 308 VAL A N 1
ATOM 2352 C CA . VAL A 1 308 ? 13.530 3.058 -16.108 1.00 96.44 308 VAL A CA 1
ATOM 2353 C C . VAL A 1 308 ? 14.387 3.381 -17.341 1.00 96.44 308 VAL A C 1
ATOM 2355 O O . VAL A 1 308 ? 14.386 2.623 -18.311 1.00 96.44 308 VAL A O 1
ATOM 2358 N N . ASP A 1 309 ? 15.195 4.446 -17.281 1.00 95.81 309 ASP A N 1
ATOM 2359 C CA . ASP A 1 309 ? 16.124 4.792 -18.359 1.00 95.81 309 ASP A CA 1
ATOM 2360 C C . ASP A 1 309 ? 17.223 3.734 -18.514 1.00 95.81 309 ASP A C 1
ATOM 2362 O O . ASP A 1 309 ? 17.506 3.271 -19.619 1.00 95.81 309 ASP A O 1
ATOM 2366 N N . GLN A 1 310 ? 17.809 3.301 -17.392 1.00 96.62 310 GLN A N 1
ATOM 2367 C CA . GLN A 1 310 ? 18.763 2.192 -17.365 1.00 96.62 310 GLN A CA 1
ATOM 2368 C C . GLN A 1 310 ? 18.120 0.885 -17.828 1.00 96.62 310 GLN A C 1
ATOM 2370 O O . GLN A 1 310 ? 18.765 0.104 -18.514 1.00 96.62 310 GLN A O 1
ATOM 2375 N N . LEU A 1 311 ? 16.847 0.643 -17.514 1.00 97.44 311 LEU A N 1
ATOM 2376 C CA . LEU A 1 311 ? 16.163 -0.554 -17.994 1.00 97.44 311 LEU A CA 1
ATOM 2377 C C . LEU A 1 311 ? 16.053 -0.571 -19.531 1.00 97.44 311 LEU A C 1
ATOM 2379 O O . LEU A 1 311 ? 16.420 -1.569 -20.149 1.00 97.44 311 LEU A O 1
ATOM 2383 N N . GLN A 1 312 ? 15.610 0.525 -20.163 1.00 96.19 312 GLN A N 1
ATOM 2384 C CA . GLN A 1 312 ? 15.491 0.581 -21.632 1.00 96.19 312 GLN A CA 1
ATOM 2385 C C . GLN A 1 312 ? 16.858 0.499 -22.321 1.00 96.19 312 GLN A C 1
ATOM 2387 O O . GLN A 1 312 ? 16.996 -0.083 -23.396 1.00 96.19 312 GLN A O 1
ATOM 2392 N N . CYS A 1 313 ? 17.894 1.057 -21.700 1.00 95.56 313 CYS A N 1
ATOM 2393 C CA . CYS A 1 313 ? 19.210 1.168 -22.312 1.00 95.56 313 CYS A CA 1
ATOM 2394 C C . CYS A 1 313 ? 20.122 -0.049 -22.112 1.00 95.56 313 CYS A C 1
ATOM 2396 O O . CYS A 1 313 ? 21.307 0.032 -22.457 1.00 95.56 313 CYS A O 1
ATOM 2398 N N . ILE A 1 314 ? 19.615 -1.171 -21.584 1.00 94.81 314 ILE A N 1
ATOM 2399 C CA . ILE A 1 314 ? 20.391 -2.407 -21.369 1.00 94.81 314 ILE A CA 1
ATOM 2400 C C . ILE A 1 314 ? 21.113 -2.841 -22.648 1.00 94.81 314 ILE A C 1
ATOM 2402 O O . ILE A 1 314 ? 22.291 -3.193 -22.628 1.00 94.81 314 ILE A O 1
ATOM 2406 N N . GLU A 1 315 ? 20.444 -2.751 -23.794 1.00 89.25 315 GLU A N 1
ATOM 2407 C CA . GLU A 1 315 ? 21.005 -3.162 -25.079 1.00 89.25 315 GLU A CA 1
ATOM 2408 C C . GLU A 1 315 ? 22.152 -2.245 -25.579 1.00 89.25 315 GLU A C 1
ATOM 2410 O O . GLU A 1 315 ? 22.925 -2.629 -26.459 1.00 89.25 315 GLU A O 1
ATOM 2415 N N . PHE A 1 316 ? 22.352 -1.073 -24.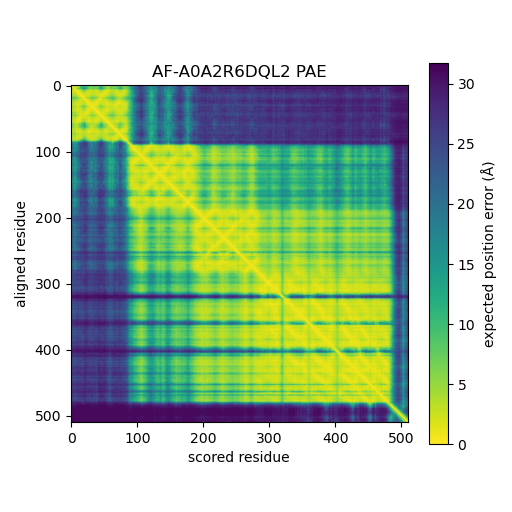965 1.00 84.75 316 PHE A N 1
ATOM 2416 C CA . PHE A 1 316 ? 23.356 -0.072 -25.353 1.00 84.75 316 PHE A CA 1
ATOM 2417 C C . PHE A 1 316 ? 24.366 0.271 -24.243 1.00 84.75 316 PHE A C 1
ATOM 2419 O O . PHE A 1 316 ? 25.125 1.224 -24.377 1.00 84.75 316 PHE A O 1
ATOM 2426 N N . ALA A 1 317 ? 24.463 -0.544 -23.190 1.00 76.31 317 ALA A N 1
ATOM 2427 C CA . ALA A 1 317 ? 25.288 -0.282 -22.001 1.00 76.31 317 ALA A CA 1
ATOM 2428 C C . ALA A 1 317 ? 26.835 -0.224 -22.188 1.00 76.31 317 ALA A C 1
ATOM 2430 O O . ALA A 1 317 ? 27.565 -0.080 -21.204 1.00 76.31 317 ALA A O 1
ATOM 2431 N N . ASP A 1 318 ? 27.370 -0.343 -23.411 1.00 76.00 318 ASP A N 1
ATOM 2432 C CA . ASP A 1 318 ? 28.814 -0.317 -23.725 1.00 76.00 318 ASP A CA 1
ATOM 2433 C C . ASP A 1 318 ? 29.104 0.757 -24.798 1.00 76.00 318 ASP A C 1
ATOM 2435 O O . ASP A 1 318 ? 28.391 0.878 -25.794 1.00 76.00 318 ASP A O 1
ATOM 2439 N N . ALA A 1 319 ? 30.178 1.535 -24.612 1.00 56.12 319 ALA A N 1
ATOM 2440 C CA . ALA A 1 319 ? 30.512 2.753 -25.360 1.00 56.12 319 ALA A CA 1
ATOM 2441 C C . ALA A 1 319 ? 31.388 2.555 -26.626 1.00 56.12 319 ALA A C 1
ATOM 2443 O O . ALA A 1 319 ? 31.727 3.522 -27.310 1.00 56.12 319 ALA A O 1
ATOM 2444 N N . THR A 1 320 ? 31.819 1.332 -26.957 1.00 54.28 320 THR A N 1
ATOM 2445 C CA . THR A 1 320 ? 32.879 1.078 -27.965 1.00 54.28 320 THR A CA 1
ATOM 2446 C C . THR A 1 320 ? 32.462 0.734 -29.418 1.00 54.28 320 THR A C 1
ATOM 2448 O O . THR A 1 320 ? 33.331 0.410 -30.226 1.00 54.28 320 THR A O 1
ATOM 2451 N N . HIS A 1 321 ? 31.186 0.859 -29.814 1.00 45.22 321 HIS A N 1
ATOM 2452 C CA . HIS A 1 321 ? 30.663 0.586 -31.177 1.00 45.22 321 HIS A CA 1
ATOM 2453 C C . HIS A 1 321 ? 30.941 -0.833 -31.761 1.00 45.22 321 HIS A C 1
ATOM 2455 O O . HIS A 1 321 ? 30.920 -1.038 -32.973 1.00 45.22 321 HIS A O 1
ATOM 2461 N N . ASP A 1 322 ? 31.156 -1.823 -30.889 1.00 56.59 322 ASP A N 1
ATOM 2462 C CA . ASP A 1 322 ? 31.080 -3.285 -31.115 1.00 56.59 322 ASP A CA 1
ATOM 2463 C C . ASP A 1 322 ? 30.053 -3.900 -30.124 1.00 56.59 322 ASP A C 1
ATOM 2465 O O . ASP A 1 322 ? 30.250 -4.978 -29.563 1.00 56.59 322 ASP A O 1
ATOM 2469 N N . THR A 1 323 ? 29.030 -3.106 -29.779 1.00 70.81 323 THR A N 1
ATOM 2470 C CA . THR A 1 323 ? 28.552 -2.940 -28.394 1.00 70.81 323 THR A CA 1
ATOM 2471 C C . THR A 1 323 ? 27.216 -3.577 -28.080 1.00 70.81 323 THR A C 1
ATOM 2473 O O . THR A 1 323 ? 27.095 -4.158 -27.012 1.00 70.81 323 THR A O 1
ATOM 2476 N N . ARG A 1 324 ? 26.258 -3.575 -29.013 1.00 83.94 324 ARG A N 1
ATOM 2477 C CA . ARG A 1 324 ? 24.910 -4.137 -28.802 1.00 83.94 324 ARG A CA 1
ATOM 2478 C C . ARG A 1 324 ? 24.957 -5.574 -28.268 1.00 83.94 324 ARG A C 1
ATOM 2480 O O . ARG A 1 324 ? 24.469 -5.884 -27.187 1.00 83.94 324 ARG A O 1
ATOM 2487 N N . LYS A 1 325 ? 25.671 -6.443 -28.990 1.00 85.94 325 LYS A N 1
ATOM 2488 C CA . LYS A 1 325 ? 25.831 -7.858 -28.627 1.00 85.94 325 LYS A CA 1
ATOM 2489 C C . LYS A 1 325 ? 26.578 -8.059 -27.303 1.00 85.94 325 LYS A C 1
ATOM 2491 O O . LYS A 1 325 ? 26.284 -9.005 -26.586 1.00 85.94 325 LYS A O 1
ATOM 2496 N N . LYS A 1 326 ? 27.550 -7.201 -26.976 1.00 87.50 326 LYS A N 1
ATOM 2497 C CA . LYS A 1 326 ? 28.293 -7.306 -25.709 1.00 87.50 326 LYS A CA 1
ATOM 2498 C C . LYS A 1 326 ? 27.446 -6.866 -24.531 1.00 87.50 326 LYS A C 1
ATOM 2500 O O . LYS A 1 326 ? 27.467 -7.561 -23.524 1.00 87.50 326 LYS A O 1
ATOM 2505 N N . SER A 1 327 ? 26.699 -5.772 -24.674 1.00 90.19 327 SER A N 1
ATOM 2506 C CA . SER A 1 327 ? 25.785 -5.270 -23.649 1.00 90.19 327 SER A CA 1
ATOM 2507 C C . SER A 1 327 ? 24.717 -6.299 -23.301 1.00 90.19 327 SER A C 1
ATOM 2509 O O . SER A 1 327 ? 24.484 -6.550 -22.125 1.00 90.19 327 SER A O 1
ATOM 2511 N N . LEU A 1 328 ? 24.158 -6.979 -24.305 1.00 93.25 328 LEU A N 1
ATOM 2512 C CA . LEU A 1 328 ? 23.200 -8.070 -24.109 1.00 93.25 328 LEU A CA 1
ATOM 2513 C C . LEU A 1 328 ? 23.796 -9.321 -23.444 1.00 93.25 328 LEU A C 1
ATOM 2515 O O . LEU A 1 328 ? 23.039 -10.149 -22.958 1.00 93.25 328 LEU A O 1
ATOM 2519 N N . GLN A 1 329 ? 25.124 -9.485 -23.430 1.00 92.69 329 GLN A N 1
ATOM 2520 C CA . GLN A 1 329 ? 25.831 -10.584 -22.749 1.00 92.69 329 GLN A CA 1
ATOM 2521 C C . GLN A 1 329 ? 26.262 -10.234 -21.319 1.00 92.69 329 GLN A C 1
ATOM 2523 O O . GLN A 1 329 ? 26.932 -11.042 -20.684 1.00 92.69 329 GLN A O 1
ATOM 2528 N N . GLN A 1 330 ? 25.989 -9.014 -20.854 1.00 94.81 330 GLN A N 1
ATOM 2529 C CA . GLN A 1 330 ? 26.269 -8.620 -19.474 1.00 94.81 330 GLN A CA 1
ATOM 2530 C C . GLN A 1 330 ? 25.099 -8.996 -18.569 1.00 94.81 330 GLN A C 1
ATOM 2532 O O . GLN A 1 330 ? 23.963 -9.072 -19.033 1.00 94.81 330 GLN A O 1
ATOM 2537 N N . ASP A 1 331 ? 25.389 -9.139 -17.281 1.00 97.56 331 ASP A N 1
ATOM 2538 C CA . ASP A 1 331 ? 24.391 -9.438 -16.260 1.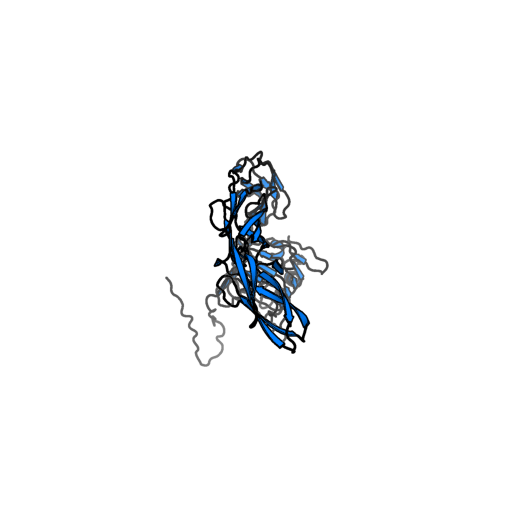00 97.56 331 ASP A CA 1
ATOM 2539 C C . ASP A 1 331 ? 23.867 -8.138 -15.630 1.00 97.56 331 ASP A C 1
ATOM 2541 O O . ASP A 1 331 ? 24.619 -7.172 -15.455 1.00 97.56 331 ASP A O 1
ATOM 2545 N N . TYR A 1 332 ? 22.575 -8.097 -15.307 1.00 98.44 332 TYR A N 1
ATOM 2546 C CA . TYR A 1 332 ? 21.868 -6.910 -14.817 1.00 98.44 332 TYR A CA 1
ATOM 2547 C C . TYR A 1 332 ? 21.001 -7.236 -13.609 1.00 98.44 332 TYR A C 1
ATOM 2549 O O . TYR A 1 332 ? 20.375 -8.294 -13.540 1.00 98.44 332 TYR A O 1
ATOM 2557 N N . ARG A 1 333 ? 20.965 -6.324 -12.639 1.00 98.50 333 ARG A N 1
ATOM 2558 C CA . ARG A 1 333 ? 20.246 -6.515 -11.380 1.00 98.50 333 ARG A CA 1
ATOM 2559 C C . ARG A 1 333 ? 19.448 -5.275 -11.016 1.00 98.50 333 ARG A C 1
ATOM 2561 O O . ARG A 1 333 ? 20.018 -4.185 -10.943 1.00 98.50 333 ARG A O 1
ATOM 2568 N N . LEU A 1 334 ? 18.151 -5.441 -10.758 1.00 98.38 334 LEU A N 1
ATOM 2569 C CA . LEU A 1 334 ? 17.315 -4.353 -10.246 1.00 98.38 334 LEU A CA 1
ATOM 2570 C C . LEU A 1 334 ? 17.694 -4.055 -8.797 1.00 98.38 334 LEU A C 1
ATOM 2572 O O . LEU A 1 334 ? 17.749 -4.979 -7.987 1.00 98.38 334 LEU A O 1
ATOM 2576 N N . TYR A 1 335 ? 17.914 -2.786 -8.462 1.00 96.56 335 TYR A N 1
ATOM 2577 C CA . TYR A 1 335 ? 18.212 -2.354 -7.089 1.00 96.56 335 TYR A CA 1
ATOM 2578 C C . TYR A 1 335 ? 17.064 -1.606 -6.413 1.00 96.56 335 TYR A C 1
ATOM 2580 O O . TYR A 1 335 ? 17.010 -1.602 -5.186 1.00 96.56 335 TYR A O 1
ATOM 2588 N N . ASN A 1 336 ? 16.143 -1.058 -7.203 1.00 94.19 336 ASN A N 1
ATOM 2589 C CA . ASN A 1 336 ? 14.956 -0.350 -6.742 1.00 94.19 336 ASN A CA 1
ATOM 2590 C C . ASN A 1 336 ? 13.726 -0.848 -7.507 1.00 94.19 336 ASN A C 1
ATOM 2592 O O . ASN A 1 336 ? 13.855 -1.416 -8.599 1.00 94.19 336 ASN A O 1
ATOM 2596 N N . ASP A 1 337 ? 12.546 -0.576 -6.956 1.00 96.31 337 ASP A N 1
ATOM 2597 C CA . ASP A 1 337 ? 11.316 -0.578 -7.741 1.00 96.31 337 ASP A CA 1
ATOM 2598 C C . ASP A 1 337 ? 11.416 0.492 -8.845 1.00 96.31 337 ASP A C 1
ATOM 2600 O O . ASP A 1 337 ? 11.988 1.568 -8.651 1.00 96.31 337 ASP A O 1
ATOM 2604 N N . ILE A 1 338 ? 10.886 0.180 -10.025 1.00 96.69 338 ILE A N 1
ATOM 2605 C CA . ILE A 1 338 ? 10.936 1.035 -11.210 1.00 96.69 338 ILE A CA 1
ATOM 2606 C C . ILE A 1 338 ? 9.526 1.531 -11.530 1.00 96.69 338 ILE A C 1
ATOM 2608 O O . ILE A 1 338 ? 8.684 0.757 -11.987 1.00 96.69 338 ILE A O 1
ATOM 2612 N N . ASP A 1 339 ? 9.291 2.833 -11.357 1.00 96.00 339 ASP A N 1
ATOM 2613 C CA . ASP A 1 339 ? 8.114 3.506 -11.912 1.00 96.00 339 ASP A CA 1
ATOM 2614 C C . ASP A 1 339 ? 8.327 3.723 -13.419 1.00 96.00 339 ASP A C 1
ATOM 2616 O O . ASP A 1 339 ? 9.200 4.486 -13.849 1.00 96.00 339 ASP A O 1
ATOM 2620 N N . ALA A 1 340 ? 7.547 3.008 -14.228 1.00 97.69 340 ALA A N 1
ATOM 2621 C CA . ALA A 1 340 ? 7.613 3.037 -15.679 1.00 97.69 340 ALA A CA 1
ATOM 2622 C C . ALA A 1 340 ? 6.372 3.676 -16.329 1.00 97.69 340 ALA A C 1
ATOM 2624 O O . ALA A 1 340 ? 6.249 3.624 -17.553 1.00 97.69 340 ALA A O 1
ATOM 2625 N N . TYR A 1 341 ? 5.494 4.346 -15.571 1.00 97.25 341 TYR A N 1
ATOM 2626 C CA . TYR A 1 341 ? 4.272 4.963 -16.117 1.00 97.25 341 TYR A CA 1
ATOM 2627 C C . TYR A 1 341 ? 4.559 6.067 -17.144 1.00 97.25 341 TYR A C 1
ATOM 2629 O O . TYR A 1 341 ? 3.755 6.324 -18.043 1.00 97.25 341 TYR A O 1
ATOM 2637 N N . GLY A 1 342 ? 5.724 6.713 -17.047 1.00 96.56 342 GLY A N 1
ATOM 2638 C CA . GLY A 1 342 ? 6.176 7.699 -18.031 1.00 96.56 342 GLY A CA 1
ATOM 2639 C C . GLY A 1 342 ? 6.475 7.107 -19.411 1.00 96.56 342 GLY A C 1
ATOM 2640 O O . GLY A 1 342 ? 6.472 7.844 -20.395 1.00 96.56 342 GLY A O 1
ATOM 2641 N N . THR A 1 343 ? 6.689 5.787 -19.515 1.00 98.19 343 THR A N 1
ATOM 2642 C CA . THR A 1 343 ? 7.057 5.147 -20.789 1.00 98.19 343 THR A CA 1
ATOM 2643 C C . THR A 1 343 ? 5.991 5.304 -21.864 1.00 98.19 343 THR A C 1
ATOM 2645 O O . THR A 1 343 ? 6.348 5.306 -23.031 1.00 98.19 343 THR A O 1
ATOM 2648 N N . GLN A 1 344 ? 4.725 5.561 -21.515 1.00 97.38 344 GLN A N 1
ATOM 2649 C CA . GLN A 1 344 ? 3.647 5.832 -22.479 1.00 97.38 344 GLN A CA 1
ATOM 2650 C C . GLN A 1 344 ? 3.914 7.018 -23.427 1.00 97.38 344 GLN A C 1
ATOM 2652 O O . GLN A 1 344 ? 3.298 7.115 -24.483 1.00 97.38 344 GLN A O 1
ATOM 2657 N N . PHE A 1 345 ? 4.821 7.927 -23.057 1.00 96.69 345 PHE A N 1
ATOM 2658 C CA . PHE A 1 345 ? 5.202 9.081 -23.878 1.00 96.69 345 PHE A CA 1
ATOM 2659 C C . PHE A 1 345 ? 6.482 8.845 -24.686 1.00 96.69 345 PHE A C 1
ATOM 2661 O O . PHE A 1 345 ? 6.841 9.665 -25.530 1.00 96.69 345 PHE A O 1
ATOM 2668 N N . TRP A 1 346 ? 7.184 7.744 -24.420 1.00 97.69 346 TRP A N 1
ATOM 2669 C CA . TRP A 1 346 ? 8.488 7.469 -25.001 1.00 97.69 346 TRP A CA 1
ATOM 2670 C C . TRP A 1 346 ? 8.368 6.945 -26.426 1.00 97.69 346 TRP A C 1
ATOM 2672 O O . TRP A 1 346 ? 7.387 6.296 -26.791 1.00 97.69 346 TRP A O 1
ATOM 2682 N N . ASN A 1 347 ? 9.424 7.170 -27.203 1.00 96.19 347 ASN A N 1
ATOM 2683 C CA . ASN A 1 347 ? 9.645 6.624 -28.532 1.00 96.19 347 ASN A CA 1
ATOM 2684 C C . ASN A 1 347 ? 8.467 6.932 -29.468 1.00 96.19 347 ASN A C 1
ATOM 2686 O O . ASN A 1 347 ? 7.840 6.026 -30.008 1.00 96.19 347 ASN A O 1
ATOM 2690 N N . ASP A 1 348 ? 8.142 8.222 -29.602 1.00 94.75 348 ASP A N 1
ATOM 2691 C CA . ASP A 1 348 ? 7.001 8.734 -30.380 1.00 94.75 348 ASP A CA 1
ATOM 2692 C C . ASP A 1 348 ? 5.614 8.226 -29.914 1.00 94.75 348 ASP A C 1
ATOM 2694 O O . ASP A 1 348 ? 4.631 8.312 -30.654 1.00 94.75 348 ASP A O 1
ATOM 2698 N N . GLY A 1 349 ? 5.514 7.756 -28.666 1.00 95.75 349 GLY A N 1
ATOM 2699 C CA . GLY A 1 349 ? 4.291 7.209 -28.073 1.00 95.75 349 GLY A CA 1
ATOM 2700 C C . GLY A 1 349 ? 4.136 5.693 -28.231 1.00 95.75 349 GLY A C 1
ATOM 2701 O O . GLY A 1 349 ? 3.158 5.144 -27.734 1.00 95.75 349 GLY A O 1
ATOM 2702 N N . ASP A 1 350 ? 5.096 5.007 -28.861 1.00 97.25 350 ASP A N 1
ATOM 2703 C CA . ASP A 1 350 ? 5.102 3.539 -28.984 1.00 97.25 350 ASP A CA 1
ATOM 2704 C C . ASP A 1 350 ? 5.457 2.835 -27.660 1.00 97.25 350 ASP A C 1
ATOM 2706 O O . ASP A 1 350 ? 5.467 1.604 -27.561 1.00 97.25 350 ASP A O 1
ATOM 2710 N N . GLY A 1 351 ? 5.799 3.592 -26.621 1.00 98.19 351 GLY A N 1
ATOM 2711 C CA . GLY A 1 351 ? 6.175 3.022 -25.342 1.00 98.19 351 GLY A CA 1
ATOM 2712 C C . GLY A 1 351 ? 7.620 2.538 -25.301 1.00 98.19 351 GLY A C 1
ATOM 2713 O O . GLY A 1 351 ? 8.435 2.810 -26.189 1.00 98.19 351 GLY A O 1
ATOM 2714 N N . PHE A 1 352 ? 7.941 1.776 -24.264 1.00 98.31 352 PHE A N 1
ATOM 2715 C CA . PHE A 1 352 ? 9.249 1.174 -24.034 1.00 98.31 352 PHE A CA 1
ATOM 2716 C C . PHE A 1 352 ? 9.727 0.331 -25.238 1.00 98.31 352 PHE A C 1
ATOM 2718 O O . PHE A 1 352 ? 8.944 -0.354 -25.904 1.00 98.31 352 PHE A O 1
ATOM 2725 N N . VAL A 1 353 ? 11.026 0.392 -25.547 1.00 97.25 353 VAL A N 1
ATOM 2726 C CA . VAL A 1 353 ? 11.656 -0.440 -26.591 1.00 97.25 353 VAL A CA 1
ATOM 2727 C C . VAL A 1 353 ? 12.046 -1.798 -25.996 1.00 97.25 353 VAL A C 1
ATOM 2729 O O . VAL A 1 353 ? 12.867 -1.819 -25.079 1.00 97.25 353 VAL A O 1
ATOM 2732 N N . PRO A 1 354 ? 11.514 -2.929 -26.503 1.00 97.50 354 PRO A N 1
ATOM 2733 C CA . PRO A 1 354 ? 11.897 -4.265 -26.052 1.00 97.50 354 PRO A CA 1
ATOM 2734 C C . PRO A 1 354 ? 13.414 -4.502 -26.047 1.00 97.50 354 PRO A C 1
ATOM 2736 O O . PRO A 1 354 ? 14.120 -4.132 -26.983 1.00 97.50 354 PRO A O 1
ATOM 2739 N N . ILE A 1 355 ? 13.912 -5.171 -25.007 1.00 96.62 355 ILE A N 1
ATOM 2740 C CA . ILE A 1 355 ? 15.326 -5.517 -24.850 1.00 96.62 355 ILE A CA 1
ATOM 2741 C C . ILE A 1 355 ? 15.658 -6.733 -25.714 1.00 96.62 355 ILE A C 1
ATOM 2743 O O . ILE A 1 355 ? 15.054 -7.805 -25.582 1.00 96.62 355 ILE A O 1
ATOM 2747 N N . GLY A 1 356 ? 16.684 -6.578 -26.546 1.00 93.38 356 GLY A N 1
ATOM 2748 C CA . GLY A 1 356 ? 17.118 -7.598 -27.489 1.00 93.38 356 GLY A CA 1
ATOM 2749 C C . GLY A 1 356 ? 16.234 -7.650 -28.734 1.00 93.38 356 GLY A C 1
ATOM 2750 O O . GLY A 1 356 ? 15.245 -6.935 -28.863 1.00 93.38 356 GLY A O 1
ATOM 2751 N N . ALA A 1 357 ? 16.587 -8.516 -29.677 1.00 90.88 357 ALA A N 1
ATOM 2752 C CA . ALA A 1 357 ? 15.826 -8.728 -30.900 1.00 90.88 357 ALA A CA 1
ATOM 2753 C C . ALA A 1 357 ? 16.050 -10.126 -31.485 1.00 90.88 357 ALA A C 1
ATOM 2755 O O . ALA A 1 357 ? 17.125 -10.716 -31.362 1.00 90.88 357 ALA A O 1
ATOM 2756 N N . GLN A 1 358 ? 15.031 -10.620 -32.192 1.00 84.12 358 GLN A N 1
ATOM 2757 C CA . GLN A 1 358 ? 15.120 -11.812 -33.031 1.00 84.12 358 GLN A CA 1
ATOM 2758 C C . GLN A 1 358 ? 15.390 -11.375 -34.477 1.00 84.12 358 GLN A C 1
ATOM 2760 O O . GLN A 1 358 ? 14.487 -10.929 -35.185 1.00 84.12 358 GLN A O 1
ATOM 2765 N N . GLU A 1 359 ? 16.640 -11.493 -34.929 1.00 80.44 359 GLU A N 1
ATOM 2766 C CA . GLU A 1 359 ? 17.043 -11.113 -36.286 1.00 80.44 359 GLU A CA 1
ATOM 2767 C C . GLU A 1 359 ? 17.596 -12.318 -37.063 1.00 80.44 359 GLU A C 1
ATOM 2769 O O . GLU A 1 359 ? 18.346 -13.140 -36.547 1.00 80.44 359 GLU A O 1
ATOM 2774 N N . GLN A 1 360 ? 17.237 -12.448 -38.346 1.00 71.56 360 GLN A N 1
ATOM 2775 C CA . GLN A 1 360 ? 17.521 -13.664 -39.133 1.00 71.56 360 GLN A CA 1
ATOM 2776 C C . GLN A 1 360 ? 19.013 -14.002 -39.303 1.00 71.56 360 GLN A C 1
ATOM 2778 O O . GLN A 1 360 ? 19.331 -15.140 -39.643 1.00 71.56 360 GLN A O 1
ATOM 2783 N N . ASN A 1 361 ? 19.918 -13.032 -39.157 1.00 71.19 361 ASN A N 1
ATOM 2784 C CA . ASN A 1 361 ? 21.351 -13.221 -39.418 1.00 71.19 361 ASN A CA 1
ATOM 2785 C C . ASN A 1 361 ? 22.257 -12.667 -38.311 1.00 71.19 361 ASN A C 1
ATOM 2787 O O . ASN A 1 361 ? 23.478 -12.716 -38.464 1.00 71.19 361 ASN A O 1
ATOM 2791 N N . GLU A 1 362 ? 21.684 -12.135 -37.231 1.00 73.31 362 GLU A N 1
ATOM 2792 C CA . GLU A 1 362 ? 22.423 -11.518 -36.133 1.00 73.31 362 GLU A CA 1
ATOM 2793 C C . GLU A 1 362 ? 21.811 -11.957 -34.798 1.00 73.31 362 GLU A C 1
ATOM 2795 O O . GLU A 1 362 ? 20.598 -11.965 -34.620 1.00 73.31 362 GLU A O 1
ATOM 2800 N N . GLU A 1 363 ? 22.667 -12.373 -33.866 1.00 77.75 363 GLU A N 1
ATOM 2801 C CA . GLU A 1 363 ? 22.257 -12.808 -32.528 1.00 77.75 363 GLU A CA 1
ATOM 2802 C C . GLU A 1 363 ? 22.220 -11.585 -31.603 1.00 77.75 363 GLU A C 1
ATOM 2804 O O . GLU A 1 363 ? 23.249 -11.218 -31.021 1.00 77.75 363 GLU A O 1
ATOM 2809 N N . TYR A 1 364 ? 21.048 -10.957 -31.503 1.00 89.31 364 TYR A N 1
ATOM 2810 C CA . TYR A 1 364 ? 20.752 -9.868 -30.561 1.00 89.31 364 TYR A CA 1
ATOM 2811 C C . TYR A 1 364 ? 19.775 -10.299 -29.466 1.00 89.31 364 TYR A C 1
ATOM 2813 O O . TYR A 1 364 ? 19.091 -9.483 -28.862 1.00 89.31 364 TYR A O 1
ATOM 2821 N N . GLU A 1 365 ? 19.717 -11.593 -29.183 1.00 91.88 365 GLU A N 1
ATOM 2822 C CA . GLU A 1 365 ? 18.992 -12.117 -28.033 1.00 91.88 365 GLU A CA 1
ATOM 2823 C C . GLU A 1 365 ? 19.701 -11.685 -26.742 1.00 91.88 365 GLU A C 1
ATOM 2825 O O . GLU A 1 365 ? 20.937 -11.685 -26.673 1.00 91.88 365 GLU A O 1
ATOM 2830 N N . PHE A 1 366 ? 18.930 -11.346 -25.708 1.00 95.44 366 PHE A N 1
ATOM 2831 C CA . PHE A 1 366 ? 19.491 -11.103 -24.382 1.00 95.44 366 PHE A CA 1
ATOM 2832 C C . PHE A 1 366 ? 20.134 -12.391 -23.862 1.00 95.44 366 PHE A C 1
ATOM 2834 O O . PHE A 1 366 ? 19.480 -13.428 -23.847 1.00 95.44 366 PHE A O 1
ATOM 2841 N N . ALA A 1 367 ? 21.416 -12.330 -23.506 1.00 93.81 367 ALA A N 1
ATOM 2842 C CA . ALA A 1 367 ? 22.286 -13.478 -23.251 1.00 93.81 367 ALA A CA 1
ATOM 2843 C C . ALA A 1 367 ? 22.925 -13.493 -21.855 1.00 93.81 367 ALA A C 1
ATOM 2845 O O . ALA A 1 367 ? 23.514 -14.508 -21.488 1.00 93.81 367 ALA A O 1
ATOM 2846 N N . GLY A 1 368 ? 22.837 -12.393 -21.109 1.00 95.00 368 GLY A N 1
ATOM 2847 C CA . GLY A 1 368 ? 23.224 -12.344 -19.701 1.00 95.00 368 GLY A CA 1
ATOM 2848 C C . GLY A 1 368 ? 22.108 -12.806 -18.771 1.00 95.00 368 GLY A C 1
ATOM 2849 O O . GLY A 1 368 ? 21.048 -13.246 -19.224 1.00 95.00 368 GLY A O 1
ATOM 2850 N N . ASP A 1 369 ? 22.350 -12.680 -17.475 1.00 97.50 369 ASP A N 1
ATOM 2851 C CA . ASP A 1 369 ? 21.376 -12.921 -16.418 1.00 97.50 369 ASP A CA 1
ATOM 2852 C C . ASP A 1 369 ? 20.701 -11.609 -15.992 1.00 97.50 369 ASP A C 1
ATOM 2854 O O . ASP A 1 369 ? 21.344 -10.570 -15.843 1.00 97.50 369 ASP A O 1
ATOM 2858 N N . PHE A 1 370 ? 19.384 -11.646 -15.795 1.00 98.56 370 PHE A N 1
ATOM 2859 C CA . PHE A 1 370 ? 18.601 -10.535 -15.265 1.00 98.56 370 PHE A CA 1
ATOM 2860 C C . PHE A 1 370 ? 17.971 -10.933 -13.931 1.00 98.56 370 PHE A C 1
ATOM 2862 O O . PHE A 1 370 ? 17.065 -11.768 -13.889 1.00 98.56 370 PHE A O 1
ATOM 2869 N N . ASP A 1 371 ? 18.435 -10.320 -12.846 1.00 98.50 371 ASP A N 1
ATOM 2870 C CA . ASP A 1 371 ? 17.962 -10.571 -11.486 1.00 98.50 371 ASP A CA 1
ATOM 2871 C C . ASP A 1 371 ? 17.133 -9.390 -10.968 1.00 98.50 371 ASP A C 1
ATOM 2873 O O . ASP A 1 371 ? 17.650 -8.324 -10.631 1.00 98.50 371 ASP A O 1
ATOM 2877 N N . GLY A 1 372 ? 15.819 -9.575 -10.876 1.00 98.38 372 GLY A N 1
ATOM 2878 C CA . GLY A 1 372 ? 14.915 -8.558 -10.350 1.00 98.38 372 GLY A CA 1
ATOM 2879 C C . GLY A 1 372 ? 14.994 -8.365 -8.833 1.00 98.38 372 GLY A C 1
ATOM 2880 O O . GLY A 1 372 ? 14.435 -7.397 -8.331 1.00 98.38 372 GLY A O 1
ATOM 2881 N N . GLN A 1 373 ? 15.634 -9.273 -8.080 1.00 97.81 373 GLN A N 1
ATOM 2882 C CA . GLN A 1 373 ? 15.683 -9.280 -6.604 1.00 97.81 373 GLN A CA 1
ATOM 2883 C C . GLN A 1 373 ? 14.317 -9.185 -5.889 1.00 97.81 373 GLN A C 1
ATOM 2885 O O . GLN A 1 373 ? 14.252 -8.966 -4.681 1.00 97.81 373 GLN A O 1
ATOM 2890 N N . GLY A 1 374 ? 13.209 -9.396 -6.604 1.00 97.69 374 GLY A N 1
ATOM 2891 C CA . GLY A 1 374 ? 11.851 -9.213 -6.098 1.00 97.69 374 GLY A CA 1
ATOM 2892 C C . GLY A 1 374 ? 11.311 -7.786 -6.218 1.00 97.69 374 GLY A C 1
ATOM 2893 O O . GLY A 1 374 ? 10.143 -7.598 -5.878 1.00 97.69 374 GLY A O 1
ATOM 2894 N N . ASN A 1 375 ? 12.106 -6.835 -6.722 1.00 98.31 375 ASN A N 1
ATOM 2895 C CA . ASN A 1 375 ? 11.661 -5.479 -7.031 1.00 98.31 375 ASN A CA 1
ATOM 2896 C C . ASN A 1 375 ? 10.604 -5.488 -8.140 1.00 98.31 375 ASN A C 1
ATOM 2898 O O . ASN A 1 375 ? 10.501 -6.421 -8.956 1.00 98.31 375 ASN A O 1
ATOM 2902 N N . LYS A 1 376 ? 9.814 -4.423 -8.156 1.00 98.31 376 LYS A N 1
ATOM 2903 C CA . LYS A 1 376 ? 8.730 -4.216 -9.096 1.00 98.31 376 LYS A CA 1
ATOM 2904 C C . LYS A 1 376 ? 9.153 -3.361 -10.280 1.00 98.31 376 LYS A C 1
ATOM 2906 O O . LYS A 1 376 ? 9.990 -2.475 -10.166 1.00 98.31 376 LYS A O 1
ATOM 2911 N N . ILE A 1 377 ? 8.509 -3.600 -11.412 1.00 98.62 377 ILE A N 1
ATOM 2912 C CA . ILE A 1 377 ? 8.433 -2.658 -12.526 1.00 98.62 377 ILE A CA 1
ATOM 2913 C C . ILE A 1 377 ? 6.944 -2.371 -12.707 1.00 98.62 377 ILE A C 1
ATOM 2915 O O . ILE A 1 377 ? 6.174 -3.285 -13.018 1.00 98.62 377 ILE A O 1
ATOM 2919 N N . GLU A 1 378 ? 6.539 -1.133 -12.442 1.00 98.19 378 GLU A N 1
ATOM 2920 C CA . GLU A 1 378 ? 5.132 -0.743 -12.341 1.00 98.19 378 GLU A CA 1
ATOM 2921 C C . GLU A 1 378 ? 4.735 0.198 -13.487 1.00 98.19 378 GLU A C 1
ATOM 2923 O O . GLU A 1 378 ? 5.474 1.127 -13.812 1.00 98.19 378 GLU A O 1
ATOM 2928 N N . GLY A 1 379 ? 3.572 -0.031 -14.103 1.00 98.06 379 GLY A N 1
ATOM 2929 C CA . GLY A 1 379 ? 3.007 0.881 -15.107 1.00 98.06 379 GLY A CA 1
ATOM 2930 C C . GLY A 1 379 ? 3.713 0.895 -16.461 1.00 98.06 379 GLY A C 1
ATOM 2931 O O . GLY A 1 379 ? 3.602 1.871 -17.199 1.00 98.06 379 GLY A O 1
ATOM 2932 N N . LEU A 1 380 ? 4.490 -0.139 -16.788 1.00 98.56 380 LEU A N 1
ATOM 2933 C CA . LEU A 1 380 ? 5.231 -0.184 -18.048 1.00 98.56 380 LEU A CA 1
ATOM 2934 C C . LEU A 1 380 ? 4.279 -0.215 -19.252 1.00 98.56 380 LEU A C 1
ATOM 2936 O O . LEU A 1 380 ? 3.430 -1.101 -19.345 1.00 98.56 380 LEU A O 1
ATOM 2940 N N . HIS A 1 381 ? 4.496 0.682 -20.211 1.00 98.69 381 HIS A N 1
ATOM 2941 C CA . HIS A 1 381 ? 3.733 0.765 -21.450 1.00 98.69 381 HIS A CA 1
ATOM 2942 C C . HIS A 1 381 ? 4.591 0.372 -22.658 1.00 98.69 381 HIS A C 1
ATOM 2944 O O . HIS A 1 381 ? 5.674 0.924 -22.858 1.00 98.69 381 HIS A O 1
ATOM 2950 N N . ILE A 1 382 ? 4.103 -0.557 -23.481 1.00 98.56 382 ILE A N 1
ATOM 2951 C CA . ILE A 1 382 ? 4.657 -0.913 -24.793 1.00 98.56 382 ILE A CA 1
ATOM 2952 C C . ILE A 1 382 ? 3.482 -1.012 -25.775 1.00 98.56 382 ILE A C 1
ATOM 2954 O O . ILE A 1 382 ? 2.729 -1.982 -25.712 1.00 98.56 382 ILE A O 1
ATOM 2958 N N . ASP A 1 383 ? 3.336 -0.062 -26.701 1.00 97.88 383 ASP A N 1
ATOM 2959 C CA . ASP A 1 383 ? 2.314 -0.097 -27.758 1.00 97.88 383 ASP A CA 1
ATOM 2960 C C . ASP A 1 383 ? 2.955 -0.210 -29.142 1.00 97.88 383 ASP A C 1
ATOM 2962 O O . ASP A 1 383 ? 3.116 0.754 -29.882 1.00 97.88 383 ASP A O 1
ATOM 2966 N N . ARG A 1 384 ? 3.346 -1.440 -29.488 1.00 97.19 384 ARG A N 1
ATOM 2967 C CA . ARG A 1 384 ? 4.066 -1.770 -30.725 1.00 97.19 384 ARG A CA 1
ATOM 2968 C C . ARG A 1 384 ? 3.270 -2.750 -31.576 1.00 97.19 384 ARG A C 1
ATOM 2970 O O . ARG A 1 384 ? 3.789 -3.772 -32.028 1.00 97.19 384 ARG A O 1
ATOM 2977 N N . MET A 1 385 ? 1.988 -2.454 -31.804 1.00 94.69 385 MET A N 1
ATOM 2978 C CA . MET A 1 385 ? 1.042 -3.331 -32.522 1.00 94.69 385 MET A CA 1
ATOM 2979 C C . MET A 1 385 ? 1.503 -3.773 -33.923 1.00 94.69 385 MET A C 1
ATOM 2981 O O . MET A 1 385 ? 1.062 -4.813 -34.414 1.00 94.69 385 MET A O 1
ATOM 2985 N N . ASP A 1 386 ? 2.415 -3.036 -34.559 1.00 92.94 386 ASP A N 1
ATOM 2986 C CA . ASP A 1 386 ? 2.977 -3.375 -35.870 1.00 92.94 386 ASP A CA 1
ATOM 2987 C C . ASP A 1 386 ? 4.264 -4.233 -35.812 1.00 92.94 386 ASP A C 1
ATOM 2989 O O . ASP A 1 386 ? 4.736 -4.703 -36.857 1.00 92.94 386 ASP A O 1
ATOM 2993 N N . GLU A 1 387 ? 4.800 -4.513 -34.620 1.00 94.94 387 GLU A N 1
ATOM 2994 C CA . GLU A 1 387 ? 6.062 -5.231 -34.396 1.00 94.94 387 GLU A CA 1
ATOM 2995 C C . GLU A 1 387 ? 5.865 -6.640 -33.822 1.00 94.94 387 GLU A C 1
ATOM 2997 O O . GLU A 1 387 ? 4.967 -6.909 -33.030 1.00 94.94 387 GLU A O 1
ATOM 3002 N N . SER A 1 388 ? 6.715 -7.583 -34.229 1.00 94.50 388 SER A N 1
ATOM 3003 C CA . SER A 1 388 ? 6.724 -8.945 -33.666 1.00 94.50 388 SER A CA 1
ATOM 3004 C C . SER A 1 388 ? 7.729 -9.040 -32.522 1.00 94.50 388 SER A C 1
ATOM 3006 O O . SER A 1 388 ? 8.680 -8.268 -32.513 1.00 94.50 388 SER A O 1
ATOM 3008 N N . PHE A 1 389 ? 7.578 -10.032 -31.639 1.00 95.50 389 PHE A N 1
ATOM 3009 C CA . PHE A 1 389 ? 8.468 -10.245 -30.488 1.00 95.50 389 PHE A CA 1
ATOM 3010 C C . PHE A 1 389 ? 8.418 -9.085 -29.489 1.00 95.50 389 PHE A C 1
ATOM 3012 O O . PHE A 1 389 ? 9.425 -8.448 -29.198 1.00 95.50 389 PHE A O 1
ATOM 3019 N N . VAL A 1 390 ? 7.222 -8.819 -28.958 1.00 98.12 390 VAL A N 1
ATOM 3020 C CA . VAL A 1 390 ? 6.988 -7.703 -28.034 1.00 98.12 390 VAL A CA 1
ATOM 3021 C C . VAL A 1 390 ? 6.840 -8.198 -26.597 1.00 98.12 390 VAL A C 1
ATOM 3023 O O . VAL A 1 390 ? 6.003 -9.046 -26.289 1.00 98.12 390 VAL A O 1
ATOM 3026 N N . GLY A 1 391 ? 7.673 -7.652 -25.725 1.00 97.69 391 GLY A N 1
ATOM 3027 C CA . GLY A 1 391 ? 7.714 -7.856 -24.282 1.00 97.69 391 GLY A CA 1
ATOM 3028 C C . GLY A 1 391 ? 8.824 -6.988 -23.703 1.00 97.69 391 GLY A C 1
ATOM 3029 O O . GLY A 1 391 ? 9.523 -6.327 -24.472 1.00 97.69 391 GLY A O 1
ATOM 3030 N N . ILE A 1 392 ? 9.034 -6.998 -22.383 1.00 98.12 392 ILE A N 1
ATOM 3031 C CA . ILE A 1 392 ? 10.211 -6.312 -21.809 1.00 98.12 392 ILE A CA 1
ATOM 3032 C C . ILE A 1 392 ? 11.483 -6.828 -22.470 1.00 98.12 392 ILE A C 1
ATOM 3034 O O . ILE A 1 392 ? 12.308 -6.041 -22.916 1.00 98.12 392 ILE A O 1
ATOM 3038 N N . PHE A 1 393 ? 11.599 -8.150 -22.591 1.00 98.06 393 PHE A N 1
ATOM 3039 C CA . PHE A 1 393 ? 12.592 -8.799 -23.434 1.00 98.06 393 PHE A CA 1
ATOM 3040 C C . PHE A 1 393 ? 11.921 -9.282 -24.716 1.00 98.06 393 PHE A C 1
ATOM 3042 O O . PHE A 1 393 ? 11.015 -10.119 -24.663 1.00 98.06 393 PHE A O 1
ATOM 3049 N N . ALA A 1 394 ? 12.385 -8.809 -25.872 1.00 96.94 394 ALA A N 1
ATOM 3050 C CA . ALA A 1 394 ? 11.916 -9.319 -27.158 1.00 96.94 394 ALA A CA 1
ATOM 3051 C C . ALA A 1 394 ? 12.274 -10.803 -27.306 1.00 96.94 394 ALA A C 1
ATOM 3053 O O . ALA A 1 394 ? 11.437 -11.630 -27.671 1.00 96.94 394 ALA A O 1
ATOM 3054 N N . SER A 1 395 ? 13.521 -11.154 -26.981 1.00 94.19 395 SER A N 1
ATOM 3055 C CA . SER A 1 395 ? 13.995 -12.535 -26.986 1.00 94.19 395 SER A CA 1
ATOM 3056 C C . SER A 1 395 ? 15.143 -12.747 -26.006 1.00 94.19 395 SER A C 1
ATOM 3058 O O . SER A 1 395 ? 16.058 -11.925 -25.932 1.00 94.19 395 SER A O 1
ATOM 3060 N N . THR A 1 396 ? 15.135 -13.883 -25.312 1.00 94.44 396 THR A N 1
ATOM 3061 C CA . THR A 1 396 ? 16.282 -14.378 -24.532 1.00 94.44 396 THR A CA 1
ATOM 3062 C C . THR A 1 396 ? 17.045 -15.453 -25.308 1.00 94.44 396 THR A C 1
ATOM 3064 O O . THR A 1 396 ? 16.496 -16.077 -26.220 1.00 94.44 396 THR A O 1
ATOM 3067 N N . ASN A 1 397 ? 18.329 -15.631 -24.984 1.00 89.69 397 ASN A N 1
ATOM 3068 C CA . ASN A 1 397 ? 19.266 -16.435 -25.767 1.00 89.69 397 ASN A CA 1
ATOM 3069 C C . ASN A 1 397 ? 18.860 -17.911 -25.820 1.00 89.69 397 ASN A C 1
ATOM 3071 O O . ASN A 1 397 ? 18.320 -18.440 -24.846 1.00 89.69 397 ASN A O 1
ATOM 3075 N N . TYR A 1 398 ? 19.174 -18.560 -26.943 1.00 84.94 398 TYR A N 1
ATOM 3076 C CA . TYR A 1 398 ? 18.845 -19.954 -27.263 1.00 84.94 398 TYR A CA 1
ATOM 3077 C C . TYR A 1 398 ? 17.348 -20.192 -27.486 1.00 84.94 398 TYR A C 1
ATOM 3079 O O . TYR A 1 398 ? 16.850 -21.304 -27.304 1.00 84.94 398 TYR A O 1
ATOM 3087 N N . PHE A 1 399 ? 16.623 -19.171 -27.935 1.00 80.94 399 PHE A N 1
ATOM 3088 C CA . PHE A 1 399 ? 15.294 -19.374 -28.491 1.00 80.94 399 PHE A CA 1
ATOM 3089 C C . PHE A 1 399 ? 15.398 -20.116 -29.841 1.00 80.94 399 PHE A C 1
ATOM 3091 O O . PHE A 1 399 ? 16.032 -19.635 -30.774 1.00 80.94 399 PHE A O 1
ATOM 3098 N N . ASP A 1 400 ? 14.779 -21.297 -29.952 1.00 80.38 400 ASP A N 1
ATOM 3099 C CA . ASP A 1 400 ? 14.840 -22.167 -31.145 1.00 80.38 400 ASP A CA 1
ATOM 3100 C C . ASP A 1 400 ? 16.265 -22.667 -31.466 1.00 80.38 400 ASP A C 1
ATOM 3102 O O . ASP A 1 400 ? 16.734 -22.678 -32.608 1.00 80.38 400 ASP A O 1
ATOM 3106 N N . ALA A 1 401 ? 16.969 -23.152 -30.436 1.00 72.06 401 ALA A N 1
ATOM 3107 C CA . ALA A 1 401 ? 18.329 -23.700 -30.537 1.00 72.06 401 ALA A CA 1
ATOM 3108 C C . ALA A 1 401 ? 18.416 -25.027 -31.333 1.00 72.06 401 ALA A C 1
ATOM 3110 O O . ALA A 1 401 ? 19.493 -25.622 -31.502 1.00 72.06 401 ALA A O 1
ATOM 3111 N N . GLY A 1 402 ? 17.284 -25.513 -31.849 1.00 71.62 402 GLY A N 1
ATOM 3112 C CA . GLY A 1 402 ? 17.186 -26.715 -32.662 1.00 71.62 402 GLY A CA 1
ATOM 3113 C C . GLY A 1 402 ? 17.637 -27.975 -31.917 1.00 71.62 402 GLY A C 1
ATOM 3114 O O . GLY A 1 402 ? 17.426 -28.145 -30.724 1.00 71.62 402 GLY A O 1
ATOM 3115 N N . GLN A 1 403 ? 18.276 -28.914 -32.623 1.00 61.84 403 GLN A N 1
ATOM 3116 C CA . GLN A 1 403 ? 18.609 -30.241 -32.069 1.00 61.84 403 GLN A CA 1
ATOM 3117 C C . GLN A 1 403 ? 19.720 -30.250 -30.999 1.00 61.84 403 GLN A C 1
ATOM 3119 O O . GLN A 1 403 ? 20.093 -31.331 -30.544 1.00 61.84 403 GLN A O 1
ATOM 3124 N N . ASN A 1 404 ? 20.265 -29.086 -30.631 1.00 59.12 404 ASN A N 1
ATOM 3125 C CA . ASN A 1 404 ? 21.405 -28.954 -29.722 1.00 59.12 404 ASN A CA 1
ATOM 3126 C C . ASN A 1 404 ? 21.103 -28.124 -28.459 1.00 59.12 404 ASN A C 1
ATOM 3128 O O . ASN A 1 404 ? 22.021 -27.928 -27.666 1.00 59.12 404 ASN A O 1
ATOM 3132 N N . GLY A 1 405 ? 19.875 -27.625 -28.280 1.00 68.25 405 GLY A N 1
ATOM 3133 C CA . GLY A 1 405 ? 19.484 -26.893 -27.074 1.00 68.25 405 GLY A CA 1
ATOM 3134 C C . GLY A 1 405 ? 19.034 -27.842 -25.971 1.00 68.25 405 GLY A C 1
ATOM 3135 O O . GLY A 1 405 ? 18.057 -28.569 -26.145 1.00 68.25 405 GLY A O 1
ATOM 3136 N N . ASP A 1 406 ? 19.738 -27.849 -24.841 1.00 83.38 406 ASP A N 1
ATOM 3137 C CA . ASP A 1 406 ? 19.173 -28.395 -23.609 1.00 83.38 406 ASP A CA 1
ATOM 3138 C C . ASP A 1 406 ? 18.103 -27.413 -23.103 1.00 83.38 406 ASP A C 1
ATOM 3140 O O . ASP A 1 406 ? 18.333 -26.204 -23.095 1.00 83.38 406 ASP A O 1
ATOM 3144 N N . VAL A 1 407 ? 16.938 -27.918 -22.681 1.00 88.06 407 VAL A N 1
ATOM 3145 C CA . VAL A 1 407 ? 15.897 -27.077 -22.062 1.00 88.06 407 VAL A CA 1
ATOM 3146 C C . VAL A 1 407 ? 16.506 -26.328 -20.878 1.00 88.06 407 VAL A C 1
ATOM 3148 O O . VAL A 1 407 ? 17.131 -26.954 -20.020 1.00 88.06 407 VAL A O 1
ATOM 3151 N N . GLY A 1 408 ? 16.320 -25.010 -20.833 1.00 86.62 408 GLY A N 1
ATOM 3152 C CA . GLY A 1 408 ? 16.900 -24.166 -19.787 1.00 86.62 408 GLY A CA 1
ATOM 3153 C C . GLY A 1 408 ? 18.287 -23.598 -20.107 1.00 86.62 408 GLY A C 1
ATOM 3154 O O . GLY A 1 408 ? 18.798 -22.799 -19.327 1.00 86.62 408 GLY A O 1
ATOM 3155 N N . ALA A 1 409 ? 18.915 -23.975 -21.229 1.00 87.81 409 ALA A N 1
ATOM 3156 C CA . ALA A 1 409 ? 20.193 -23.397 -21.645 1.00 87.81 409 ALA A CA 1
ATOM 3157 C C . ALA A 1 409 ? 20.004 -21.965 -22.170 1.00 87.81 409 ALA A C 1
ATOM 3159 O O . ALA A 1 409 ? 19.148 -21.730 -23.018 1.00 87.81 409 ALA A O 1
ATOM 3160 N N . GLY A 1 410 ? 20.812 -21.022 -21.681 1.00 86.94 410 GLY A N 1
ATOM 3161 C CA . GLY A 1 410 ? 20.757 -19.608 -22.057 1.00 86.94 410 GLY A CA 1
ATOM 3162 C C . GLY A 1 410 ? 20.719 -18.696 -20.839 1.00 86.94 410 GLY A C 1
ATOM 3163 O O . GLY A 1 410 ? 21.266 -19.047 -19.798 1.00 86.94 410 GLY A O 1
ATOM 3164 N N . SER A 1 411 ? 20.087 -17.537 -20.999 1.00 93.19 411 SER A N 1
ATOM 3165 C CA . SER A 1 411 ? 19.912 -16.532 -19.947 1.00 93.19 411 SER A CA 1
ATOM 3166 C C . SER A 1 411 ? 19.010 -16.991 -18.816 1.00 93.19 411 SER A C 1
ATOM 3168 O O . SER A 1 411 ? 18.034 -17.705 -19.053 1.00 93.19 411 SER A O 1
ATOM 3170 N N . THR A 1 412 ? 19.250 -16.473 -17.616 1.00 96.88 412 THR A N 1
ATOM 3171 C CA . THR A 1 412 ? 18.283 -16.525 -16.518 1.00 96.88 412 THR A CA 1
ATOM 3172 C C . THR A 1 412 ? 17.580 -15.178 -16.386 1.00 96.88 412 THR A C 1
ATOM 3174 O O . THR A 1 412 ? 18.229 -14.165 -16.158 1.00 96.88 412 THR A O 1
ATOM 3177 N N . VAL A 1 413 ? 16.250 -15.146 -16.502 1.00 98.19 413 VAL A N 1
ATOM 3178 C CA . VAL A 1 413 ? 15.430 -13.971 -16.155 1.00 98.19 413 VAL A CA 1
ATOM 3179 C C . VAL A 1 413 ? 14.631 -14.313 -14.903 1.00 98.19 413 VAL A C 1
ATOM 3181 O O . VAL A 1 413 ? 13.666 -15.081 -14.949 1.00 98.19 413 VAL A O 1
ATOM 3184 N N . GLY A 1 414 ? 15.073 -13.781 -13.767 1.00 97.81 414 GLY A N 1
ATOM 3185 C CA . GLY A 1 414 ? 14.666 -14.223 -12.441 1.00 97.81 414 GLY A CA 1
ATOM 3186 C C . GLY A 1 414 ? 14.102 -13.109 -11.564 1.00 97.81 414 GLY A C 1
ATOM 3187 O O . GLY A 1 414 ? 14.520 -11.961 -11.646 1.00 97.81 414 GLY A O 1
ATOM 3188 N N . SER A 1 415 ? 13.179 -13.451 -10.663 1.00 98.19 415 SER A N 1
ATOM 3189 C CA . SER A 1 415 ? 12.758 -12.590 -9.541 1.00 98.19 415 SER A CA 1
ATOM 3190 C C . SER A 1 415 ? 12.183 -11.219 -9.936 1.00 98.19 415 SER A C 1
ATOM 3192 O O . SER A 1 415 ? 12.305 -10.262 -9.178 1.00 98.19 415 SER A O 1
ATOM 3194 N N . VAL A 1 416 ? 11.521 -11.121 -11.093 1.00 98.00 416 VAL A N 1
ATOM 3195 C CA . VAL A 1 416 ? 10.929 -9.872 -11.613 1.00 98.00 416 VAL A CA 1
ATOM 3196 C C . VAL A 1 416 ? 9.434 -9.796 -11.315 1.00 98.00 416 VAL A C 1
ATOM 3198 O O . VAL A 1 416 ? 8.702 -10.744 -11.620 1.00 98.00 416 VAL A O 1
ATOM 3201 N N . ARG A 1 417 ? 8.958 -8.674 -10.758 1.00 98.56 417 ARG A N 1
ATOM 3202 C CA . ARG A 1 417 ? 7.531 -8.441 -10.477 1.00 98.56 417 ARG A CA 1
ATOM 3203 C C . ARG A 1 417 ? 6.986 -7.324 -11.359 1.00 98.56 417 ARG A C 1
ATOM 3205 O O . ARG A 1 417 ? 7.298 -6.165 -11.155 1.00 98.56 417 ARG A O 1
ATOM 3212 N N . LEU A 1 418 ? 6.171 -7.674 -12.345 1.00 98.69 418 LEU A N 1
ATOM 3213 C CA . LEU A 1 418 ? 5.503 -6.698 -13.200 1.00 98.69 418 LEU A CA 1
ATOM 3214 C C . LEU A 1 418 ? 4.110 -6.406 -12.649 1.00 98.69 418 LEU A C 1
ATOM 3216 O O . LEU A 1 418 ? 3.346 -7.345 -12.400 1.00 98.69 418 LEU A O 1
ATOM 3220 N N . VAL A 1 419 ? 3.803 -5.125 -12.457 1.00 98.69 419 VAL A N 1
ATOM 3221 C CA . VAL A 1 419 ? 2.522 -4.646 -11.923 1.00 98.69 419 VAL A CA 1
ATOM 3222 C C . VAL A 1 419 ? 1.949 -3.608 -12.878 1.00 98.69 419 VAL A C 1
ATOM 3224 O O . VAL A 1 419 ? 2.665 -2.702 -13.294 1.00 98.69 419 VAL A O 1
ATOM 3227 N N . ASP A 1 420 ? 0.668 -3.739 -13.214 1.00 98.19 420 ASP A N 1
ATOM 3228 C CA . ASP A 1 420 ? -0.049 -2.793 -14.078 1.00 98.19 420 ASP A CA 1
ATOM 3229 C C . ASP A 1 420 ? 0.656 -2.504 -15.421 1.00 98.19 420 ASP A C 1
ATOM 3231 O O . ASP A 1 420 ? 0.784 -1.359 -15.841 1.00 98.19 420 ASP A O 1
ATOM 3235 N N . ILE A 1 421 ? 1.183 -3.536 -16.094 1.00 98.62 421 ILE A N 1
ATOM 3236 C CA . ILE A 1 421 ? 1.790 -3.347 -17.424 1.00 98.62 421 ILE A CA 1
ATOM 3237 C C . ILE A 1 421 ? 0.723 -3.284 -18.522 1.00 98.62 421 ILE A C 1
ATOM 3239 O O . ILE A 1 421 ? -0.305 -3.950 -18.424 1.00 98.62 421 ILE A O 1
ATOM 3243 N N . ASP A 1 422 ? 1.003 -2.578 -19.613 1.00 98.69 422 ASP A N 1
ATOM 3244 C CA . ASP A 1 422 ? 0.214 -2.586 -20.849 1.00 98.69 422 ASP A CA 1
ATOM 3245 C C . ASP A 1 422 ? 1.143 -2.901 -22.025 1.00 98.69 422 ASP A C 1
ATOM 3247 O O . ASP A 1 422 ? 1.929 -2.056 -22.453 1.00 98.69 422 ASP A O 1
ATOM 3251 N N . VAL A 1 423 ? 1.102 -4.147 -22.505 1.00 98.75 423 VAL A N 1
ATOM 3252 C CA . VAL A 1 423 ? 2.001 -4.652 -23.552 1.00 98.75 423 VAL A CA 1
ATOM 3253 C C . VAL A 1 423 ? 1.203 -5.087 -24.769 1.00 98.75 423 VAL A C 1
ATOM 3255 O O . VAL A 1 423 ? 0.425 -6.038 -24.712 1.00 98.75 423 VAL A O 1
ATOM 3258 N N . ARG A 1 424 ? 1.440 -4.436 -25.902 1.00 98.25 424 ARG A N 1
ATOM 3259 C CA . ARG A 1 424 ? 0.713 -4.649 -27.152 1.00 98.25 424 ARG A CA 1
ATOM 3260 C C . ARG A 1 424 ? 1.680 -4.868 -28.299 1.00 98.25 424 ARG A C 1
ATOM 3262 O O . ARG A 1 424 ? 2.604 -4.085 -28.504 1.00 98.25 424 ARG A O 1
ATOM 3269 N N . GLY A 1 425 ? 1.458 -5.929 -29.065 1.00 97.56 425 GLY A N 1
ATOM 3270 C CA . GLY A 1 425 ? 2.317 -6.276 -30.191 1.00 97.56 425 GLY A CA 1
ATOM 3271 C C . GLY A 1 425 ? 1.602 -6.997 -31.323 1.00 97.56 425 GLY A C 1
ATOM 3272 O O . GLY A 1 425 ? 0.442 -7.391 -31.232 1.00 97.56 425 GLY A O 1
ATOM 3273 N N . LYS A 1 426 ? 2.318 -7.242 -32.415 1.00 95.38 426 LYS A N 1
ATOM 3274 C CA . LYS A 1 426 ? 1.782 -7.937 -33.585 1.00 95.38 426 LYS A CA 1
ATOM 3275 C C . LYS A 1 426 ? 1.615 -9.428 -33.341 1.00 95.38 426 LYS A C 1
ATOM 3277 O O . LYS A 1 426 ? 0.506 -9.951 -33.366 1.00 95.38 426 LYS A O 1
ATOM 3282 N N . THR A 1 427 ? 2.719 -10.138 -33.119 1.00 93.69 427 THR A N 1
ATOM 3283 C CA . THR A 1 427 ? 2.761 -11.594 -32.907 1.00 93.69 427 THR A CA 1
ATOM 3284 C C . THR A 1 427 ? 3.951 -11.968 -32.040 1.00 93.69 427 THR A C 1
ATOM 3286 O O . THR A 1 427 ? 4.980 -11.298 -32.091 1.00 93.69 427 THR A O 1
ATOM 3289 N N . VAL A 1 428 ? 3.824 -13.067 -31.294 1.00 95.19 428 VAL A N 1
ATOM 3290 C CA . VAL A 1 428 ? 4.775 -13.481 -30.252 1.00 95.19 428 VAL A CA 1
ATOM 3291 C C . VAL A 1 428 ? 4.903 -12.357 -29.232 1.00 95.19 428 VAL A C 1
ATOM 3293 O O . VAL A 1 428 ? 5.863 -11.597 -29.241 1.00 95.19 428 VAL A O 1
ATOM 3296 N N . VAL A 1 429 ? 3.874 -12.218 -28.401 1.00 98.06 429 VAL A N 1
ATOM 3297 C CA . VAL A 1 429 ? 3.791 -11.171 -27.381 1.00 98.06 429 VAL A CA 1
ATOM 3298 C C . VAL A 1 429 ? 3.775 -11.809 -25.998 1.00 98.06 429 VAL A C 1
ATOM 3300 O O . VAL A 1 429 ? 3.006 -12.739 -25.745 1.00 98.06 429 VAL A O 1
ATOM 3303 N N . GLY A 1 430 ? 4.641 -11.333 -25.112 1.00 97.94 430 GLY A N 1
ATOM 3304 C CA . GLY A 1 430 ? 4.744 -11.790 -23.733 1.00 97.94 430 GLY A CA 1
ATOM 3305 C C . GLY A 1 430 ? 4.934 -10.612 -22.796 1.00 97.94 430 GLY A C 1
ATOM 3306 O O . GLY A 1 430 ? 5.698 -9.714 -23.115 1.00 97.94 430 GLY A O 1
ATOM 3307 N N . GLY A 1 431 ? 4.275 -10.615 -21.636 1.00 97.75 431 GLY A N 1
ATOM 3308 C CA . GLY A 1 431 ? 4.424 -9.515 -20.676 1.00 97.75 431 GLY A CA 1
ATOM 3309 C C . GLY A 1 431 ? 5.878 -9.302 -20.230 1.00 97.75 431 GLY A C 1
ATOM 3310 O O . GLY A 1 431 ? 6.373 -8.181 -20.256 1.00 97.75 431 GLY A O 1
ATOM 3311 N N . LEU A 1 432 ? 6.587 -10.384 -19.881 1.00 98.25 432 LEU A N 1
ATOM 3312 C CA . LEU A 1 432 ? 7.995 -10.333 -19.467 1.00 98.25 432 LEU A CA 1
ATOM 3313 C C . LEU A 1 432 ? 8.946 -10.674 -20.619 1.00 98.25 432 LEU A C 1
ATOM 3315 O O . LEU A 1 432 ? 9.848 -9.900 -20.921 1.00 98.25 432 LEU A O 1
ATOM 3319 N N . VAL A 1 433 ? 8.750 -11.827 -21.265 1.00 98.00 433 VAL A N 1
ATOM 3320 C CA . VAL A 1 433 ? 9.595 -12.277 -22.382 1.00 98.00 433 VAL A CA 1
ATOM 3321 C C . VAL A 1 433 ? 8.718 -12.653 -23.567 1.00 98.00 433 VAL A C 1
ATOM 3323 O O . VAL A 1 433 ? 7.850 -13.517 -23.451 1.00 98.00 433 VAL A O 1
ATOM 3326 N N . ALA A 1 434 ? 8.945 -12.060 -24.733 1.00 97.19 434 ALA A N 1
ATOM 3327 C CA . ALA A 1 434 ? 8.191 -12.419 -25.926 1.00 97.19 434 ALA A CA 1
ATOM 3328 C C . ALA A 1 434 ? 8.582 -13.824 -26.417 1.00 97.19 434 ALA A C 1
ATOM 3330 O O . ALA A 1 434 ? 7.740 -14.725 -26.452 1.00 97.19 434 ALA A O 1
ATOM 3331 N N . ALA A 1 435 ? 9.864 -14.035 -26.721 1.00 94.94 435 ALA A N 1
ATOM 3332 C CA . ALA A 1 435 ? 10.440 -15.320 -27.112 1.00 94.94 435 ALA A CA 1
ATOM 3333 C C . ALA A 1 435 ? 11.471 -15.805 -26.080 1.00 94.94 435 ALA A C 1
ATOM 3335 O O . ALA A 1 435 ? 12.560 -15.253 -25.960 1.00 94.94 435 ALA A O 1
ATOM 3336 N N . ALA A 1 436 ? 11.125 -16.835 -25.310 1.00 94.06 436 ALA A N 1
ATOM 3337 C CA . ALA A 1 436 ? 11.985 -17.340 -24.249 1.00 94.06 436 ALA A CA 1
ATOM 3338 C C . ALA A 1 436 ? 12.825 -18.543 -24.708 1.00 94.06 436 ALA A C 1
ATOM 3340 O O . ALA A 1 436 ? 12.283 -19.597 -25.067 1.00 94.06 436 ALA A O 1
ATOM 3341 N N . GLY A 1 437 ? 14.145 -18.389 -24.628 1.00 91.69 437 GLY A N 1
ATOM 3342 C CA . GLY A 1 437 ? 15.096 -19.458 -24.311 1.00 91.69 437 GLY A CA 1
ATOM 3343 C C . GLY A 1 437 ? 15.521 -19.387 -22.835 1.00 91.69 437 GLY A C 1
ATOM 3344 O O . GLY A 1 437 ? 14.952 -18.606 -22.063 1.00 91.69 437 GLY A O 1
ATOM 3345 N N . GLY A 1 438 ? 16.513 -20.184 -22.427 1.00 93.62 438 GLY A N 1
ATOM 3346 C CA . GLY A 1 438 ? 17.062 -20.123 -21.067 1.00 93.62 438 GLY A CA 1
ATOM 3347 C C . GLY A 1 438 ? 16.063 -20.477 -19.961 1.00 93.62 438 GLY A C 1
ATOM 3348 O O . GLY A 1 438 ? 15.199 -21.332 -20.139 1.00 93.62 438 GLY A O 1
ATOM 3349 N N . THR A 1 439 ? 16.182 -19.840 -18.800 1.00 96.38 439 THR A N 1
ATOM 3350 C CA . THR A 1 439 ? 15.327 -20.084 -17.630 1.00 96.38 439 THR A CA 1
ATOM 3351 C C . THR A 1 439 ? 14.577 -18.814 -17.245 1.00 96.38 439 THR A C 1
ATOM 3353 O O . THR A 1 439 ? 15.181 -17.755 -17.093 1.00 96.38 439 THR A O 1
ATOM 3356 N N . VAL A 1 440 ? 13.261 -18.917 -17.043 1.00 97.94 440 VAL A N 1
ATOM 3357 C CA . VAL A 1 440 ? 12.466 -17.842 -16.427 1.00 97.94 440 VAL A CA 1
ATOM 3358 C C . VAL A 1 440 ? 11.985 -18.325 -15.070 1.00 97.94 440 VAL A C 1
ATOM 3360 O O . VAL A 1 440 ? 11.305 -19.352 -14.991 1.00 97.94 440 VAL A O 1
ATOM 3363 N N . GLU A 1 441 ? 12.319 -17.600 -14.002 1.00 98.06 441 GLU A N 1
ATOM 3364 C CA . GLU A 1 441 ? 12.049 -18.049 -12.635 1.00 98.06 441 GLU A CA 1
ATOM 3365 C C . GLU A 1 441 ? 11.574 -16.960 -11.668 1.00 98.06 441 GLU A C 1
ATOM 3367 O O . GLU A 1 441 ? 11.924 -15.791 -11.768 1.00 98.06 441 GLU A O 1
ATOM 3372 N N . ASN A 1 442 ? 10.756 -17.354 -10.688 1.00 98.12 442 ASN A N 1
ATOM 3373 C CA . ASN A 1 442 ? 10.280 -16.504 -9.590 1.00 98.12 442 ASN A CA 1
ATOM 3374 C C . ASN A 1 442 ? 9.665 -15.160 -10.044 1.00 98.12 442 ASN A C 1
ATOM 3376 O O . ASN A 1 442 ? 9.752 -14.151 -9.337 1.00 98.12 442 ASN A O 1
ATOM 3380 N N . ALA A 1 443 ? 9.032 -15.155 -11.215 1.00 98.38 443 ALA A N 1
ATOM 3381 C CA . ALA A 1 443 ? 8.481 -13.961 -11.835 1.00 98.38 443 ALA A CA 1
ATOM 3382 C C . ALA A 1 443 ? 6.952 -13.909 -11.733 1.00 98.38 443 ALA A C 1
ATOM 3384 O O . ALA A 1 443 ? 6.267 -14.941 -11.776 1.00 98.38 443 ALA A O 1
ATOM 3385 N N . SER A 1 444 ? 6.406 -12.697 -11.632 1.00 98.56 444 SER A N 1
ATOM 3386 C CA . SER A 1 444 ? 4.964 -12.476 -11.736 1.00 98.56 444 SER A CA 1
ATOM 3387 C C . SER A 1 444 ? 4.620 -11.340 -12.678 1.00 98.56 444 SER A C 1
ATOM 3389 O O . SER A 1 444 ? 5.344 -10.352 -12.724 1.00 98.56 444 SER A O 1
ATOM 3391 N N . VAL A 1 445 ? 3.489 -11.466 -13.370 1.00 98.75 445 VAL A N 1
ATOM 3392 C CA . VAL A 1 445 ? 2.959 -10.427 -14.255 1.00 98.75 445 VAL A CA 1
ATOM 3393 C C . VAL A 1 445 ? 1.495 -10.147 -13.955 1.00 98.75 445 VAL A C 1
ATOM 3395 O O . VAL A 1 445 ? 0.678 -11.072 -13.936 1.00 98.75 445 VAL A O 1
ATOM 3398 N N . ASP A 1 446 ? 1.178 -8.875 -13.757 1.00 98.75 446 ASP A N 1
ATOM 3399 C CA . ASP A 1 446 ? -0.163 -8.310 -13.625 1.00 98.75 446 ASP A CA 1
ATOM 3400 C C . ASP A 1 446 ? -0.334 -7.144 -14.617 1.00 98.75 446 ASP A C 1
ATOM 3402 O O . ASP A 1 446 ? 0.649 -6.479 -14.941 1.00 98.75 446 ASP A O 1
ATOM 3406 N N . GLY A 1 447 ? -1.548 -6.937 -15.139 1.00 98.50 447 GLY A N 1
ATOM 3407 C CA . GLY A 1 447 ? -1.833 -5.926 -16.169 1.00 98.50 447 GLY A CA 1
ATOM 3408 C C . GLY A 1 447 ? -2.526 -6.483 -17.420 1.00 98.50 447 GLY A C 1
ATOM 3409 O O . GLY A 1 447 ? -3.418 -7.333 -17.334 1.00 98.50 447 GLY A O 1
ATOM 3410 N N . TYR A 1 448 ? -2.124 -6.008 -18.595 1.00 98.50 448 TYR A N 1
ATOM 3411 C CA . TYR A 1 448 ? -2.738 -6.270 -19.893 1.00 98.50 448 TYR A CA 1
ATOM 3412 C C . TYR A 1 448 ? -1.686 -6.657 -20.944 1.00 98.50 448 TYR A C 1
ATOM 3414 O O . TYR A 1 448 ? -0.654 -6.005 -21.081 1.00 98.50 448 TYR A O 1
ATOM 3422 N N . VAL A 1 449 ? -1.941 -7.739 -21.688 1.00 98.56 449 VAL A N 1
ATOM 3423 C CA . VAL A 1 449 ? -1.072 -8.214 -22.776 1.00 98.56 449 VAL A CA 1
ATOM 3424 C C . VAL A 1 449 ? -1.916 -8.551 -24.003 1.00 98.56 449 VAL A C 1
ATOM 3426 O O . VAL A 1 449 ? -2.755 -9.455 -23.959 1.00 98.56 449 VAL A O 1
ATOM 3429 N N . GLU A 1 450 ? -1.673 -7.867 -25.117 1.00 97.38 450 GLU A N 1
ATOM 3430 C CA . GLU A 1 450 ? -2.436 -8.022 -26.353 1.00 97.38 450 GLU A CA 1
ATOM 3431 C C . GLU A 1 450 ? -1.558 -8.309 -27.572 1.00 97.38 450 GLU A C 1
ATOM 3433 O O . GLU A 1 450 ? -0.490 -7.732 -27.766 1.00 97.38 450 GLU A O 1
ATOM 3438 N N . SER A 1 451 ? -2.050 -9.204 -28.428 1.00 96.62 451 SER A N 1
ATOM 3439 C CA . SER A 1 451 ? -1.475 -9.477 -29.738 1.00 96.62 451 SER A CA 1
ATOM 3440 C C . SER A 1 451 ? -2.508 -9.339 -30.859 1.00 96.62 451 SER A C 1
ATOM 3442 O O . SER A 1 451 ? -3.619 -9.873 -30.759 1.00 96.62 451 SER A O 1
ATOM 3444 N N . GLU A 1 452 ? -2.113 -8.710 -31.976 1.00 91.69 452 GLU A N 1
ATOM 3445 C CA . GLU A 1 452 ? -2.899 -8.691 -33.227 1.00 91.69 452 GLU A CA 1
ATOM 3446 C C . GLU A 1 452 ? -3.176 -10.122 -33.741 1.00 91.69 452 GLU A C 1
ATOM 3448 O O . GLU A 1 452 ? -4.238 -10.410 -34.312 1.00 91.69 452 GLU A O 1
ATOM 3453 N N . TYR A 1 453 ? -2.239 -11.046 -33.500 1.00 88.81 453 TYR A N 1
ATOM 3454 C CA . TYR A 1 453 ? -2.366 -12.459 -33.839 1.00 88.81 453 TYR A CA 1
ATOM 3455 C C . TYR A 1 453 ? -2.527 -13.372 -32.607 1.00 88.81 453 TYR A C 1
ATOM 3457 O O . TYR A 1 453 ? -2.705 -12.937 -31.476 1.00 88.81 453 TYR A O 1
ATOM 3465 N N . GLN A 1 454 ? -2.542 -14.692 -32.819 1.00 84.38 454 GLN A N 1
ATOM 3466 C CA . GLN A 1 454 ? -2.838 -15.676 -31.763 1.00 84.38 454 GLN A CA 1
ATOM 3467 C C . GLN A 1 454 ? -1.638 -16.073 -30.886 1.00 84.38 454 GLN A C 1
ATOM 3469 O O . GLN A 1 454 ? -1.794 -16.910 -29.999 1.00 84.38 454 GLN A O 1
ATOM 3474 N N . GLN A 1 455 ? -0.439 -15.545 -31.139 1.00 91.06 455 GLN A N 1
ATOM 3475 C CA . GLN A 1 455 ? 0.766 -15.918 -30.393 1.00 91.06 455 GLN A CA 1
ATOM 3476 C C . GLN A 1 455 ? 0.998 -14.934 -29.245 1.00 91.06 455 GLN A C 1
ATOM 3478 O O . GLN A 1 455 ? 1.803 -14.016 -29.373 1.00 91.06 455 GLN A O 1
ATOM 3483 N N . VAL A 1 456 ? 0.279 -15.131 -28.141 1.00 95.62 456 VAL A N 1
ATOM 3484 C CA . VAL A 1 456 ? 0.353 -14.282 -26.948 1.00 95.62 456 VAL A CA 1
ATOM 3485 C C . VAL A 1 456 ? 0.351 -15.118 -25.672 1.00 95.62 456 VAL A C 1
ATOM 3487 O O . VAL A 1 456 ? -0.353 -16.127 -25.584 1.00 95.62 456 VAL A O 1
ATOM 3490 N N . GLY A 1 457 ? 1.108 -14.684 -24.670 1.00 96.62 457 GLY A N 1
ATOM 3491 C CA . GLY A 1 457 ? 1.061 -15.239 -23.325 1.00 96.62 457 GLY A CA 1
ATOM 3492 C C . GLY A 1 457 ? 1.254 -14.158 -22.268 1.00 96.62 457 GLY A C 1
ATOM 3493 O O . GLY A 1 457 ? 1.966 -13.184 -22.474 1.00 96.62 457 GLY A O 1
ATOM 3494 N N . GLY A 1 458 ? 0.622 -14.322 -21.108 1.00 96.12 458 GLY A N 1
ATOM 3495 C CA . GLY A 1 458 ? 0.629 -13.282 -20.072 1.00 96.12 458 GLY A CA 1
ATOM 3496 C C . GLY A 1 458 ? 1.987 -13.044 -19.403 1.00 96.12 458 GLY A C 1
ATOM 3497 O O . GLY A 1 458 ? 2.158 -12.030 -18.747 1.00 96.12 458 GLY A O 1
ATOM 3498 N N . LEU A 1 459 ? 2.954 -13.955 -19.553 1.00 97.06 459 LEU A N 1
ATOM 3499 C CA . LEU A 1 459 ? 4.314 -13.811 -19.010 1.00 97.06 459 LEU A CA 1
ATOM 3500 C C . LEU A 1 459 ? 5.359 -14.113 -20.083 1.00 97.06 459 LEU A C 1
ATOM 3502 O O . LEU A 1 459 ? 6.198 -13.264 -20.369 1.00 97.06 459 LEU A O 1
ATOM 3506 N N . VAL A 1 460 ? 5.254 -15.290 -20.709 1.00 97.38 460 VAL A N 1
ATOM 3507 C CA . VAL A 1 460 ? 6.044 -15.671 -21.886 1.00 97.38 460 VAL A CA 1
ATOM 3508 C C . VAL A 1 460 ? 5.132 -15.836 -23.095 1.00 97.38 460 VAL A C 1
ATOM 3510 O O . VAL A 1 460 ? 4.146 -16.567 -23.001 1.00 97.38 460 VAL A O 1
ATOM 3513 N N . GLY A 1 461 ? 5.474 -15.213 -24.225 1.00 95.56 461 GLY A N 1
ATOM 3514 C CA . GLY A 1 461 ? 4.736 -15.371 -25.483 1.00 95.56 461 GLY A CA 1
ATOM 3515 C C . GLY A 1 461 ? 4.979 -16.728 -26.148 1.00 95.56 461 GLY A C 1
ATOM 3516 O O . GLY A 1 461 ? 4.038 -17.451 -26.480 1.00 95.56 461 GLY A O 1
ATOM 3517 N N . HIS A 1 462 ? 6.247 -17.108 -26.317 1.00 93.75 462 HIS A N 1
ATOM 3518 C CA . HIS A 1 462 ? 6.658 -18.389 -26.887 1.00 93.75 462 HIS A CA 1
ATOM 3519 C C . HIS A 1 462 ? 7.943 -18.906 -26.223 1.00 93.75 462 HIS A C 1
ATOM 3521 O O . HIS A 1 462 ? 9.001 -18.315 -26.391 1.00 93.75 462 HIS A O 1
ATOM 3527 N N . GLY A 1 463 ? 7.867 -20.022 -25.493 1.00 89.69 463 GLY A N 1
ATOM 3528 C CA . GLY A 1 463 ? 9.026 -20.660 -24.851 1.00 89.69 463 GLY A CA 1
ATOM 3529 C C . GLY A 1 463 ? 9.393 -21.984 -25.517 1.00 89.69 463 GLY A C 1
ATOM 3530 O O . GLY A 1 463 ? 8.987 -23.030 -25.019 1.00 89.69 463 GLY A O 1
ATOM 3531 N N . HIS A 1 464 ? 10.093 -21.950 -26.656 1.00 82.12 464 HIS A N 1
ATOM 3532 C CA . HIS A 1 464 ? 10.410 -23.161 -27.433 1.00 82.12 464 HIS A CA 1
ATOM 3533 C C . HIS A 1 464 ? 11.400 -24.087 -26.699 1.00 82.12 464 HIS A C 1
ATOM 3535 O O . HIS A 1 464 ? 11.162 -25.291 -26.638 1.00 82.12 464 HIS A O 1
ATOM 3541 N N . ASP A 1 465 ? 12.444 -23.512 -26.085 1.00 85.81 465 ASP A N 1
ATOM 3542 C CA . ASP A 1 465 ? 13.521 -24.234 -25.377 1.00 85.81 465 ASP A CA 1
ATOM 3543 C C . ASP A 1 465 ? 13.752 -23.721 -23.937 1.00 85.81 465 ASP A C 1
ATOM 3545 O O . ASP A 1 465 ? 14.739 -24.068 -23.284 1.00 85.81 465 ASP A O 1
ATOM 3549 N N . ALA A 1 466 ? 12.834 -22.899 -23.418 1.00 92.56 466 ALA A N 1
ATOM 3550 C CA . ALA A 1 466 ? 12.941 -22.337 -22.074 1.00 92.56 466 ALA A CA 1
ATOM 3551 C C . ALA A 1 466 ? 12.494 -23.308 -20.967 1.00 92.56 466 ALA A C 1
ATOM 3553 O O . ALA A 1 466 ? 11.518 -24.047 -21.129 1.00 92.56 466 ALA A O 1
ATOM 3554 N N . ASP A 1 467 ? 13.138 -23.240 -19.797 1.00 95.06 467 ASP A N 1
ATOM 3555 C CA . ASP A 1 467 ? 12.602 -23.821 -18.564 1.00 95.06 467 ASP A CA 1
ATOM 3556 C C . ASP A 1 467 ? 11.673 -22.831 -17.849 1.00 95.06 467 ASP A C 1
ATOM 3558 O O . ASP A 1 467 ? 12.096 -21.803 -17.315 1.00 95.06 467 ASP A O 1
ATOM 3562 N N . LEU A 1 468 ? 10.384 -23.177 -17.831 1.00 94.62 468 LEU A N 1
ATOM 3563 C CA . LEU A 1 468 ? 9.302 -22.391 -17.233 1.00 94.62 468 LEU A CA 1
ATOM 3564 C C . LEU A 1 468 ? 8.680 -23.077 -16.002 1.00 94.62 468 LEU A C 1
ATOM 3566 O O . LEU A 1 468 ? 7.598 -22.693 -15.555 1.00 94.62 468 LEU A O 1
ATOM 3570 N N . ASN A 1 469 ? 9.331 -24.094 -15.425 1.00 91.88 469 ASN A N 1
ATOM 3571 C CA . ASN A 1 469 ? 8.820 -24.817 -14.250 1.00 91.88 469 ASN A CA 1
ATOM 3572 C C . ASN A 1 469 ? 9.191 -24.157 -12.907 1.00 91.88 469 ASN A C 1
ATOM 3574 O O . ASN A 1 469 ? 9.288 -24.836 -11.884 1.00 91.88 469 ASN A O 1
ATOM 3578 N N . ASN A 1 470 ? 9.365 -22.832 -12.881 1.00 88.88 470 ASN A N 1
ATOM 3579 C CA . ASN A 1 470 ? 10.064 -22.137 -11.798 1.00 88.88 470 ASN A CA 1
ATOM 3580 C C . ASN A 1 470 ? 9.231 -21.006 -11.164 1.00 88.88 470 ASN A C 1
ATOM 3582 O O . ASN A 1 470 ? 9.584 -19.837 -11.244 1.00 88.88 470 ASN A O 1
ATOM 3586 N N . ARG A 1 471 ? 8.125 -21.345 -10.478 1.00 96.56 471 ARG A N 1
ATOM 3587 C CA . ARG A 1 471 ? 7.303 -20.397 -9.677 1.00 96.56 471 ARG A CA 1
ATOM 3588 C C . ARG A 1 471 ? 6.865 -19.143 -10.457 1.00 96.56 471 ARG A C 1
ATOM 3590 O O . ARG A 1 471 ? 7.192 -18.021 -10.079 1.00 96.56 471 ARG A O 1
ATOM 3597 N N . LEU A 1 472 ? 6.103 -19.351 -11.524 1.00 97.69 472 LEU A N 1
ATOM 3598 C CA . LEU A 1 472 ? 5.607 -18.287 -12.395 1.00 97.69 472 LEU A CA 1
ATOM 3599 C C . LEU A 1 472 ? 4.132 -17.986 -12.116 1.00 97.69 472 LEU A C 1
ATOM 3601 O O . LEU A 1 472 ? 3.329 -18.910 -11.970 1.00 97.69 472 LEU A O 1
ATOM 3605 N N . VAL A 1 473 ? 3.767 -16.705 -12.057 1.00 97.69 473 VAL A N 1
ATOM 3606 C CA . VAL A 1 473 ? 2.380 -16.263 -11.839 1.00 97.69 473 VAL A CA 1
ATOM 3607 C C . VAL A 1 473 ? 1.995 -15.230 -12.891 1.00 97.69 473 VAL A C 1
ATOM 3609 O O . VAL A 1 473 ? 2.660 -14.214 -13.032 1.00 97.69 473 VAL A O 1
ATOM 3612 N N . SER A 1 474 ? 0.889 -15.442 -13.598 1.00 96.94 474 SER A N 1
ATOM 3613 C CA . SER A 1 474 ? 0.290 -14.407 -14.443 1.00 96.94 474 SER A CA 1
ATOM 3614 C C . SER A 1 474 ? -1.145 -14.159 -13.993 1.00 96.94 474 SER A C 1
ATOM 3616 O O . SER A 1 474 ? -1.940 -15.096 -13.902 1.00 96.94 474 SER A O 1
ATOM 3618 N N . ARG A 1 475 ? -1.442 -12.902 -13.668 1.00 97.75 475 ARG A N 1
ATOM 3619 C CA . ARG A 1 475 ? -2.781 -12.364 -13.391 1.00 97.75 475 ARG A CA 1
ATOM 3620 C C . ARG A 1 475 ? -3.255 -11.422 -14.501 1.00 97.75 475 ARG A C 1
ATOM 3622 O O . ARG A 1 475 ? -4.374 -10.926 -14.436 1.00 97.75 475 ARG A O 1
ATOM 3629 N N . ALA A 1 476 ? -2.423 -11.220 -15.523 1.00 96.94 476 ALA A N 1
ATOM 3630 C CA . ALA A 1 476 ? -2.712 -10.329 -16.629 1.00 96.94 476 ALA A CA 1
ATOM 3631 C C . ALA A 1 476 ? -3.938 -10.770 -17.443 1.00 96.94 476 ALA A C 1
ATOM 3633 O O . ALA A 1 476 ? -4.188 -11.962 -17.654 1.00 96.94 476 ALA A O 1
ATOM 3634 N N . THR A 1 477 ? -4.661 -9.786 -17.968 1.00 98.12 477 THR A N 1
ATOM 3635 C CA . THR A 1 477 ? -5.635 -9.996 -19.039 1.00 98.12 477 THR A CA 1
ATOM 3636 C C . THR A 1 477 ? -4.880 -10.239 -20.340 1.00 98.12 477 THR A C 1
ATOM 3638 O O . THR A 1 477 ? -4.064 -9.416 -20.742 1.00 98.12 477 THR A O 1
ATOM 3641 N N . VAL A 1 478 ? -5.147 -11.368 -21.002 1.00 97.56 478 VAL A N 1
ATOM 3642 C CA . VAL A 1 478 ? -4.437 -11.776 -22.223 1.00 97.56 478 VAL A CA 1
ATOM 3643 C C . VAL A 1 478 ? -5.398 -11.833 -23.404 1.00 97.56 478 VAL A C 1
ATOM 3645 O O . VAL A 1 478 ? -6.350 -12.619 -23.387 1.00 97.56 478 VAL A O 1
ATOM 3648 N N . ILE A 1 479 ? -5.132 -11.038 -24.442 1.00 95.88 479 ILE A N 1
ATOM 3649 C CA . ILE A 1 479 ? -5.960 -10.959 -25.651 1.00 95.88 479 ILE A CA 1
ATOM 3650 C C . ILE A 1 479 ? -5.131 -11.338 -26.879 1.00 95.88 479 ILE A C 1
ATOM 3652 O O . ILE A 1 479 ? -4.162 -10.679 -27.227 1.00 95.88 479 ILE A O 1
ATOM 3656 N N . GLY A 1 480 ? -5.521 -12.418 -27.556 1.00 92.44 480 GLY A N 1
ATOM 3657 C CA . GLY A 1 480 ? -4.982 -12.792 -28.864 1.00 92.44 480 GLY A CA 1
ATOM 3658 C C . GLY A 1 480 ? -6.075 -12.694 -29.916 1.00 92.44 480 GLY A C 1
ATOM 3659 O O . GLY A 1 480 ? -7.161 -13.249 -29.724 1.00 92.44 480 GLY A O 1
ATOM 3660 N N . SER A 1 481 ? -5.794 -12.005 -31.018 1.00 85.19 481 SER A N 1
ATOM 3661 C CA . SER A 1 481 ? -6.785 -11.727 -32.058 1.00 85.19 481 SER A CA 1
ATOM 3662 C C . SER A 1 481 ? -6.799 -12.802 -33.165 1.00 85.19 481 SER A C 1
ATOM 3664 O O . SER A 1 481 ? -7.149 -13.966 -32.924 1.00 85.19 481 SER A O 1
ATOM 3666 N N . TYR A 1 482 ? -6.503 -12.451 -34.418 1.00 77.88 482 TYR A N 1
ATOM 3667 C CA . TYR A 1 482 ? -6.768 -13.323 -35.568 1.00 77.88 482 TYR A CA 1
ATOM 3668 C C . TYR A 1 482 ? -5.626 -14.325 -35.810 1.00 77.88 482 TYR A C 1
ATOM 3670 O O . TYR A 1 482 ? -4.479 -14.064 -35.482 1.00 77.88 482 TYR A O 1
ATOM 3678 N N . PRO A 1 483 ? -5.859 -15.503 -36.406 1.00 65.19 483 PRO A N 1
ATOM 3679 C CA . PRO A 1 483 ? -4.753 -16.336 -36.877 1.00 65.19 483 PRO A CA 1
ATOM 3680 C C . PRO A 1 483 ? -4.011 -15.634 -38.028 1.00 65.19 483 PRO A C 1
ATOM 3682 O O . PRO A 1 483 ? -4.650 -15.182 -38.980 1.00 65.19 483 PRO A O 1
ATOM 3685 N N . ALA A 1 484 ? -2.675 -15.588 -37.979 1.00 58.69 484 ALA A N 1
ATOM 3686 C CA . ALA A 1 484 ? -1.855 -15.049 -39.065 1.00 58.69 484 ALA A CA 1
ATOM 3687 C C . ALA A 1 484 ? -2.123 -15.829 -40.364 1.00 58.69 484 ALA A C 1
ATOM 3689 O O . ALA A 1 484 ? -1.855 -17.031 -40.463 1.00 58.69 484 ALA A O 1
ATOM 3690 N N . CYS A 1 485 ? -2.700 -15.171 -41.371 1.00 51.12 485 CYS A N 1
ATOM 3691 C CA . CYS A 1 485 ? -2.921 -15.787 -42.676 1.00 51.12 485 CYS A CA 1
ATOM 3692 C C . CYS A 1 485 ? -1.570 -15.856 -43.405 1.00 51.12 485 CYS A C 1
ATOM 3694 O O . CYS A 1 485 ? -0.991 -14.831 -43.742 1.00 51.12 485 CYS A O 1
ATOM 3696 N N . ALA A 1 486 ? -1.052 -17.064 -43.645 1.00 51.19 486 ALA A N 1
ATOM 3697 C CA . ALA A 1 486 ? 0.179 -17.248 -44.410 1.00 51.19 486 ALA A CA 1
ATOM 3698 C C . ALA A 1 486 ? -0.016 -16.793 -45.869 1.00 51.19 486 ALA A C 1
ATOM 3700 O O . ALA A 1 486 ? -0.612 -17.518 -46.675 1.00 51.19 486 ALA A O 1
ATOM 3701 N N . ASP A 1 487 ? 0.515 -15.623 -46.223 1.00 43.31 487 ASP A N 1
ATOM 3702 C CA . ASP A 1 487 ? 0.640 -15.195 -47.614 1.00 43.31 487 ASP A CA 1
ATOM 3703 C C . ASP A 1 487 ? 1.729 -16.024 -48.298 1.00 43.31 487 ASP A C 1
ATOM 3705 O O . ASP A 1 487 ? 2.930 -15.770 -48.225 1.00 43.31 487 ASP A O 1
ATOM 3709 N N . ASN A 1 488 ? 1.289 -17.083 -48.970 1.00 40.72 488 ASN A N 1
ATOM 3710 C CA . ASN A 1 488 ? 2.135 -17.975 -49.750 1.00 40.72 488 ASN A CA 1
ATOM 3711 C C . ASN A 1 488 ? 2.492 -17.327 -51.106 1.00 40.72 488 ASN A C 1
ATOM 3713 O O . ASN A 1 488 ? 2.117 -17.820 -52.169 1.00 40.72 488 ASN A O 1
ATOM 3717 N N . GLU A 1 489 ? 3.221 -16.214 -51.076 1.00 43.00 489 GLU A N 1
ATOM 3718 C CA . GLU A 1 489 ? 3.756 -15.521 -52.257 1.00 43.00 489 GLU A CA 1
ATOM 3719 C C . GLU A 1 489 ? 5.292 -15.673 -52.334 1.00 43.00 489 GLU A C 1
ATOM 3721 O O . GLU A 1 489 ? 6.019 -14.709 -52.521 1.00 43.00 489 GLU A O 1
ATOM 3726 N N . SER A 1 490 ? 5.839 -16.895 -52.222 1.00 42.34 490 SER A N 1
ATOM 3727 C CA . SER A 1 490 ? 7.135 -17.220 -52.859 1.00 42.34 490 SER A CA 1
ATOM 3728 C C . SER A 1 490 ? 7.395 -18.729 -53.002 1.00 42.34 490 SER A C 1
ATOM 3730 O O . SER A 1 490 ? 7.934 -19.399 -52.131 1.00 42.34 490 SER A O 1
ATOM 3732 N N . SER A 1 491 ? 7.026 -19.302 -54.153 1.00 35.62 491 SER A N 1
ATOM 3733 C CA . SER A 1 491 ? 7.776 -20.393 -54.821 1.00 35.62 491 SER A CA 1
ATOM 3734 C C . SER A 1 491 ? 7.052 -20.857 -56.090 1.00 35.62 491 SER A C 1
ATOM 3736 O O . SER A 1 491 ? 6.564 -21.981 -56.223 1.00 35.62 491 SER A O 1
ATOM 3738 N N . ALA A 1 492 ? 7.016 -19.991 -57.104 1.00 37.28 492 ALA A N 1
ATOM 3739 C CA . ALA A 1 492 ? 6.721 -20.431 -58.464 1.00 37.28 492 ALA A CA 1
ATOM 3740 C C . ALA A 1 492 ? 7.902 -21.276 -58.981 1.00 37.28 492 ALA A C 1
ATOM 3742 O O . ALA A 1 492 ? 8.852 -20.741 -59.545 1.00 37.28 492 ALA A O 1
ATOM 3743 N N . GLY A 1 493 ? 7.862 -22.597 -58.750 1.00 34.16 493 GLY A N 1
ATOM 3744 C CA . GLY A 1 493 ? 9.017 -23.455 -59.032 1.00 34.16 493 GLY A CA 1
ATOM 3745 C C . GLY A 1 493 ? 8.808 -24.936 -59.353 1.00 34.16 493 GLY A C 1
ATOM 3746 O O . GLY A 1 493 ? 9.708 -25.490 -59.969 1.00 34.16 493 GLY A O 1
ATOM 3747 N N . HIS A 1 494 ? 7.695 -25.616 -59.037 1.00 32.22 494 HIS A N 1
ATOM 3748 C CA . HIS A 1 494 ? 7.394 -26.930 -59.649 1.00 32.22 494 HIS A CA 1
ATOM 3749 C C . HIS A 1 494 ? 5.962 -27.416 -59.388 1.00 32.22 494 HIS A C 1
ATOM 3751 O O . HIS A 1 494 ? 5.466 -27.400 -58.267 1.00 32.22 494 HIS A O 1
ATOM 3757 N N . ARG A 1 495 ? 5.288 -27.891 -60.440 1.00 35.94 495 ARG A N 1
ATOM 3758 C CA . ARG A 1 495 ? 3.942 -28.484 -60.383 1.00 35.94 495 ARG A CA 1
ATOM 3759 C C . ARG A 1 495 ? 3.990 -29.897 -59.781 1.00 35.94 495 ARG A C 1
ATOM 3761 O O . ARG A 1 495 ? 4.734 -30.727 -60.290 1.00 35.94 495 ARG A O 1
ATOM 3768 N N . THR A 1 496 ? 3.090 -30.229 -58.847 1.00 31.58 496 THR A N 1
ATOM 3769 C CA . THR A 1 496 ? 1.913 -31.106 -59.092 1.00 31.58 496 THR A CA 1
ATOM 3770 C C . THR A 1 496 ? 1.089 -31.405 -57.817 1.00 31.58 496 THR A C 1
ATOM 3772 O O . THR A 1 496 ? 1.512 -32.121 -56.925 1.00 31.58 496 THR A O 1
ATOM 3775 N N . THR A 1 497 ? -0.158 -30.915 -57.824 1.00 34.28 497 THR A N 1
ATOM 3776 C CA . THR A 1 497 ? -1.405 -31.572 -57.361 1.00 34.28 497 THR A CA 1
ATOM 3777 C C . THR A 1 497 ? -1.565 -32.037 -55.896 1.00 34.28 497 THR A C 1
ATOM 3779 O O . THR A 1 497 ? -1.430 -33.218 -55.597 1.00 34.28 497 THR A O 1
ATOM 3782 N N . ARG A 1 498 ? -2.112 -31.166 -55.033 1.00 32.12 498 ARG A N 1
ATOM 3783 C CA . ARG A 1 498 ? -3.464 -31.286 -54.424 1.00 32.12 498 ARG A CA 1
ATOM 3784 C C . ARG A 1 498 ? -3.751 -30.062 -53.546 1.00 32.12 498 ARG A C 1
ATOM 3786 O O . ARG A 1 498 ? -2.950 -29.686 -52.704 1.00 32.12 498 ARG A O 1
ATOM 3793 N N . ALA A 1 499 ? -4.909 -29.454 -53.779 1.00 34.31 499 ALA A N 1
ATOM 3794 C CA . ALA A 1 499 ? -5.388 -28.264 -53.094 1.00 34.31 499 ALA A CA 1
ATOM 3795 C C . ALA A 1 499 ? -5.719 -28.528 -51.613 1.00 34.31 499 ALA A C 1
ATOM 3797 O O . ALA A 1 499 ? -6.511 -29.418 -51.302 1.00 34.31 499 ALA A O 1
ATOM 3798 N N . ARG A 1 500 ? -5.197 -27.674 -50.730 1.00 30.62 500 ARG A N 1
ATOM 3799 C CA . ARG A 1 500 ? -5.910 -27.189 -49.543 1.00 30.62 500 ARG A CA 1
ATOM 3800 C C . ARG A 1 500 ? -5.886 -25.666 -49.593 1.00 30.62 500 ARG A C 1
ATOM 3802 O O . ARG A 1 500 ? -4.909 -25.036 -49.219 1.00 30.62 500 ARG A O 1
ATOM 3809 N N . THR A 1 501 ? -6.954 -25.089 -50.125 1.00 31.05 501 THR A N 1
ATOM 3810 C CA . THR A 1 501 ? -7.296 -23.680 -49.923 1.00 31.05 501 THR A CA 1
ATOM 3811 C C . THR A 1 501 ? -7.656 -23.489 -48.453 1.00 31.05 501 THR A C 1
ATOM 3813 O O . THR A 1 501 ? -8.728 -23.929 -48.041 1.00 31.05 501 THR A O 1
ATOM 3816 N N . TYR A 1 502 ? -6.787 -22.841 -47.680 1.00 32.03 502 TYR A N 1
ATOM 3817 C CA . TYR A 1 502 ? -7.206 -22.145 -46.467 1.00 32.03 502 TYR A CA 1
ATOM 3818 C C . TYR A 1 502 ? -7.768 -20.797 -46.923 1.00 32.03 502 TYR A C 1
ATOM 3820 O O . TYR A 1 502 ? -7.043 -19.959 -47.449 1.00 32.03 502 TYR A O 1
ATOM 3828 N N . ARG A 1 503 ? -9.093 -20.636 -46.852 1.00 32.62 503 ARG A N 1
ATOM 3829 C CA . ARG A 1 503 ? -9.741 -19.334 -47.040 1.00 32.62 503 ARG A CA 1
ATOM 3830 C C . ARG A 1 503 ? -9.794 -18.659 -45.674 1.00 32.62 503 ARG A C 1
ATOM 3832 O O . ARG A 1 503 ? -10.573 -19.102 -44.837 1.00 32.62 503 ARG A O 1
ATOM 3839 N N . CYS A 1 504 ? -9.032 -17.585 -45.486 1.00 42.34 504 CYS A N 1
ATOM 3840 C CA . CYS A 1 504 ? -9.378 -16.559 -44.509 1.00 42.34 504 CYS A CA 1
ATOM 3841 C C . CYS A 1 504 ? -10.598 -15.810 -45.071 1.00 42.34 504 CYS A C 1
ATOM 3843 O O . CYS A 1 504 ? -10.485 -15.007 -45.994 1.00 42.34 504 CYS A O 1
ATOM 3845 N N . THR A 1 505 ? -11.802 -16.173 -44.630 1.00 37.88 505 THR A N 1
ATOM 3846 C CA . THR A 1 505 ? -13.014 -15.393 -44.916 1.00 37.88 505 THR A CA 1
ATOM 3847 C C . THR A 1 505 ? -13.138 -14.314 -43.852 1.00 37.88 505 THR A C 1
ATOM 3849 O O . THR A 1 505 ? -13.331 -14.644 -42.686 1.00 37.88 505 THR A O 1
ATOM 3852 N N . GLY A 1 506 ? -12.991 -13.054 -44.260 1.00 37.47 506 GLY A N 1
ATOM 3853 C CA . GLY A 1 506 ? -13.097 -11.896 -43.377 1.00 37.47 506 GLY A CA 1
ATOM 3854 C C . GLY A 1 506 ? -14.514 -11.567 -42.898 1.00 37.47 506 GLY A C 1
ATOM 3855 O O . GLY A 1 506 ? -15.483 -12.015 -43.508 1.00 37.47 506 GLY A O 1
ATOM 3856 N N . LEU A 1 507 ? -14.529 -10.747 -41.834 1.00 39.88 507 LEU A N 1
ATOM 3857 C CA . LEU A 1 507 ? -15.479 -9.709 -41.374 1.00 39.88 507 LEU A CA 1
ATOM 3858 C C . LEU A 1 507 ? -16.999 -10.015 -41.368 1.00 39.88 507 LEU A C 1
ATOM 3860 O O . LEU A 1 507 ? -17.538 -10.675 -42.254 1.00 3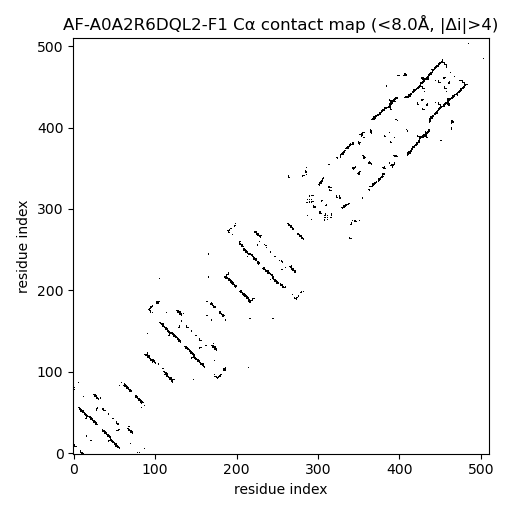9.88 507 LEU A O 1
ATOM 3864 N N . PRO A 1 508 ? -17.732 -9.473 -40.378 1.00 41.34 508 PRO A N 1
ATOM 3865 C CA . PRO A 1 508 ? -18.264 -8.103 -40.491 1.00 41.34 508 PRO A CA 1
ATOM 3866 C C . PRO A 1 508 ? -18.009 -7.297 -39.194 1.00 41.34 508 PRO A C 1
ATOM 3868 O O . PRO A 1 508 ? -17.942 -7.874 -38.122 1.00 41.34 508 PRO A O 1
ATOM 3871 N N . GLY A 1 509 ? -17.810 -5.980 -39.186 1.00 38.91 509 GLY A N 1
ATOM 3872 C CA . GLY A 1 509 ? -18.462 -4.985 -40.024 1.00 38.91 509 GLY A CA 1
ATOM 3873 C C . GLY A 1 509 ? -19.867 -4.652 -39.511 1.00 38.91 509 GLY A C 1
ATOM 3874 O O . GLY A 1 509 ? -20.824 -4.888 -40.246 1.00 38.91 509 GLY A O 1
ATOM 3875 N N . SER A 1 510 ? -19.983 -4.126 -38.284 1.00 32.69 510 SER A N 1
ATOM 3876 C CA . SER A 1 510 ? -21.039 -3.189 -37.853 1.00 32.69 510 SER A CA 1
ATOM 3877 C C . SER A 1 510 ? -20.655 -2.500 -36.554 1.00 32.69 510 SER A C 1
ATOM 3879 O O . SER A 1 510 ? -20.444 -3.257 -35.579 1.00 32.69 510 SER A O 1
#

Secondary structure (DSSP, 8-state):
-EEEETTEEEEEEEEE--SSS-EEEEEEEE-TT--EEEEEEEEE-TT-EEEEEEEE---GGGTT-EEEEEEE-SS-EEEEEEE--TT---S--EEEEEEEE--SBPTTSPEEEEEEEEE-SSS-EEEEEEEE-TTS-EEEEEEEEE-TT-EEEEEEEES--TT--TTS--EEEEE-SS-EEEEE-PBPPEEEEEEEEEEE-TTS-EEEEEEEEEEESSS-B--EEEEE-TTS-EEEEEE---B-TT-EEEESS--EEETT--SS-EEEEEE-SS-EEEEEE----PPP-TTT----B-TTSPEEE-SHHHHHGGGG--SSSS-HHHHTTS-EEE-S-EE-GGGGGSGGGTBSPPBSEEETTEEESB-S-EE-TT-EEES-EEEEEEEEEESSEEEBTTTT-GGGPPTT-S-EEES-EEEEEEEEEEEEEESSEEE--SEEES-EEEEEEEEEES-EESSEEE-SS-EEEE--EE--EEEEEE-------S--------------------

Nearest PDB structures (foldseek):
  3idu-assembly1_A  TM=6.885E-01  e=2.381E-02  Pyrococcus furiosus
  5vl3-assembly3_S  TM=3.338E-01  e=3.606E-04  Homo sapiens
  5vl3-assembly1_Q  TM=3.540E-01  e=6.471E-04  Homo sapiens
  5vl3-assembly4_T  TM=3.531E-01  e=6.163E-04  Homo sapiens
  5vl3-assembly2_R  TM=3.126E-01  e=4.831E-04  Homo sapiens

Solvent-accessible surface area (backbone atoms only — not comparable to full-atom values): 26996 Å² total; per-residue (Å²): 89,80,48,78,58,93,77,30,44,37,34,48,43,81,46,69,31,88,49,93,54,68,48,74,48,53,43,33,35,21,43,77,89,64,48,80,65,32,74,49,78,48,74,36,48,54,72,34,71,53,75,48,79,46,56,43,69,75,60,77,93,46,54,56,38,72,48,54,30,38,40,33,45,95,87,53,72,52,77,44,79,46,74,36,62,75,73,76,44,80,45,63,39,48,47,50,41,75,75,49,62,60,67,57,36,53,90,84,47,60,42,48,38,32,33,38,40,32,22,77,16,58,30,66,46,72,45,56,42,32,34,25,43,71,87,67,49,78,60,30,75,44,82,49,74,37,46,48,67,33,72,52,76,47,80,42,52,35,69,67,62,79,84,64,48,48,91,54,87,32,45,30,35,42,33,48,91,74,32,59,32,74,49,74,53,52,44,38,63,37,48,38,50,77,44,68,48,74,49,73,46,97,87,40,28,35,42,36,35,50,39,26,39,33,25,41,10,69,49,74,44,68,52,54,39,35,35,23,42,73,85,69,47,79,64,32,68,51,72,68,50,80,37,48,49,71,35,71,47,67,37,74,87,59,68,41,57,36,69,83,50,69,102,57,35,41,46,36,33,44,27,39,96,71,28,72,36,74,47,76,47,78,41,88,44,66,58,70,66,36,89,77,53,79,65,58,65,52,96,84,67,27,30,49,29,63,44,52,55,46,59,56,24,42,42,40,66,42,93,77,86,75,21,51,57,53,24,22,51,45,35,36,29,42,77,41,61,25,60,23,57,30,26,48,40,7,60,93,45,31,12,53,64,44,33,40,36,89,49,99,89,50,82,36,30,28,45,22,38,37,38,20,80,63,32,39,40,32,34,38,25,25,51,37,55,90,37,65,35,30,20,57,26,10,14,30,18,49,52,70,48,62,100,76,54,56,73,33,44,60,14,42,47,28,23,36,30,38,35,55,28,40,36,33,8,21,34,30,13,6,48,49,26,2,30,24,12,0,27,44,29,54,28,35,25,31,35,40,26,35,12,57,15,60,38,44,26,37,38,52,21,39,59,79,28,33,33,70,89,34,66,70,46,64,71,30,49,65,45,52,56,48,77,81,77,81,80,86,83,83,76,96,78,80,92,81,90,81,90,78,84,82,75,87,78,75,86,81,91,131